Protein 6ICI (pdb70)

Radius of gyration: 27.4 Å; Cα contacts (8 Å, |Δi|>4): 1068; chains: 1; bounding box: 64×57×82 Å

Nearest PDB structures (foldseek):
  6ici-assembly1_A  TM=1.002E+00  e=0.000E+00  Homo sapiens
  9ewy-assembly1_A  TM=8.036E-01  e=4.218E-69  Homo sapiens
  2bra-assembly1_A  TM=9.752E-01  e=1.782E-60  Mus musculus
  4txk-assembly1_A  TM=8.095E-01  e=1.506E-66  Mus musculus
  2bra-assembly2_B  TM=9.780E-01  e=1.575E-59  Mus musculus

Solvent-accessible surface area: 26902 Å² total; per-residue (Å²): 114,83,6,39,84,31,4,28,138,0,20,117,16,101,69,0,113,28,0,36,134,10,8,89,71,1,0,87,84,12,136,8,131,32,120,76,42,147,40,2,26,113,113,1,54,77,103,2,97,15,179,62,0,99,41,2,13,65,74,2,53,166,48,18,87,48,163,5,4,101,179,26,152,7,2,29,126,10,78,0,0,0,10,7,0,12,15,14,0,0,4,0,0,0,1,0,19,18,0,13,6,19,3,2,0,1,24,70,133,41,51,14,34,125,20,25,9,38,51,0,7,74,5,0,17,83,11,0,110,22,0,0,0,122,78,16,28,46,124,3,6,56,76,104,56,47,3,0,3,18,77,27,0,9,7,0,0,0,3,0,0,11,1,16,4,7,52,16,36,29,79,2,64,28,92,18,51,58,96,4,52,124,184,264,20,8,9,42,2,65,1,107,54,94,22,26,17,6,8,21,26,29,4,56,0,0,0,0,12,42,19,139,162,10,92,14,141,42,10,174,81,76,88,117,168,47,188,66,30,5,0,0,1,0,0,0,63,19,123,112,63,109,50,6,67,172,4,148,67,32,59,9,106,43,74,133,60,102,153,45,14,91,80,0,96,122,75,26,30,0,21,4,94,14,5,2,0,18,36,16,55,15,0,6,0,4,1,12,5,86,55,109,5,0,34,104,68,24,0,1,116,105,65,90,110,87,26,113,88,2,32,22,134,150,7,9,55,62,124,19,0,10,64,2,0,92,59,0,0,40,61,12,6,130,136,96,7,90,41,14,59,20,10,120,36,119,168,56,105,44,14,9,31,25,71,52,24,19,22,37,64,4,0,85,10,0,0,9,0,42,55,54,69,71,57,66,0,0,1,0,1,1,6,61,4,0,28,27,14,50,85,15,138,7,14,20,8,0,43,4,0,0,1,0,7,2,0,0,31,4,0,39,12,34,36,84,62,50,51,29,53,90,2,0,5,38,3,12,1,2,11,101,32,3,68,111,6,57,54,127,78,5,18,118,88,59,87,110,34,9,2,30,2,102,34,0,8,72,152,27,79,35,119,105,44,146,53,36,78,3,160,143,15,48,63,101,88,170,49,40,53,1,22,17,2,1,71,37,1,4,97,79,35,86,55,25,112,8,90,41,3,7,95,21,6,46,40,0,7,1,9,0,0,1,0,51,80,28,77,80,106,41,12,89,16,136,82,35,69,111,146,55,45,66,140,2,2,61,66,0,6,67,15,0,84,166,76,22,64,3,80,56,59,31,67,0,138,97,3,44,96,59,43,110,2,92,77,142,38,8,32,95,2,3,43,70,1,18,101,81,15,43,84,54,92

B-factor: mean 44.45, std 14.16, range [19.54, 110.98]

GO terms:
  GO:0005634 nucleus (C, IDA)
  GO:0003779 actin binding (F, IDA)
  GO:0030042 actin filament depolymerization (P, IDA)
  GO:0007010 cytoskeleton organization (P, IDA)
  GO:0005737 cytoplasm (C, EXP)
  GO:0030496 midbody (C, EXP)
  GO:0090543 Flemming body (C, IDA)
  GO:0005654 nucleoplasm (C, IDA)
  GO:0005829 cytosol (C, IDA)
  GO:0060090 molecular adaptor activity (F, EXP)
  GO:0005515 protein binding (F, IPI)

InterPro domains:
  IPR001715 Calponin homology domain [PF00307] (522-624)
  IPR001715 Calponin homology domain [PS50021] (518-624)
  IPR001715 Calponin homology domain [SM00033] (520-619)
  IPR001781 Zinc finger, LIM-type [PF00412] (764-819)
  IPR001781 Zinc finger, LIM-type [PS00478] (764-798)
  IPR001781 Zinc finger, LIM-type [PS50023] (762-824)
  IPR001781 Zinc finger, LIM-type [SM00132] (763-817)
  IPR002938 FAD-binding domain [PF01494] (87-123)
  IPR022735 bMERB domain [PF12130] (1854-1988)
  IPR022735 bMERB domain [PS51848] (1841-1990)
  IPR022735 bMERB domain [SM01203] (1848-1990)
  IPR036188 FAD/NAD(P)-binding domain superfamily [G3DSA:3.50.50.60] (1-494)
  IPR036188 FAD/NAD(P)-binding domain superfamily [SSF51905] (87-469)
  IPR036872 CH domain superfamily [G3DSA:1.10.418.10] (515-628)
  IPR036872 CH domain superfamily [SSF47576] (389-625)
  IPR050540 F-actin Monooxygenase Mical [PTHR23167] (63-1054)
  IPR057494 [F-actin]-monooxygenase MICAL1-3-like, Rossman domain [PF25413] (241-370)

CATH classification: 3.50.50.60 (+1 more: 1.10.418.10)

Secondary structure (DSSP, 8-state):
-HHHHHHHHHHT--SHHHHHHHHHHHHHHTT--TTSTTTHHHHHHHH---HHHHHHHHHHHHHHTSGGGGGGTTTTT-EEEEE--SHHHHHHHHHHHHTT-EEEEE-S-S------EEE--HHHHHHHHHTTHHHH-TTTT-TT--EEEHHHHHHHHHHHHHHTT-EEESS-EEEEEE---------EEEEESTTSGGGG---SEEEE-SGGG---TT-PEEEEE-S--EEEEEEEE----HHHHHSPPB-SSTT--HHHHHHHHHHHS--EEEEEEEESSEEEEEEEE-HHHHHHTTSB-S--SSHHHHTSGGGB-HHHHHHHHHHHHHHHTTT-SS--PBPB-TTSSB-EEEEE-SEEEEES-SEEEEEETTEEEEEEE-GGGTB---GGG--HHHHHHHHHHHHHHHHHHHHTT--HHHHHHHHHHHHTTGGG--TTTS---GGG--SSGGGTSTT--TTSS-GGGGGGGEE----HHHHHHHHHHHTT-TT---SSSSGGGTTSHHHHHHHHHH-TTS--STT--TT-HHHHHHHHHHHHHHHH----SS-HHHHHT-SS--HHHHHHHHHHHHHHHTT--

Organism: Homo sapiens (NCBI:txid9606)

Structure (mmCIF, N/CA/C/O backbone):
data_6ICI
#
_entry.id   6ICI
#
_cell.length_a   65.211
_cell.length_b   93.466
_cell.length_c   71.568
_cell.angle_alpha   90.000
_cell.angle_beta   92.366
_cell.angle_gamma   90.000
#
_symmetry.space_group_name_H-M   'P 1 21 1'
#
loop_
_entity.id
_entity.type
_entity.pdbx_description
1 polymer '[F-actin]-monooxygenase MICAL3'
2 non-polymer 'FLAVIN-ADENINE DINUCLEOTIDE'
3 water water
#
loop_
_atom_site.group_PDB
_atom_site.id
_atom_site.type_symbol
_atom_site.label_atom_id
_atom_site.label_alt_id
_atom_site.label_comp_id
_atom_site.label_asym_id
_atom_site.label_entity_id
_atom_site.label_seq_id
_atom_site.pdbx_PDB_ins_code
_atom_site.Cartn_x
_atom_site.Cartn_y
_atom_site.Cartn_z
_atom_site.occupancy
_atom_site.B_iso_or_equiv
_atom_site.auth_seq_id
_atom_site.auth_comp_id
_atom_site.auth_asym_id
_atom_site.auth_atom_id
_atom_site.pdbx_PDB_model_num
ATOM 1 N N . ASN A 1 46 ? 2.97400 -24.61200 98.17500 1.000 53.59000 10 ASN A N 1
ATOM 2 C CA . ASN A 1 46 ? 4.30600 -24.15600 98.58300 1.000 54.55000 10 ASN A CA 1
ATOM 3 C C . ASN A 1 46 ? 4.41700 -22.64400 98.48400 1.000 54.94000 10 ASN A C 1
ATOM 4 O O . ASN A 1 46 ? 4.19600 -22.06400 97.42300 1.000 46.72000 10 ASN A O 1
ATOM 9 N N . PRO A 1 47 ? 4.76800 -22.01000 99.60000 1.000 51.44000 11 PRO A N 1
ATOM 10 C CA . PRO A 1 47 ? 4.86900 -20.54100 99.60400 1.000 50.06000 11 PRO A CA 1
ATOM 11 C C . PRO A 1 47 ? 5.90400 -19.99900 98.62300 1.000 53.29000 11 PRO A C 1
ATOM 12 O O . PRO A 1 47 ? 5.66300 -18.95800 97.99800 1.000 50.79000 11 PRO A O 1
ATOM 16 N N . ALA A 1 48 ? 7.05700 -20.66900 98.47400 1.000 50.91000 12 ALA A N 1
ATOM 17 C CA . ALA A 1 48 ? 8.04500 -20.21700 97.49700 1.000 51.18000 12 ALA A CA 1
ATOM 18 C C . ALA A 1 48 ? 7.46500 -20.20700 96.09200 1.000 56.54000 12 ALA A C 1
ATOM 19 O O . ALA A 1 48 ? 7.80800 -19.33600 95.28100 1.000 45.55000 12 ALA A O 1
ATOM 21 N N . HIS A 1 49 ? 6.58000 -21.15600 95.79400 1.000 48.27000 13 HIS A N 1
ATOM 22 C CA . HIS A 1 49 ? 5.91000 -21.16400 94.49800 1.000 55.15000 13 HIS A CA 1
ATOM 23 C C . HIS A 1 49 ? 4.98900 -19.96100 94.34400 1.000 50.41000 13 HIS A C 1
ATOM 24 O O . HIS A 1 49 ? 4.93000 -19.34300 93.27200 1.000 45.83000 13 HIS A O 1
ATOM 31 N N . VAL A 1 50 ? 4.28700 -19.59200 95.41200 1.000 49.53000 14 VAL A N 1
ATOM 32 C CA . VAL A 1 50 ? 3.42600 -18.41800 95.34300 1.000 52.13000 14 VAL A CA 1
ATOM 33 C C . VAL A 1 50 ? 4.26400 -17.16000 95.11700 1.000 42.69000 14 VAL A C 1
ATOM 34 O O . VAL A 1 50 ? 3.90400 -16.28900 94.31600 1.000 40.81000 14 VAL A O 1
ATOM 38 N N . LEU A 1 51 ? 5.41200 -17.06200 95.79400 1.000 39.38000 15 LEU A N 1
ATOM 39 C CA . LEU A 1 51 ? 6.27300 -15.89500 95.61800 1.000 41.82000 15 LEU A CA 1
ATOM 40 C C . LEU A 1 51 ? 6.85400 -15.84000 94.20800 1.000 37.14000 15 LEU A C 1
ATOM 41 O O . LEU A 1 51 ? 6.95300 -14.75800 93.60400 1.000 36.58000 15 LEU A O 1
ATOM 46 N N . PHE A 1 52 ? 7.21700 -16.99800 93.65300 1.000 35.19000 16 PHE A N 1
ATOM 47 C CA . PHE A 1 52 ? 7.69000 -17.01700 92.27800 1.000 35.48000 16 PHE A CA 1
ATOM 48 C C . PHE A 1 52 ? 6.59800 -16.54600 91.32500 1.000 41.05000 16 PHE A C 1
ATOM 49 O O . PHE A 1 52 ? 6.85200 -15.72800 90.43000 1.000 37.58000 16 PHE A O 1
ATOM 57 N N . ASP A 1 53 ? 5.36700 -17.04600 91.51300 1.000 46.97000 17 ASP A N 1
ATOM 58 C CA . ASP A 1 53 ? 4.25100 -16.65300 90.64900 1.000 37.31000 17 ASP A CA 1
ATOM 59 C C . ASP A 1 53 ? 4.01200 -15.15000 90.69700 1.000 39.48000 17 ASP A C 1
ATOM 60 O O . ASP A 1 53 ? 3.80600 -14.50200 89.65900 1.000 36.42000 17 ASP A O 1
ATOM 65 N N . ARG A 1 54 ? 4.02300 -14.58200 91.90400 1.000 28.91000 18 ARG A N 1
ATOM 66 C CA . ARG A 1 54 ? 3.81500 -13.14400 92.03300 1.000 33.94000 18 ARG A CA 1
ATOM 67 C C . ARG A 1 54 ? 4.91300 -12.35600 91.32400 1.000 42.85000 18 ARG A C 1
ATOM 68 O O . ARG A 1 54 ? 4.63600 -11.32200 90.69500 1.000 37.72000 18 ARG A O 1
ATOM 76 N N . PHE A 1 55 ? 6.16600 -12.83400 91.41100 1.000 35.31000 19 PHE A N 1
ATOM 77 C CA . PHE A 1 55 ? 7.26700 -12.18400 90.69700 1.000 30.82000 19 PHE A CA 1
ATOM 78 C C . PHE A 1 55 ? 7.04300 -12.23900 89.19200 1.000 33.48000 19 PHE A C 1
ATOM 79 O O . PHE A 1 55 ? 7.09900 -11.21800 88.49700 1.000 36.96000 19 PHE A O 1
ATOM 87 N N . VAL A 1 56 ? 6.78900 -13.43900 88.67900 1.000 36.78000 20 VAL A N 1
ATOM 88 C CA . VAL A 1 56 ? 6.61500 -13.66200 87.24900 1.000 35.82000 20 VAL A CA 1
ATOM 89 C C . VAL A 1 56 ? 5.49600 -12.79300 86.69500 1.000 46.07000 20 VAL A C 1
ATOM 90 O O . VAL A 1 56 ? 5.60200 -12.24400 85.58800 1.000 42.94000 20 VAL A O 1
ATOM 94 N N . GLN A 1 57 ? 4.40100 -12.67700 87.44400 1.000 29.94000 21 GLN A N 1
ATOM 95 C CA . GLN A 1 57 ? 3.18600 -12.00700 87.00700 1.000 38.19000 21 GLN A CA 1
ATOM 96 C C . GLN A 1 57 ? 3.16800 -10.51300 87.31900 1.000 43.22000 21 GLN A C 1
ATOM 97 O O . GLN A 1 57 ? 2.16500 -9.85500 87.03100 1.000 35.89000 21 GLN A O 1
ATOM 103 N N . ALA A 1 58 ? 4.22900 -9.95600 87.90700 1.000 34.51000 22 ALA A N 1
ATOM 104 C CA . ALA A 1 58 ? 4.17400 -8.55500 88.30200 1.000 32.43000 22 ALA A CA 1
ATOM 105 C C . ALA A 1 58 ? 4.03600 -7.66100 87.07500 1.000 31.97000 22 ALA A C 1
ATOM 106 O O . ALA A 1 58 ? 4.61700 -7.93200 86.01600 1.000 31.11000 22 ALA A O 1
ATOM 108 N N . THR A 1 59 ? 3.26000 -6.58500 87.22800 1.000 31.73000 23 THR A N 1
ATOM 109 C CA . THR A 1 59 ? 2.91700 -5.68300 86.13700 1.000 30.79000 23 THR A CA 1
ATOM 110 C C . THR A 1 59 ? 3.60600 -4.33100 86.22500 1.000 34.14000 23 THR A C 1
ATOM 111 O O . THR A 1 59 ? 3.38500 -3.49600 85.34700 1.000 32.90000 23 THR A O 1
ATOM 115 N N . THR A 1 60 ? 4.40900 -4.06800 87.25800 1.000 31.54000 24 THR A N 1
ATOM 116 C CA . THR A 1 60 ? 5.14900 -2.81700 87.31300 1.000 36.80000 24 THR A CA 1
ATOM 117 C C . THR A 1 60 ? 6.60300 -3.09300 87.66900 1.000 36.93000 24 THR A C 1
ATOM 118 O O . THR A 1 60 ? 6.95300 -4.17300 88.16400 1.000 37.47000 24 THR A O 1
ATOM 122 N N . CYS A 1 61 ? 7.45300 -2.09300 87.42600 1.000 37.27000 25 CYS A N 1
ATOM 123 C CA . CYS A 1 61 ? 8.84800 -2.20100 87.84200 1.000 34.82000 25 CYS A CA 1
ATOM 124 C C . CYS A 1 61 ? 8.95700 -2.34300 89.36300 1.000 35.25000 25 CYS A C 1
ATOM 125 O O . CYS A 1 61 ? 9.64300 -3.24000 89.87600 1.000 37.25000 25 CYS A O 1
ATOM 128 N N . LYS A 1 62 ? 8.28900 -1.45200 90.10600 1.000 35.27000 26 LYS A N 1
ATOM 129 C CA . LYS A 1 62 ? 8.36200 -1.54900 91.56300 1.000 36.94000 26 LYS A CA 1
ATOM 130 C C . LYS A 1 62 ? 7.79600 -2.87800 92.04900 1.000 35.59000 26 LYS A C 1
ATOM 131 O O . LYS A 1 62 ? 8.38800 -3.52300 92.92200 1.000 38.05000 26 LYS A O 1
ATOM 137 N N . GLY A 1 63 ? 6.68000 -3.33200 91.45900 1.000 36.03000 27 GLY A N 1
ATOM 138 C CA . GLY A 1 63 ? 6.09200 -4.59200 91.89000 1.000 35.34000 27 GLY A CA 1
ATOM 139 C C . GLY A 1 63 ? 6.98800 -5.78300 91.61900 1.000 33.37000 27 GLY A C 1
ATOM 140 O O . GLY A 1 63 ? 7.05900 -6.72300 92.42600 1.000 38.91000 27 GLY A O 1
ATOM 141 N N . THR A 1 64 ? 7.69600 -5.75100 90.48800 1.000 37.43000 28 THR A N 1
ATOM 142 C CA . THR A 1 64 ? 8.67000 -6.78800 90.17200 1.000 28.85000 28 THR A CA 1
ATOM 143 C C . THR A 1 64 ? 9.81800 -6.78800 91.17600 1.000 36.42000 28 THR A C 1
ATOM 144 O O . THR A 1 64 ? 10.23600 -7.84500 91.67800 1.000 31.63000 28 THR A O 1
ATOM 148 N N . LEU A 1 65 ? 10.36700 -5.61100 91.46300 1.000 37.74000 29 LEU A N 1
ATOM 149 C CA . LEU A 1 65 ? 11.50400 -5.58600 92.38400 1.000 37.56000 29 LEU A CA 1
ATOM 150 C C . LEU A 1 65 ? 11.08400 -6.07700 93.76000 1.000 36.97000 29 LEU A C 1
ATOM 151 O O . LEU A 1 65 ? 11.83200 -6.81700 94.41300 1.000 30.47000 29 LEU A O 1
ATOM 156 N N . LYS A 1 66 ? 9.85200 -5.74200 94.18700 1.000 40.49000 30 LYS A N 1
ATOM 157 C CA . LYS A 1 66 ? 9.41700 -6.13500 95.52600 1.000 35.00000 30 LYS A CA 1
ATOM 158 C C . LYS A 1 66 ? 9.13700 -7.63500 95.60200 1.000 35.39000 30 LYS A C 1
ATOM 159 O O . LYS A 1 66 ? 9.58300 -8.31200 96.53900 1.000 41.43000 30 LYS A O 1
ATOM 165 N N . ALA A 1 67 ? 8.41200 -8.18200 94.61900 1.000 41.87000 31 ALA A N 1
ATOM 166 C CA . ALA A 1 67 ? 8.19600 -9.62700 94.57800 1.000 35.34000 31 ALA A CA 1
ATOM 167 C C . ALA A 1 67 ? 9.51600 -10.39000 94.53400 1.000 37.67000 31 ALA A C 1
ATOM 168 O O . ALA A 1 67 ? 9.66100 -11.43200 95.19500 1.000 36.52000 31 ALA A O 1
ATOM 170 N N . PHE A 1 68 ? 10.49300 -9.90700 93.74600 1.000 37.76000 32 PHE A N 1
ATOM 171 C CA . PHE A 1 68 ? 11.77000 -10.61400 93.69800 1.000 32.29000 32 PHE A CA 1
ATOM 172 C C . PHE A 1 68 ? 12.48400 -10.56100 95.04700 1.000 31.71000 32 PHE A C 1
ATOM 173 O O . PHE A 1 68 ? 13.05700 -11.56700 95.49100 1.000 31.24000 32 PHE A O 1
ATOM 181 N N . GLN A 1 69 ? 12.48200 -9.40000 95.70900 1.000 38.32000 33 GLN A N 1
ATOM 182 C CA . GLN A 1 69 ? 13.11600 -9.34200 97.02300 1.000 37.79000 33 GLN A CA 1
ATOM 183 C C . GLN A 1 69 ? 12.42200 -10.28800 97.99900 1.000 36.05000 33 GLN A C 1
ATOM 184 O O . GLN A 1 69 ? 13.07900 -10.93900 98.81900 1.000 36.96000 33 GLN A O 1
ATOM 190 N N . GLU A 1 70 ? 11.09800 -10.40900 97.90300 1.000 37.23000 34 GLU A N 1
ATOM 191 C CA . GLU A 1 70 ? 10.39800 -11.27400 98.84700 1.000 38.06000 34 GLU A CA 1
ATOM 192 C C . GLU A 1 70 ? 10.70900 -12.74100 98.57900 1.000 35.74000 34 GLU A C 1
ATOM 193 O O . GLU A 1 70 ? 10.92500 -13.51600 99.51900 1.000 42.49000 34 GLU A O 1
ATOM 199 N N . LEU A 1 71 ? 10.77300 -13.13100 97.30200 1.000 33.12000 35 LEU A N 1
ATOM 200 C CA . LEU A 1 71 ? 11.22900 -14.47400 96.94800 1.000 32.22000 35 LEU A CA 1
ATOM 201 C C . LEU A 1 71 ? 12.62300 -14.76300 97.50500 1.000 47.51000 35 LEU A C 1
ATOM 202 O O . LEU A 1 71 ? 12.85500 -15.83500 98.08000 1.000 43.61000 35 LEU A O 1
ATOM 207 N N . CYS A 1 72 ? 13.57600 -13.82800 97.32300 1.000 35.24000 36 CYS A N 1
ATOM 208 C CA . CYS A 1 72 ? 14.94700 -14.07800 97.77400 1.000 42.85000 36 CYS A CA 1
ATOM 209 C C . CYS A 1 72 ? 15.02500 -14.18900 99.29700 1.000 47.92000 36 CYS A C 1
ATOM 210 O O . CYS A 1 72 ? 15.74100 -15.04900 99.82400 1.000 39.84000 36 CYS A O 1
ATOM 213 N N . ASP A 1 73 ? 14.34000 -13.29700 100.01900 1.000 43.98000 37 ASP A N 1
ATOM 214 C CA . ASP A 1 73 ? 14.31900 -13.39900 101.47800 1.000 46.37000 37 ASP A CA 1
ATOM 215 C C . ASP A 1 73 ? 13.73400 -14.73700 101.91200 1.000 48.37000 37 ASP A C 1
ATOM 216 O O . ASP A 1 73 ? 14.33200 -15.45500 102.71900 1.000 42.15000 37 ASP A O 1
ATOM 221 N N . HIS A 1 74 ? 12.56100 -15.09800 101.37900 1.000 41.05000 38 HIS A N 1
ATOM 222 C CA . HIS A 1 74 ? 11.97400 -16.38900 101.73200 1.000 49.17000 38 HIS A CA 1
ATOM 223 C C . HIS A 1 74 ? 12.98000 -17.52300 101.54500 1.000 42.22000 38 HIS A C 1
ATOM 224 O O . HIS A 1 74 ? 13.11000 -18.40000 102.40100 1.000 41.18000 38 HIS A O 1
ATOM 231 N N . LEU A 1 75 ? 13.70000 -17.52400 100.42800 1.000 43.55000 39 LEU A N 1
ATOM 232 C CA . LEU A 1 75 ? 14.64700 -18.59500 100.13700 1.000 34.72000 39 LEU A CA 1
ATOM 233 C C . LEU A 1 75 ? 15.99900 -18.38300 100.79700 1.000 45.78000 39 LEU A C 1
ATOM 234 O O . LEU A 1 75 ? 16.89900 -19.21600 100.62500 1.000 41.89000 39 LEU A O 1
ATOM 239 N N . GLU A 1 76 ? 16.16000 -17.29700 101.55000 1.000 41.83000 40 GLU A N 1
ATOM 240 C CA . GLU A 1 76 ? 17.43400 -16.96200 102.17900 1.000 49.85000 40 GLU A CA 1
ATOM 241 C C . GLU A 1 76 ? 18.56800 -16.92400 101.15700 1.000 41.88000 40 GLU A C 1
ATOM 242 O O . GLU A 1 76 ? 19.63700 -17.50100 101.36000 1.000 53.20000 40 GLU A O 1
ATOM 248 N N . LEU A 1 77 ? 18.33400 -16.21700 100.05300 1.000 51.62000 41 LEU A N 1
ATOM 249 C CA . LEU A 1 77 ? 19.33700 -16.01300 99.01300 1.000 44.02000 41 LEU A CA 1
ATOM 250 C C . LEU A 1 77 ? 19.80600 -14.56600 99.00100 1.000 45.83000 41 LEU A C 1
ATOM 251 O O . LEU A 1 77 ? 19.01000 -13.64400 99.20700 1.000 55.92000 41 LEU A O 1
ATOM 256 N N . LYS A 1 78 ? 21.10100 -14.37500 98.73700 1.000 48.66000 42 LYS A N 1
ATOM 257 C CA . LYS A 1 78 ? 21.71100 -13.05300 98.61900 1.000 54.11000 42 LYS A CA 1
ATOM 258 C C . LYS A 1 78 ? 22.08100 -12.77900 97.15900 1.000 51.25000 42 LYS A C 1
ATOM 259 O O . LYS A 1 78 ? 23.12200 -13.25900 96.68400 1.000 45.32000 42 LYS A O 1
ATOM 265 N N . PRO A 1 79 ? 21.27100 -12.03700 96.40000 1.000 48.91000 43 PRO A N 1
ATOM 266 C CA . PRO A 1 79 ? 21.64400 -11.74300 95.00600 1.000 51.09000 43 PRO A CA 1
ATOM 267 C C . PRO A 1 79 ? 22.98800 -11.05700 94.85500 1.000 60.60000 43 PRO A C 1
ATOM 268 O O . PRO A 1 79 ? 23.64200 -11.21800 93.81500 1.000 53.88000 43 PRO A O 1
ATOM 272 N N . LYS A 1 80 ? 23.42200 -10.27700 95.84400 1.000 56.57000 44 LYS A N 1
ATOM 273 C CA . LYS A 1 80 ? 24.65700 -9.53600 95.63000 1.000 51.36000 44 LYS A CA 1
ATOM 274 C C . LYS A 1 80 ? 25.88500 -10.44000 95.61200 1.000 55.93000 44 LYS A C 1
ATOM 275 O O . LYS A 1 80 ? 26.94400 -10.00400 95.14100 1.000 56.79000 44 LYS A O 1
ATOM 281 N N . ASP A 1 81 ? 25.78200 -11.68700 96.07200 1.000 50.71000 45 ASP A N 1
ATOM 282 C CA . ASP A 1 81 ? 26.86000 -12.64700 95.83500 1.000 57.60000 45 ASP A CA 1
ATOM 283 C C . ASP A 1 81 ? 26.62200 -13.26500 94.45500 1.000 43.67000 45 ASP A C 1
ATOM 284 O O . ASP A 1 81 ? 26.12700 -14.38400 94.29600 1.000 45.13000 45 ASP A O 1
ATOM 289 N N . TYR A 1 82 ? 26.96300 -12.47900 93.42700 1.000 42.42000 46 TYR A N 1
ATOM 290 C CA . TYR A 1 82 ? 26.53000 -12.73200 92.05400 1.000 39.07000 46 TYR A CA 1
ATOM 291 C C . TYR A 1 82 ? 27.15500 -13.97300 91.43400 1.000 39.29000 46 TYR A C 1
ATOM 292 O O . TYR A 1 82 ? 26.59200 -14.52300 90.48500 1.000 39.71000 46 TYR A O 1
ATOM 301 N N . ARG A 1 83 ? 28.31800 -14.41700 91.90500 1.000 42.41000 47 ARG A N 1
ATOM 302 C CA . ARG A 1 83 ? 28.91400 -15.56800 91.24900 1.000 37.96000 47 ARG A CA 1
ATOM 303 C C . ARG A 1 83 ? 28.13000 -16.84800 91.52000 1.000 44.61000 47 ARG A C 1
ATOM 304 O O . ARG A 1 83 ? 28.18100 -17.76900 90.70300 1.000 49.37000 47 ARG A O 1
ATOM 312 N N . SER A 1 84 ? 27.35600 -16.91300 92.60800 1.000 41.22000 48 SER A N 1
ATOM 313 C CA . SER A 1 84 ? 26.62200 -18.12700 92.93200 1.000 48.87000 48 SER A CA 1
ATOM 314 C C . SER A 1 84 ? 25.10700 -17.96700 92.92800 1.000 44.58000 48 SER A C 1
ATOM 315 O O . SER A 1 84 ? 24.40000 -18.97700 93.06900 1.000 40.27000 48 SER A O 1
ATOM 318 N N . PHE A 1 85 ? 24.58500 -16.74600 92.76500 1.000 34.83000 49 PHE A N 1
ATOM 319 C CA . PHE A 1 85 ? 23.17800 -16.53000 93.06600 1.000 35.50000 49 PHE A CA 1
ATOM 320 C C . PHE A 1 85 ? 22.28400 -17.38800 92.17500 1.000 39.12000 49 PHE A C 1
ATOM 321 O O . PHE A 1 85 ? 21.42800 -18.12700 92.66600 1.000 39.37000 49 PHE A O 1
ATOM 329 N N . TYR A 1 86 ? 22.47300 -17.30500 90.85900 1.000 35.01000 50 TYR A N 1
ATOM 330 C CA . TYR A 1 86 ? 21.57400 -17.99000 89.93700 1.000 42.08000 50 TYR A CA 1
ATOM 331 C C . TYR A 1 86 ? 21.56500 -19.50000 90.18000 1.000 37.21000 50 TYR A C 1
ATOM 332 O O . TYR A 1 86 ? 20.50100 -20.13000 90.17300 1.000 35.95000 50 TYR A O 1
ATOM 341 N N . HIS A 1 87 ? 22.73800 -20.09200 90.41500 1.000 39.85000 51 HIS A N 1
ATOM 342 C CA . HIS A 1 87 ? 22.82100 -21.53300 90.64400 1.000 48.86000 51 HIS A CA 1
ATOM 343 C C . HIS A 1 87 ? 22.14500 -21.92500 91.95300 1.000 38.84000 51 HIS A C 1
ATOM 344 O O . HIS A 1 87 ? 21.43800 -22.93400 92.01100 1.000 43.95000 51 HIS A O 1
ATOM 351 N N . LYS A 1 88 ? 22.31400 -21.12000 93.00400 1.000 40.80000 52 LYS A N 1
ATOM 352 C CA . LYS A 1 88 ? 21.63600 -21.40500 94.26500 1.000 41.84000 52 LYS A CA 1
ATOM 353 C C . LYS A 1 88 ? 20.12600 -21.27000 94.11300 1.000 48.43000 52 LYS A C 1
ATOM 354 O O . LYS A 1 88 ? 19.37200 -22.08400 94.65100 1.000 40.68000 52 LYS A O 1
ATOM 360 N N . LEU A 1 89 ? 19.67200 -20.25400 93.37600 1.000 44.91000 53 LEU A N 1
ATOM 361 C CA . LEU A 1 89 ? 18.24200 -20.03000 93.19500 1.000 41.80000 53 LEU A CA 1
ATOM 362 C C . LEU A 1 89 ? 17.59700 -21.20300 92.47200 1.000 44.38000 53 LEU A C 1
ATOM 363 O O . LEU A 1 89 ? 16.55500 -21.72300 92.89900 1.000 38.00000 53 LEU A O 1
ATOM 368 N N . LYS A 1 90 ? 18.20500 -21.64300 91.37100 1.000 46.64000 54 LYS A N 1
ATOM 369 C CA . LYS A 1 90 ? 17.57100 -22.74000 90.65400 1.000 56.88000 54 LYS A CA 1
ATOM 370 C C . LYS A 1 90 ? 17.74200 -24.06100 91.39300 1.000 54.07000 54 LYS A C 1
ATOM 371 O O . LYS A 1 90 ? 16.90900 -24.95600 91.22600 1.000 55.24000 54 LYS A O 1
ATOM 377 N N . SER A 1 91 ? 18.75700 -24.19400 92.25100 1.000 52.41000 55 SER A N 1
ATOM 378 C CA . SER A 1 91 ? 18.80800 -25.38000 93.09700 1.000 50.47000 55 SER A CA 1
ATOM 379 C C . SER A 1 91 ? 17.66300 -25.37500 94.11200 1.000 58.77000 55 SER A C 1
ATOM 380 O O . SER A 1 91 ? 16.92000 -26.35700 94.23000 1.000 59.48000 55 SER A O 1
ATOM 383 N N . LYS A 1 92 ? 17.45900 -24.24000 94.79100 1.000 46.55000 56 LYS A N 1
ATOM 384 C CA . LYS A 1 92 ? 16.51200 -24.15700 95.90300 1.000 44.80000 56 LYS A CA 1
ATOM 385 C C . LYS A 1 92 ? 15.05600 -24.20800 95.43300 1.000 50.72000 56 LYS A C 1
ATOM 386 O O . LYS A 1 92 ? 14.19700 -24.77700 96.11700 1.000 48.67000 56 LYS A O 1
ATOM 392 N N . LEU A 1 93 ? 14.74700 -23.60000 94.28900 1.000 46.96000 57 LEU A N 1
ATOM 393 C CA . LEU A 1 93 ? 13.35800 -23.48100 93.82800 1.000 51.93000 57 LEU A CA 1
ATOM 394 C C . LEU A 1 93 ? 13.05100 -24.65500 92.90100 1.000 55.24000 57 LEU A C 1
ATOM 395 O O . LEU A 1 93 ? 13.46600 -24.67200 91.73400 1.000 53.34000 57 LEU A O 1
ATOM 400 N N . ASN A 1 94 ? 12.35300 -25.65700 93.44300 1.000 59.00000 58 ASN A N 1
ATOM 401 C CA . ASN A 1 94 ? 11.89700 -26.83600 92.70100 1.000 63.44000 58 ASN A CA 1
ATOM 402 C C . ASN A 1 94 ? 10.42400 -26.61900 92.38400 1.000 70.21000 58 ASN A C 1
ATOM 403 O O . ASN A 1 94 ? 9.52900 -27.03200 93.12200 1.000 67.36000 58 ASN A O 1
ATOM 408 N N . TYR A 1 95 ? 10.18300 -25.95300 91.27100 1.000 44.55000 59 TYR A N 1
ATOM 409 C CA . TYR A 1 95 ? 8.86000 -25.56400 90.84100 1.000 45.47000 59 TYR A CA 1
ATOM 410 C C . TYR A 1 95 ? 8.85500 -25.83000 89.35800 1.000 46.12000 59 TYR A C 1
ATOM 411 O O . TYR A 1 95 ? 9.77300 -25.39100 88.66500 1.000 42.54000 59 TYR A O 1
ATOM 420 N N . TRP A 1 96 ? 7.86300 -26.57100 88.87000 1.000 46.13000 60 TRP A N 1
ATOM 421 C CA . TRP A 1 96 ? 7.88500 -26.91800 87.45500 1.000 49.08000 60 TRP A CA 1
ATOM 422 C C . TRP A 1 96 ? 7.97800 -25.65600 86.59200 1.000 37.87000 60 TRP A C 1
ATOM 423 O O . TRP A 1 96 ? 8.77300 -25.59300 85.63900 1.000 51.87000 60 TRP A O 1
ATOM 434 N N . LYS A 1 97 ? 7.21600 -24.61900 86.95800 1.000 44.82000 61 LYS A N 1
ATOM 435 C CA . LYS A 1 97 ? 7.26200 -23.34500 86.24300 1.000 50.96000 61 LYS A CA 1
ATOM 436 C C . LYS A 1 97 ? 8.67900 -22.79600 86.17500 1.000 47.85000 61 LYS A C 1
ATOM 437 O O . LYS A 1 97 ? 9.10600 -22.30200 85.12800 1.000 56.49000 61 LYS A O 1
ATOM 443 N N . ALA A 1 98 ? 9.40600 -22.82600 87.29700 1.000 44.78000 62 ALA A N 1
ATOM 444 C CA . ALA A 1 98 ? 10.74900 -22.25500 87.32300 1.000 40.37000 62 ALA A CA 1
ATOM 445 C C . ALA A 1 98 ? 11.72000 -23.08800 86.49000 1.000 52.33000 62 ALA A C 1
ATOM 446 O O . ALA A 1 98 ? 12.53000 -22.54100 85.73400 1.000 56.47000 62 ALA A O 1
ATOM 448 N N . LYS A 1 99 ? 11.62700 -24.41600 86.60000 1.000 54.99000 63 LYS A N 1
ATOM 449 C CA . LYS A 1 99 ? 12.51800 -25.31600 85.87100 1.000 54.57000 63 LYS A CA 1
ATOM 450 C C . LYS A 1 99 ? 12.38400 -25.14400 84.35700 1.000 49.30000 63 LYS A C 1
ATOM 451 O O . LYS A 1 99 ? 13.38800 -25.25800 83.61800 1.000 51.36000 63 LYS A O 1
ATOM 457 N N . ALA A 1 100 ? 11.18400 -24.81100 83.87600 1.000 49.57000 64 ALA A N 1
ATOM 458 C CA . ALA A 1 100 ? 11.04300 -24.52600 82.44600 1.000 54.69000 64 ALA A CA 1
ATOM 459 C C . ALA A 1 100 ? 11.93100 -23.35500 82.01800 1.000 51.69000 64 ALA A C 1
ATOM 460 O O . ALA A 1 100 ? 12.50000 -23.34500 80.91700 1.000 45.26000 64 ALA A O 1
ATOM 462 N N . LEU A 1 101 ? 12.05000 -22.35400 82.88500 1.000 51.63000 65 LEU A N 1
ATOM 463 C CA . LEU A 1 101 ? 12.86000 -21.18200 82.59600 1.000 44.14000 65 LEU A CA 1
ATOM 464 C C . LEU A 1 101 ? 14.35300 -21.49100 82.72900 1.000 48.68000 65 LEU A C 1
ATOM 465 O O . LEU A 1 101 ? 15.16000 -21.08200 81.87400 1.000 38.99000 65 LEU A O 1
ATOM 470 N N . TRP A 1 102 ? 14.72900 -22.21800 83.79500 1.000 39.64000 66 TRP A N 1
ATOM 471 C CA . TRP A 1 102 ? 16.11500 -22.64700 83.95200 1.000 34.47000 66 TRP A CA 1
ATOM 472 C C . TRP A 1 102 ? 16.63200 -23.33600 82.69100 1.000 50.36000 66 TRP A C 1
ATOM 473 O O . TRP A 1 102 ? 17.78100 -23.12300 82.29200 1.000 38.98000 66 TRP A O 1
ATOM 484 N N . ALA A 1 103 ? 15.82500 -24.20300 82.06700 1.000 41.26000 67 ALA A N 1
ATOM 485 C CA . ALA A 1 103 ? 16.34700 -24.90500 80.88800 1.000 41.48000 67 ALA A CA 1
ATOM 486 C C . ALA A 1 103 ? 16.72300 -23.93100 79.77100 1.000 40.02000 67 ALA A C 1
ATOM 487 O O . ALA A 1 103 ? 17.75300 -24.10300 79.10700 1.000 48.00000 67 ALA A O 1
ATOM 489 N N . LYS A 1 104 ? 15.92200 -22.88200 79.57100 1.000 39.11000 68 LYS A N 1
ATOM 490 C CA . LYS A 1 104 ? 16.20600 -21.92000 78.50800 1.000 36.12000 68 LYS A CA 1
ATOM 491 C C . LYS A 1 104 ? 17.44600 -21.09800 78.82800 1.000 39.77000 68 LYS A C 1
ATOM 492 O O . LYS A 1 104 ? 18.31800 -20.89900 77.96600 1.000 38.51000 68 LYS A O 1
ATOM 498 N N . LEU A 1 105 ? 17.54000 -20.60700 80.06500 1.000 33.44000 69 LEU A N 1
ATOM 499 C CA . LEU A 1 105 ? 18.68800 -19.77800 80.41300 1.000 41.34000 69 LEU A CA 1
ATOM 500 C C . LEU A 1 105 ? 19.96900 -20.61100 80.44500 1.000 39.28000 69 LEU A C 1
ATOM 501 O O . LEU A 1 105 ? 21.02900 -20.14500 80.00600 1.000 38.55000 69 LEU A O 1
ATOM 506 N N . ASP A 1 106 ? 19.88700 -21.85400 80.93500 1.000 39.86000 70 ASP A N 1
ATOM 507 C CA . ASP A 1 106 ? 21.03900 -22.74700 80.93100 1.000 38.55000 70 ASP A CA 1
ATOM 508 C C . ASP A 1 106 ? 21.49200 -23.01500 79.51100 1.000 41.29000 70 ASP A C 1
ATOM 509 O O . ASP A 1 106 ? 22.69500 -22.94500 79.20400 1.000 36.41000 70 ASP A O 1
ATOM 514 N N . LYS A 1 107 ? 20.54000 -23.31800 78.61900 1.000 35.37000 71 LYS A N 1
ATOM 515 C CA . LYS A 1 107 ? 20.91000 -23.54000 77.23100 1.000 38.54000 71 LYS A CA 1
ATOM 516 C C . LYS A 1 107 ? 21.62100 -22.31600 76.67100 1.000 42.50000 71 LYS A C 1
ATOM 517 O O . LYS A 1 107 ? 22.70400 -22.43800 76.09300 1.000 46.70000 71 LYS A O 1
ATOM 523 N N . ARG A 1 108 ? 21.06200 -21.11400 76.88700 1.000 38.81000 72 ARG A N 1
ATOM 524 C CA . ARG A 1 108 ? 21.72000 -19.90900 76.37100 1.000 39.96000 72 ARG A CA 1
ATOM 525 C C . ARG A 1 108 ? 23.13100 -19.77000 76.93300 1.000 38.32000 72 ARG A C 1
ATOM 526 O O . ARG A 1 108 ? 24.08300 -19.49700 76.19100 1.000 34.83000 72 ARG A O 1
ATOM 534 N N . GLY A 1 109 ? 23.28200 -19.94300 78.24900 1.000 33.79000 73 GLY A N 1
ATOM 535 C CA . GLY A 1 109 ? 24.57200 -19.71400 78.86900 1.000 37.37000 73 GLY A CA 1
ATOM 536 C C . GLY A 1 109 ? 25.61000 -20.76900 78.56100 1.000 31.82000 73 GLY A C 1
ATOM 537 O O . GLY A 1 109 ? 26.79200 -20.54100 78.82400 1.000 33.64000 73 GLY A O 1
ATOM 538 N N . SER A 1 110 ? 25.20300 -21.91200 78.01700 1.000 39.83000 74 SER A N 1
ATOM 539 C CA . SER A 1 110 ? 26.16300 -22.95800 77.71200 1.000 37.69000 74 SER A CA 1
ATOM 540 C C . SER A 1 110 ? 26.92000 -22.71500 76.41500 1.000 39.05000 74 SER A C 1
ATOM 541 O O . SER A 1 110 ? 27.79600 -23.51100 76.06800 1.000 46.50000 74 SER A O 1
ATOM 544 N N . HIS A 1 111 ? 26.61800 -21.64700 75.68700 1.000 43.68000 75 HIS A N 1
ATOM 545 C CA . HIS A 1 111 ? 27.32300 -21.40700 74.44300 1.000 34.30000 75 HIS A CA 1
ATOM 546 C C . HIS A 1 111 ? 28.81100 -21.21300 74.72500 1.000 39.50000 75 HIS A C 1
ATOM 547 O O . HIS A 1 111 ? 29.19800 -20.64700 75.75400 1.000 36.57000 75 HIS A O 1
ATOM 554 N N . LYS A 1 112 ? 29.65500 -21.72200 73.82100 1.000 36.53000 76 LYS A N 1
ATOM 555 C CA . LYS A 1 112 ? 31.09300 -21.68700 74.08100 1.000 38.81000 76 LYS A CA 1
ATOM 556 C C . LYS A 1 112 ? 31.61800 -20.26500 74.17500 1.000 35.01000 76 LYS A C 1
ATOM 557 O O . LYS A 1 112 ? 32.61700 -20.03800 74.85600 1.000 41.05000 76 LYS A O 1
ATOM 563 N N . ASP A 1 113 ? 30.92200 -19.29900 73.57100 1.000 40.18000 77 ASP A N 1
ATOM 564 C CA . ASP A 1 113 ? 31.33100 -17.90300 73.67500 1.000 41.59000 77 ASP A CA 1
ATOM 565 C C . ASP A 1 113 ? 31.42900 -17.44900 75.12200 1.000 38.85000 77 ASP A C 1
ATOM 566 O O . ASP A 1 113 ? 32.28700 -16.62100 75.44600 1.000 38.49000 77 ASP A O 1
ATOM 571 N N . TYR A 1 114 ? 30.57000 -17.97500 76.00600 1.000 33.06000 78 TYR A N 1
ATOM 572 C CA . TYR A 1 114 ? 30.58000 -17.54600 77.40100 1.000 37.58000 78 TYR A CA 1
ATOM 573 C C . TYR A 1 114 ? 31.66100 -18.22800 78.23100 1.000 39.11000 78 TYR A C 1
ATOM 574 O O . TYR A 1 114 ? 31.87300 -17.83000 79.38400 1.000 40.58000 78 TYR A O 1
ATOM 583 N N . LYS A 1 115 ? 32.35700 -19.23000 77.68800 1.000 37.56000 79 LYS A N 1
ATOM 584 C CA . LYS A 1 115 ? 33.42600 -19.89400 78.44400 1.000 49.16000 79 LYS A CA 1
ATOM 585 C C . LYS A 1 115 ? 32.91800 -20.34600 79.81000 1.000 42.90000 79 LYS A C 1
ATOM 586 O O . LYS A 1 115 ? 33.55900 -20.13100 80.84200 1.000 44.26000 79 LYS A O 1
ATOM 592 N N . LYS A 1 116 ? 31.72900 -20.95100 79.80900 1.000 45.35000 80 LYS A N 1
ATOM 593 C CA . LYS A 1 116 ? 31.10900 -21.51500 81.00500 1.000 51.14000 80 LYS A CA 1
ATOM 594 C C . LYS A 1 116 ? 30.92400 -20.47200 82.10300 1.000 48.18000 80 LYS A C 1
ATOM 595 O O . LYS A 1 116 ? 30.97200 -20.79500 83.29100 1.000 43.68000 80 LYS A O 1
ATOM 601 N N . GLY A 1 117 ? 30.69200 -19.21600 81.72400 1.000 43.25000 81 GLY A N 1
ATOM 602 C CA . GLY A 1 117 ? 30.48800 -18.17900 82.71500 1.000 31.83000 81 GLY A CA 1
ATOM 603 C C . GLY A 1 117 ? 31.74700 -17.64200 83.35700 1.000 44.14000 81 GLY A C 1
ATOM 604 O O . GLY A 1 117 ? 31.65800 -16.97200 84.39400 1.000 42.37000 81 GLY A O 1
ATOM 605 N N . LYS A 1 118 ? 32.92400 -17.88900 82.78100 1.000 43.86000 82 LYS A N 1
ATOM 606 C CA . LYS A 1 118 ? 34.15200 -17.45500 83.43100 1.000 44.81000 82 LYS A CA 1
ATOM 607 C C . LYS A 1 118 ? 34.98000 -16.49400 82.58800 1.000 54.81000 82 LYS A C 1
ATOM 608 O O . LYS A 1 118 ? 36.05300 -16.06800 83.03900 1.000 48.51000 82 LYS A O 1
ATOM 614 N N . ALA A 1 119 ? 34.48700 -16.08100 81.41300 1.000 45.24000 83 ALA A N 1
ATOM 615 C CA . ALA A 1 119 ? 35.22900 -15.12700 80.59200 1.000 43.55000 83 ALA A CA 1
ATOM 616 C C . ALA A 1 119 ? 35.42900 -13.79000 81.30700 1.000 42.66000 83 ALA A C 1
ATOM 617 O O . ALA A 1 119 ? 36.49300 -13.17000 81.18100 1.000 42.78000 83 ALA A O 1
ATOM 619 N N . CYS A 1 120 ? 34.42100 -13.31200 82.04500 1.000 38.60000 84 CYS A N 1
ATOM 620 C CA . CYS A 1 120 ? 34.51800 -12.01700 82.71700 1.000 39.71000 84 CYS A CA 1
ATOM 621 C C . CYS A 1 120 ? 34.33400 -12.08900 84.23400 1.000 38.03000 84 CYS A C 1
ATOM 622 O O . CYS A 1 120 ? 33.96900 -11.07900 84.84800 1.000 38.16000 84 CYS A O 1
ATOM 625 N N . THR A 1 121 ? 34.61900 -13.23800 84.86500 1.000 46.20000 85 THR A N 1
ATOM 626 C CA . THR A 1 121 ? 34.34800 -13.40700 86.29900 1.000 46.48000 85 THR A CA 1
ATOM 627 C C . THR A 1 121 ? 34.82300 -12.23300 87.15000 1.000 45.76000 85 THR A C 1
ATOM 628 O O . THR A 1 121 ? 34.22400 -11.94800 88.19100 1.000 54.68000 85 THR A O 1
ATOM 632 N N . ASN A 1 122 ? 35.90800 -11.56100 86.76700 1.000 40.42000 86 ASN A N 1
ATOM 633 C CA . ASN A 1 122 ? 36.45700 -10.53200 87.64000 1.000 45.58000 86 ASN A CA 1
ATOM 634 C C . ASN A 1 122 ? 36.14900 -9.10800 87.19000 1.000 43.24000 86 ASN A C 1
ATOM 635 O O . ASN A 1 122 ? 36.66500 -8.16500 87.78800 1.000 45.44000 86 ASN A O 1
ATOM 640 N N . THR A 1 123 ? 35.27800 -8.92000 86.20700 1.000 43.42000 87 THR A N 1
ATOM 641 C CA . THR A 1 123 ? 35.03300 -7.60500 85.62800 1.000 31.75000 87 THR A CA 1
ATOM 642 C C . THR A 1 123 ? 33.77400 -6.99000 86.22300 1.000 46.87000 87 THR A C 1
ATOM 643 O O . THR A 1 123 ? 32.72200 -7.64200 86.27000 1.000 36.37000 87 THR A O 1
ATOM 647 N N . LYS A 1 124 ? 33.87300 -5.72800 86.64100 1.000 36.50000 88 LYS A N 1
ATOM 648 C CA . LYS A 1 124 ? 32.74100 -4.99400 87.18100 1.000 31.27000 88 LYS A CA 1
ATOM 649 C C . LYS A 1 124 ? 32.25700 -3.96500 86.16300 1.000 32.56000 88 LYS A C 1
ATOM 650 O O . LYS A 1 124 ? 33.03100 -3.12600 85.67000 1.000 33.16000 88 LYS A O 1
ATOM 656 N N . CYS A 1 125 ? 30.97700 -4.06600 85.83200 1.000 29.07000 89 CYS A N 1
ATOM 657 C CA . CYS A 1 125 ? 30.31300 -3.25000 84.83400 1.000 28.91000 89 CYS A CA 1
ATOM 658 C C . CYS A 1 125 ? 29.17500 -2.46900 85.47400 1.000 29.89000 89 CYS A C 1
ATOM 659 O O . CYS A 1 125 ? 28.49700 -2.95800 86.37900 1.000 29.57000 89 CYS A O 1
ATOM 662 N N . LEU A 1 126 ? 29.00600 -1.24600 84.99700 1.000 29.94000 90 LEU A N 1
ATOM 663 C CA . LEU A 1 126 ? 27.90400 -0.37600 85.34300 1.000 29.48000 90 LEU A CA 1
ATOM 664 C C . LEU A 1 126 ? 27.18200 -0.05900 84.04900 1.000 31.62000 90 LEU A C 1
ATOM 665 O O . LEU A 1 126 ? 27.83300 0.27900 83.05600 1.000 31.76000 90 LEU A O 1
ATOM 670 N N . ILE A 1 127 ? 25.85400 -0.22400 84.05800 1.000 31.20000 91 ILE A N 1
ATOM 671 C CA . ILE A 1 127 ? 24.98300 0.13500 82.94200 1.000 31.75000 91 ILE A CA 1
ATOM 672 C C . ILE A 1 127 ? 24.14900 1.34100 83.36000 1.000 32.00000 91 ILE A C 1
ATOM 673 O O . ILE A 1 127 ? 23.49300 1.31600 84.40500 1.000 30.10000 91 ILE A O 1
ATOM 678 N N . ILE A 1 128 ? 24.14300 2.37900 82.53300 1.000 27.39000 92 ILE A N 1
ATOM 679 C CA . ILE A 1 128 ? 23.26400 3.52000 82.74100 1.000 28.85000 92 ILE A CA 1
ATOM 680 C C . ILE A 1 128 ? 21.99400 3.28800 81.92600 1.000 37.37000 92 ILE A C 1
ATOM 6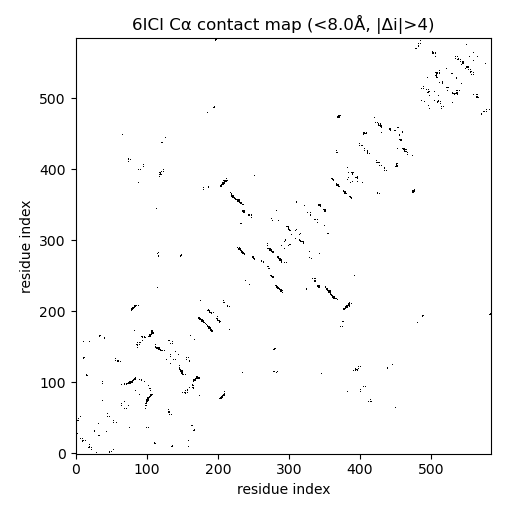81 O O . ILE A 1 128 ? 22.02000 3.33400 80.69200 1.000 26.46000 92 ILE A O 1
ATOM 686 N N . GLY A 1 129 ? 20.87400 3.05700 82.61800 1.000 30.49000 93 GLY A N 1
ATOM 687 C CA . GLY A 1 129 ? 19.58800 2.98200 81.94800 1.000 29.50000 93 GLY A CA 1
ATOM 688 C C . GLY A 1 129 ? 19.04700 1.57100 81.88200 1.000 33.29000 93 GLY A C 1
ATOM 689 O O . GLY A 1 129 ? 19.74400 0.64100 81.45500 1.000 32.06000 93 GLY A O 1
ATOM 690 N N . ALA A 1 130 ? 17.80600 1.39100 82.33300 1.000 35.15000 94 ALA A N 1
ATOM 691 C CA . ALA A 1 130 ? 17.12400 0.10400 82.22900 1.000 28.22000 94 ALA A CA 1
ATOM 692 C C . ALA A 1 130 ? 16.07800 0.13600 81.12700 1.000 31.46000 94 ALA A C 1
ATOM 693 O O . ALA A 1 130 ? 14.92700 -0.27600 81.31800 1.000 28.94000 94 ALA A O 1
ATOM 695 N N . GLY A 1 131 ? 16.44600 0.71700 79.99200 1.000 32.54000 95 GLY A N 1
ATOM 696 C CA . GLY A 1 131 ? 15.70500 0.52100 78.77800 1.000 29.61000 95 GLY A CA 1
ATOM 697 C C . GLY A 1 131 ? 15.99300 -0.84600 78.21400 1.000 26.23000 95 GLY A C 1
ATOM 698 O O . GLY A 1 131 ? 16.79900 -1.62400 78.74300 1.000 30.40000 95 GLY A O 1
ATOM 699 N N . PRO A 1 132 ? 15.31800 -1.17500 77.11800 1.000 32.51000 96 PRO A N 1
ATOM 700 C CA . PRO A 1 132 ? 15.55500 -2.50000 76.52300 1.000 29.16000 96 PRO A CA 1
ATOM 701 C C . PRO A 1 132 ? 17.03100 -2.76400 76.21800 1.000 27.11000 96 PRO A C 1
ATOM 702 O O . PRO A 1 132 ? 17.53100 -3.86500 76.47500 1.000 29.32000 96 PRO A O 1
ATOM 706 N N . CYS A 1 133 ? 17.75900 -1.78500 75.69700 1.000 27.40000 97 CYS A N 1
ATOM 707 C CA . CYS A 1 133 ? 19.11900 -2.07900 75.22800 1.000 29.60000 97 CYS A CA 1
ATOM 708 C C . CYS A 1 133 ? 20.11500 -2.18100 76.37400 1.000 29.26000 97 CYS A C 1
ATOM 709 O O . CYS A 1 133 ? 20.98100 -3.06800 76.36000 1.000 27.43000 97 CYS A O 1
ATOM 712 N N . GLY A 1 134 ? 19.97500 -1.31500 77.38700 1.000 25.55000 98 GLY A N 1
ATOM 713 C CA . GLY A 1 134 ? 20.77200 -1.45600 78.59700 1.000 25.16000 98 GLY A CA 1
ATOM 714 C C . GLY A 1 134 ? 20.58200 -2.80500 79.26600 1.000 29.41000 98 GLY A C 1
ATOM 715 O O . GLY A 1 134 ? 21.55500 -3.48000 79.60600 1.000 29.18000 98 GLY A O 1
ATOM 716 N N . LEU A 1 135 ? 19.31900 -3.22800 79.43600 1.000 26.80000 99 LEU A N 1
ATOM 717 C CA . LEU A 1 135 ? 19.01400 -4.49300 80.10600 1.000 26.56000 99 LEU A CA 1
ATOM 718 C C . LEU A 1 135 ? 19.45900 -5.69300 79.27300 1.000 24.88000 99 LEU A C 1
ATOM 719 O O . LEU A 1 135 ? 19.95900 -6.67900 79.82100 1.000 26.77000 99 LEU A O 1
ATOM 724 N N . ARG A 1 136 ? 19.29400 -5.62600 77.94100 1.000 25.59000 100 ARG A N 1
ATOM 725 C CA . ARG A 1 136 ? 19.74200 -6.71700 77.07400 1.000 25.41000 100 ARG A CA 1
ATOM 726 C C . ARG A 1 136 ? 21.26700 -6.87200 77.13000 1.000 29.72000 100 ARG A C 1
ATOM 727 O O . ARG A 1 136 ? 21.79500 -7.99900 77.22300 1.000 32.53000 100 ARG A O 1
ATOM 735 N N . THR A 1 137 ? 21.98800 -5.74000 77.08800 1.000 27.57000 101 THR A N 1
ATOM 736 C CA . THR A 1 137 ? 23.43500 -5.73400 77.31000 1.000 27.43000 101 THR A CA 1
ATOM 737 C C . THR A 1 137 ? 23.78000 -6.32200 78.67000 1.000 28.27000 101 THR A C 1
ATOM 738 O O . THR A 1 137 ? 24.66400 -7.18200 78.79000 1.000 27.65000 101 THR A O 1
ATOM 742 N N . ALA A 1 138 ? 23.13000 -5.81000 79.72000 1.000 32.10000 102 ALA A N 1
ATOM 743 C CA . ALA A 1 138 ? 23.35600 -6.33400 81.06000 1.000 32.17000 102 ALA A CA 1
ATOM 744 C C . ALA A 1 138 ? 23.26500 -7.85300 81.05700 1.000 32.41000 102 ALA A C 1
ATOM 745 O O . ALA A 1 138 ? 24.10800 -8.53700 81.64400 1.000 31.48000 102 ALA A O 1
ATOM 747 N N . ILE A 1 139 ? 22.26200 -8.40000 80.36700 1.000 32.43000 103 ILE A N 1
ATOM 748 C CA . ILE A 1 139 ? 22.01800 -9.84300 80.41600 1.000 36.14000 103 ILE A CA 1
ATOM 749 C C . ILE A 1 139 ? 23.17400 -10.61900 79.78200 1.000 31.68000 103 ILE A C 1
ATOM 750 O O . ILE A 1 139 ? 23.66200 -11.61700 80.34300 1.000 29.48000 103 ILE A O 1
ATOM 755 N N . ASP A 1 140 ? 23.62500 -10.18700 78.59500 1.000 32.24000 104 ASP A N 1
ATOM 756 C CA . ASP A 1 140 ? 24.77500 -10.89900 78.02300 1.000 33.59000 104 ASP A CA 1
ATOM 757 C C . ASP A 1 140 ? 26.04400 -10.71100 78.87000 1.000 32.39000 104 ASP A C 1
ATOM 758 O O . ASP A 1 140 ? 26.83400 -11.64700 79.03500 1.000 31.25000 104 ASP A O 1
ATOM 763 N N . LEU A 1 141 ? 26.24900 -9.53600 79.46100 1.000 32.35000 105 LEU A N 1
ATOM 764 C CA . LEU A 1 141 ? 27.42700 -9.38800 80.31900 1.000 33.60000 105 LEU A CA 1
ATOM 765 C C . LEU A 1 141 ? 27.33800 -10.31700 81.52400 1.000 38.70000 105 LEU A C 1
ATOM 766 O O . LEU A 1 141 ? 28.35800 -10.81100 82.01800 1.000 32.07000 105 LEU A O 1
ATOM 771 N N . SER A 1 142 ? 26.11900 -10.57900 81.99300 1.000 32.52000 106 SER A N 1
ATOM 772 C CA . SER A 1 142 ? 25.92100 -11.50800 83.09600 1.000 31.46000 106 SER A CA 1
ATOM 773 C C . SER A 1 142 ? 26.29500 -12.93000 82.69600 1.000 31.66000 106 SER A C 1
ATOM 774 O O . SER A 1 142 ? 26.88600 -13.67500 83.49100 1.000 29.26000 106 SER A O 1
ATOM 777 N N . LEU A 1 143 ? 25.91500 -13.34100 81.47700 1.000 28.71000 107 LEU A N 1
ATOM 778 C CA . LEU A 1 143 ? 26.22500 -14.69800 81.03800 1.000 28.47000 107 LEU A CA 1
ATOM 779 C C . LEU A 1 143 ? 27.72400 -14.90600 80.82700 1.000 36.67000 107 LEU A C 1
ATOM 780 O O . LEU A 1 143 ? 28.19000 -16.05100 80.80700 1.000 36.21000 107 LEU A O 1
ATOM 785 N N . LEU A 1 144 ? 28.49500 -13.83500 80.69200 1.000 31.10000 108 LEU A N 1
ATOM 786 C CA . LEU A 1 144 ? 29.94100 -13.98300 80.60400 1.000 35.31000 108 LEU A CA 1
ATOM 787 C C . LEU A 1 144 ? 30.59900 -14.09800 81.97100 1.000 41.03000 108 LEU A C 1
ATOM 788 O O . LEU A 1 144 ? 31.80500 -14.36000 82.04000 1.000 36.67000 108 LEU A O 1
ATOM 793 N N . GLY A 1 145 ? 29.84800 -13.89600 83.05700 1.000 33.38000 109 GLY A N 1
ATOM 794 C CA . GLY A 1 145 ? 30.39400 -14.01600 84.38700 1.000 30.63000 109 GLY A CA 1
ATOM 795 C C . GLY A 1 145 ? 30.65900 -12.69700 85.07200 1.000 34.15000 109 GLY A C 1
ATOM 796 O O . GLY A 1 145 ? 31.03300 -12.69500 86.25700 1.000 37.00000 109 GLY A O 1
ATOM 797 N N . ALA A 1 146 ? 30.46300 -11.57900 84.37200 1.000 28.88000 110 ALA A N 1
ATOM 798 C CA . ALA A 1 146 ? 30.74100 -10.27800 84.95800 1.000 31.75000 110 ALA A CA 1
ATOM 799 C C . ALA A 1 146 ? 29.76600 -9.96800 86.09600 1.000 36.60000 110 ALA A C 1
ATOM 800 O O . ALA A 1 146 ? 28.63700 -10.47700 86.15400 1.000 34.53000 110 ALA A O 1
ATOM 802 N N . LYS A 1 147 ? 30.21600 -9.11500 87.01200 1.000 31.33000 111 LYS A N 1
ATOM 803 C CA . LYS A 1 147 ? 29.31900 -8.46400 87.95400 1.000 35.11000 111 LYS A CA 1
ATOM 804 C C . LYS A 1 147 ? 28.69000 -7.27200 87.24300 1.000 35.91000 111 LYS A C 1
ATOM 805 O O . LYS A 1 147 ? 29.40000 -6.48400 86.60600 1.000 32.81000 111 LYS A O 1
ATOM 811 N N . VAL A 1 148 ? 27.35900 -7.15500 87.29700 1.000 30.15000 112 VAL A N 1
ATOM 812 C CA . VAL A 1 148 ? 26.67600 -6.10100 86.55300 1.000 31.33000 112 VAL A CA 1
ATOM 813 C C . VAL A 1 148 ? 25.72800 -5.34500 87.46500 1.000 29.84000 112 VAL A C 1
ATOM 814 O O . VAL A 1 148 ? 24.91300 -5.95400 88.16900 1.000 33.29000 112 VAL A O 1
ATOM 818 N N . VAL A 1 149 ? 25.79800 -4.01700 87.40200 1.000 29.37000 113 VAL A N 1
ATOM 819 C CA . VAL A 1 149 ? 24.88400 -3.13100 88.10500 1.000 28.11000 113 VAL A CA 1
ATOM 820 C C . VAL A 1 149 ? 24.25500 -2.20500 87.07800 1.000 27.82000 113 VAL A C 1
ATOM 821 O O . VAL A 1 149 ? 24.97100 -1.61900 86.24900 1.000 29.62000 113 VAL A O 1
ATOM 825 N N . VAL A 1 150 ? 22.92400 -2.07600 87.13700 1.000 27.14000 114 VAL A N 1
ATOM 826 C CA . VAL A 1 150 ? 22.15500 -1.14700 86.30900 1.000 29.78000 114 VAL A CA 1
ATOM 827 C C . VAL A 1 150 ? 21.57000 -0.08100 87.22100 1.000 33.90000 114 VAL A C 1
ATOM 828 O O . VAL A 1 150 ? 20.97600 -0.39800 88.25700 1.000 33.00000 114 VAL A O 1
ATOM 832 N N . ILE A 1 151 ? 21.74100 1.17800 86.84500 1.000 28.83000 115 ILE A N 1
ATOM 833 C CA . ILE A 1 151 ? 21.10700 2.28500 87.54500 1.000 28.13000 115 ILE A CA 1
ATOM 834 C C . ILE A 1 151 ? 20.15000 2.95800 86.57500 1.000 30.95000 115 ILE A C 1
ATOM 835 O O . ILE A 1 151 ? 20.46500 3.12200 85.38900 1.000 30.61000 115 ILE A O 1
ATOM 840 N N . GLU A 1 152 ? 18.96000 3.29800 87.07100 1.000 36.37000 116 GLU A N 1
ATOM 841 C CA . GLU A 1 152 ? 17.89300 3.86100 86.25100 1.000 33.31000 116 GLU A CA 1
ATOM 842 C C . GLU A 1 152 ? 17.28600 5.02600 87.01700 1.000 38.62000 116 GLU A C 1
ATOM 843 O O . GLU A 1 152 ? 17.03300 4.91200 88.22300 1.000 30.74000 116 GLU A O 1
ATOM 849 N N . LYS A 1 153 ? 17.07800 6.15400 86.33400 1.000 26.60000 117 LYS A N 1
ATOM 850 C CA . LYS A 1 153 ? 16.60000 7.31700 87.07300 1.000 39.07000 117 LYS A CA 1
ATOM 851 C C . LYS A 1 153 ? 15.09700 7.25000 87.37200 1.000 35.21000 117 LYS A C 1
ATOM 852 O O . LYS A 1 153 ? 14.64700 7.87000 88.34600 1.000 37.50000 117 LYS A O 1
ATOM 858 N N . ARG A 1 154 ? 14.30900 6.51700 86.57000 1.000 32.50000 118 ARG A N 1
ATOM 859 C CA . ARG A 1 154 ? 12.88500 6.34800 86.85700 1.000 33.69000 118 ARG A CA 1
ATOM 860 C C . ARG A 1 154 ? 12.68300 5.17700 87.82900 1.000 36.36000 118 ARG A C 1
ATOM 861 O O . ARG A 1 154 ? 13.62400 4.45600 88.17900 1.000 30.09000 118 ARG A O 1
ATOM 869 N N . ASP A 1 155 ? 11.42300 4.98400 88.26300 1.000 36.82000 119 ASP A N 1
ATOM 870 C CA . ASP A 1 155 ? 11.02400 3.76400 88.96100 1.000 40.69000 119 ASP A CA 1
ATOM 871 C C . ASP A 1 155 ? 9.76300 3.13500 88.36800 1.000 39.48000 119 ASP A C 1
ATOM 872 O O . ASP A 1 155 ? 9.10900 2.34200 89.04900 1.000 40.11000 119 ASP A O 1
ATOM 877 N N . ALA A 1 156 ? 9.42500 3.44200 87.11300 1.000 33.35000 120 ALA A N 1
ATOM 878 C CA . ALA A 1 156 ? 8.28700 2.82800 86.44100 1.000 38.77000 120 ALA A CA 1
ATOM 879 C C . ALA A 1 156 ? 8.56500 2.69700 84.95000 1.000 38.94000 120 ALA A C 1
ATOM 880 O O . ALA A 1 156 ? 9.20900 3.56100 84.34500 1.000 33.57000 120 ALA A O 1
ATOM 882 N N . PHE A 1 157 ? 8.05100 1.61300 84.36400 1.000 30.88000 121 PHE A N 1
ATOM 883 C CA . PHE A 1 157 ? 8.06500 1.40200 82.91500 1.000 26.55000 121 PHE A CA 1
ATOM 884 C C . PHE A 1 157 ? 6.71700 1.87000 82.36500 1.000 36.82000 121 PHE A C 1
ATOM 885 O O . PHE A 1 157 ? 5.71200 1.15800 82.44600 1.000 31.54000 121 PHE A O 1
ATOM 893 N N . SER A 1 158 ? 6.70000 3.05900 81.77200 1.000 35.57000 122 SER A N 1
ATOM 894 C CA . SER A 1 158 ? 5.44500 3.72700 81.46200 1.000 35.41000 122 SER A CA 1
ATOM 895 C C . SER A 1 158 ? 5.13900 3.86200 79.97600 1.000 42.37000 122 SER A C 1
ATOM 896 O O . SER A 1 158 ? 4.02300 4.26300 79.64000 1.000 35.18000 122 SER A O 1
ATOM 899 N N . ARG A 1 159 ? 6.08100 3.57600 79.07200 1.000 34.72000 123 ARG A N 1
ATOM 900 C CA . ARG A 1 159 ? 5.84600 3.89500 77.66500 1.000 34.64000 123 ARG A CA 1
ATOM 901 C C . ARG A 1 159 ? 5.01900 2.80200 77.00300 1.000 31.94000 123 ARG A C 1
ATOM 902 O O . ARG A 1 159 ? 5.43300 1.63700 76.98100 1.000 32.93000 123 ARG A O 1
ATOM 910 N N . ASN A 1 160 ? 3.85100 3.18300 76.46100 1.000 30.53000 124 ASN A N 1
ATOM 911 C CA . ASN A 1 160 ? 2.94700 2.26000 75.77900 1.000 26.64000 124 ASN A CA 1
ATOM 912 C C . ASN A 1 160 ? 3.30200 2.04700 74.31500 1.000 35.81000 124 ASN A C 1
ATOM 913 O O . ASN A 1 160 ? 2.83600 1.06000 73.72300 1.000 28.51000 124 ASN A O 1
ATOM 918 N N . ASN A 1 161 ? 4.08000 2.95500 73.70500 1.000 29.83000 125 ASN A N 1
ATOM 919 C CA . ASN A 1 161 ? 4.36200 2.84800 72.27200 1.000 31.69000 125 ASN A CA 1
ATOM 920 C C . ASN A 1 161 ? 4.95100 1.47900 71.93700 1.000 30.94000 125 ASN A C 1
ATOM 921 O O . ASN A 1 161 ? 5.58200 0.83000 72.77600 1.000 31.53000 125 ASN A O 1
ATOM 926 N N . VAL A 1 162 ? 4.73900 1.04300 70.69300 1.000 30.45000 126 VAL A N 1
ATOM 927 C CA . VAL A 1 162 ? 4.93700 -0.34600 70.29100 1.000 24.43000 126 VAL A CA 1
ATOM 928 C C . VAL A 1 162 ? 6.09300 -0.45300 69.29600 1.000 34.61000 126 VAL A C 1
ATOM 929 O O . VAL A 1 162 ? 6.20700 0.34000 68.34800 1.000 28.09000 126 VAL A O 1
ATOM 933 N N . LEU A 1 163 ? 6.93800 -1.46300 69.51300 1.000 29.46000 127 LEU A N 1
ATOM 934 C CA . LEU A 1 163 ? 8.20500 -1.63300 68.81600 1.000 36.36000 127 LEU A CA 1
ATOM 935 C C . LEU A 1 163 ? 8.10600 -2.81300 67.85700 1.000 37.21000 127 LEU A C 1
ATOM 936 O O . LEU A 1 163 ? 7.67900 -3.90600 68.25800 1.000 36.97000 127 LEU A O 1
ATOM 941 N N . HIS A 1 164 ? 8.50200 -2.58500 66.60400 1.000 32.75000 128 HIS A N 1
ATOM 942 C CA . HIS A 1 164 ? 8.64100 -3.66900 65.64300 1.000 32.42000 128 HIS A CA 1
ATOM 943 C C . HIS A 1 164 ? 9.86900 -4.51100 65.97100 1.000 42.67000 128 HIS A C 1
ATOM 944 O O . HIS A 1 164 ? 10.92700 -3.98400 66.33900 1.000 34.55000 128 HIS A O 1
ATOM 951 N N . LEU A 1 165 ? 9.72200 -5.82900 65.82600 1.000 35.23000 129 LEU A N 1
ATOM 952 C CA . LEU A 1 165 ? 10.76600 -6.79200 66.14100 1.000 29.37000 129 LEU A CA 1
ATOM 953 C C . LEU A 1 165 ? 11.11700 -7.57300 64.88100 1.000 37.30000 129 LEU A C 1
ATOM 954 O O . LEU A 1 165 ? 10.22500 -8.15900 64.24900 1.000 35.31000 129 LEU A O 1
ATOM 959 N N . TRP A 1 166 ? 12.41400 -7.57500 64.52000 1.000 32.01000 130 TRP A N 1
ATOM 960 C CA . TRP A 1 166 ? 12.89500 -8.45600 63.47700 1.000 24.78000 130 TRP A CA 1
ATOM 961 C C . TRP A 1 166 ? 12.80300 -9.91100 63.93400 1.000 32.96000 130 TRP A C 1
ATOM 962 O O . TRP A 1 166 ? 12.87400 -10.20900 65.13500 1.000 28.52000 130 TRP A O 1
ATOM 973 N N . PRO A 1 167 ? 12.71700 -10.84300 62.98900 1.000 34.78000 131 PRO A N 1
ATOM 974 C CA . PRO A 1 167 ? 12.69900 -12.26500 63.36800 1.000 28.45000 131 PRO A CA 1
ATOM 975 C C . PRO A 1 167 ? 13.79000 -12.65900 64.35700 1.000 33.35000 131 PRO A C 1
ATOM 976 O O . PRO A 1 167 ? 13.49000 -13.32100 65.36400 1.000 30.92000 131 PRO A O 1
ATOM 980 N N . PHE A 1 168 ? 15.05300 -12.26200 64.11100 1.000 34.46000 132 PHE A N 1
ATOM 981 C CA . PHE A 1 168 ? 16.10900 -12.68300 65.02900 1.000 31.92000 132 PHE A CA 1
ATOM 982 C C . PHE A 1 168 ? 15.83800 -12.20400 66.45100 1.000 31.23000 132 PHE A C 1
ATOM 983 O O . PHE A 1 168 ? 16.17400 -12.90800 67.41000 1.000 32.09000 132 PHE A O 1
ATOM 991 N N . THR A 1 169 ? 15.21700 -11.03000 66.62000 1.000 32.18000 133 THR A N 1
ATOM 992 C CA . THR A 1 169 ? 14.98300 -10.55600 67.98300 1.000 35.15000 133 THR A CA 1
ATOM 993 C C . THR A 1 169 ? 13.87200 -11.34300 68.65200 1.000 30.82000 133 THR A C 1
ATOM 994 O O . THR A 1 169 ? 13.93800 -11.58700 69.85900 1.000 35.53000 133 THR A O 1
ATOM 998 N N . ILE A 1 170 ? 12.85700 -11.75400 67.88600 1.000 35.38000 134 ILE A N 1
ATOM 999 C CA . ILE A 1 170 ? 11.80400 -12.61200 68.42600 1.000 31.87000 134 ILE A CA 1
ATOM 1000 C C . ILE A 1 170 ? 12.38900 -13.93200 68.90700 1.000 34.14000 134 ILE A C 1
ATOM 1001 O O . ILE A 1 170 ? 12.08900 -14.40500 70.01100 1.000 27.83000 134 ILE A O 1
ATOM 1006 N N . HIS A 1 171 ? 13.23700 -14.54700 68.07700 1.000 31.51000 135 HIS A N 1
ATOM 1007 C CA . HIS A 1 171 ? 13.92200 -15.77000 68.49100 1.000 38.48000 135 HIS A CA 1
ATOM 1008 C C . HIS A 1 171 ? 14.81400 -15.53400 69.72100 1.000 34.16000 135 HIS A C 1
ATOM 1009 O O . HIS A 1 171 ? 14.81700 -16.34100 70.66200 1.000 38.61000 135 HIS A O 1
ATOM 1016 N N . ASP A 1 172 ? 15.56800 -14.42700 69.74600 1.000 34.13000 136 ASP A N 1
ATOM 1017 C CA . ASP A 1 172 ? 16.37000 -14.09000 70.92600 1.000 34.67000 136 ASP A CA 1
ATOM 1018 C C . ASP A 1 172 ? 15.49900 -14.02800 72.17700 1.000 36.66000 136 ASP A C 1
ATOM 1019 O O . ASP A 1 172 ? 15.79800 -14.64200 73.21900 1.000 34.65000 136 ASP A O 1
ATOM 1024 N N . LEU A 1 173 ? 14.39200 -13.29400 72.08000 1.000 34.14000 137 LEU A N 1
ATOM 1025 C CA . LEU A 1 173 ? 13.56200 -13.06700 73.25200 1.000 35.90000 137 LEU A CA 1
ATOM 1026 C C . LEU A 1 173 ? 12.87800 -14.35400 73.69000 1.000 38.38000 137 LEU A C 1
ATOM 1027 O O . LEU A 1 173 ? 12.80400 -14.64200 74.89200 1.000 37.02000 137 LEU A O 1
ATOM 1032 N N . ARG A 1 174 ? 12.41700 -15.17300 72.73900 1.000 36.14000 138 ARG A N 1
ATOM 1033 C CA . ARG A 1 174 ? 11.85200 -16.46400 73.12900 1.000 42.56000 138 ARG A CA 1
ATOM 1034 C C . ARG A 1 174 ? 12.89000 -17.30300 73.85500 1.000 36.46000 138 ARG A C 1
ATOM 1035 O O . ARG A 1 174 ? 12.58500 -17.93800 74.86800 1.000 39.30000 138 ARG A O 1
ATOM 1043 N N . GLY A 1 175 ? 14.12400 -17.33300 73.33800 1.000 35.12000 139 GLY A N 1
ATOM 1044 C CA . GLY A 1 175 ? 15.17500 -18.08500 73.98300 1.000 31.41000 139 GLY A CA 1
ATOM 1045 C C . GLY A 1 175 ? 15.51200 -17.59600 75.38300 1.000 46.00000 139 GLY A C 1
ATOM 1046 O O . GLY A 1 175 ? 16.08500 -18.35700 76.17500 1.000 35.82000 139 GLY A O 1
ATOM 1047 N N . LEU A 1 176 ? 15.20100 -16.34100 75.70200 1.000 34.03000 140 LEU A N 1
ATOM 1048 C CA . LEU A 1 176 ? 15.41500 -15.87400 77.07000 1.000 38.62000 140 LEU A CA 1
ATOM 1049 C C . LEU A 1 176 ? 14.21300 -16.13000 77.99300 1.000 45.30000 140 LEU A C 1
ATOM 1050 O O . LEU A 1 176 ? 14.24800 -15.71300 79.15600 1.000 41.05000 140 LEU A O 1
ATOM 1055 N N . GLY A 1 177 ? 13.17200 -16.82300 77.51500 1.000 38.72000 141 GLY A N 1
ATOM 1056 C CA . GLY A 1 177 ? 12.00600 -17.11900 78.33100 1.000 37.90000 141 GLY A CA 1
ATOM 1057 C C . GLY A 1 177 ? 10.91400 -16.07500 78.28200 1.000 48.44000 141 GLY A C 1
ATOM 1058 O O . GLY A 1 177 ? 10.12600 -15.97900 79.23000 1.000 43.13000 141 GLY A O 1
ATOM 1059 N N . ALA A 1 178 ? 10.83500 -15.29800 77.19500 1.000 44.75000 142 ALA A N 1
ATOM 1060 C CA . ALA A 1 178 ? 9.91500 -14.16500 77.13900 1.000 44.06000 142 ALA A CA 1
ATOM 1061 C C . ALA A 1 178 ? 8.47500 -14.59700 77.38100 1.000 48.64000 142 ALA A C 1
ATOM 1062 O O . ALA A 1 178 ? 7.69000 -13.85400 77.99000 1.000 40.78000 142 ALA A O 1
ATOM 1064 N N . LYS A 1 179 ? 8.09800 -15.78100 76.88500 1.000 47.97000 143 LYS A N 1
ATOM 1065 C CA . LYS A 1 179 ? 6.70300 -16.19300 76.99300 1.000 51.31000 143 LYS A CA 1
ATOM 1066 C C . LYS A 1 179 ? 6.33000 -16.52900 78.43000 1.000 49.26000 143 LYS A C 1
ATOM 1067 O O . LYS A 1 179 ? 5.16000 -16.40300 78.80900 1.000 47.18000 143 LYS A O 1
ATOM 1073 N N . LYS A 1 180 ? 7.30400 -16.93700 79.24800 1.000 46.54000 144 LYS A N 1
ATOM 1074 C CA . LYS A 1 180 ? 6.99800 -17.22300 80.64000 1.000 51.49000 144 LYS A CA 1
ATOM 1075 C C . LYS A 1 180 ? 6.72700 -15.95500 81.43200 1.000 46.13000 144 LYS A C 1
ATOM 1076 O O . LYS A 1 180 ? 6.21500 -16.04200 82.55000 1.000 48.05000 144 LYS A O 1
ATOM 1082 N N . PHE A 1 181 ? 7.11000 -14.78600 80.91000 1.000 44.47000 145 PHE A N 1
ATOM 1083 C CA . PHE A 1 181 ? 6.81300 -13.52300 81.57900 1.000 39.52000 145 PHE A CA 1
ATOM 1084 C C . PHE A 1 181 ? 5.69700 -12.74900 80.90100 1.000 44.28000 145 PHE A C 1
ATOM 1085 O O . PHE A 1 181 ? 5.19400 -11.77400 81.46400 1.000 36.80000 145 PHE A O 1
ATOM 1093 N N . TYR A 1 182 ? 5.30000 -13.15200 79.70600 1.000 42.26000 146 TYR A N 1
ATOM 1094 C CA . TYR A 1 182 ? 4.35600 -12.36000 78.93500 1.000 44.13000 146 TYR A CA 1
ATOM 1095 C C . TYR A 1 182 ? 3.73000 -13.37100 77.97500 1.000 47.34000 146 TYR A C 1
ATOM 1096 O O . TYR A 1 182 ? 4.25100 -13.61100 76.88500 1.000 40.31000 146 TYR A O 1
ATOM 1105 N N . GLY A 1 183 ? 2.64400 -13.99400 78.44100 1.000 52.60000 147 GLY A N 1
ATOM 1106 C CA . GLY A 1 183 ? 2.08400 -15.11800 77.72500 1.000 41.99000 147 GLY A CA 1
ATOM 1107 C C . GLY A 1 183 ? 1.74600 -14.79000 76.29100 1.000 40.21000 147 GLY A C 1
ATOM 1108 O O . GLY A 1 183 ? 1.83800 -15.65600 75.41900 1.000 51.09000 147 GLY A O 1
ATOM 1109 N N . LYS A 1 184 ? 1.35200 -13.54400 76.02200 1.000 46.30000 148 LYS A N 1
ATOM 1110 C CA . LYS A 1 184 ? 0.92700 -13.15600 74.68000 1.000 43.62000 148 LYS A CA 1
ATOM 1111 C C . LYS A 1 184 ? 2.09200 -12.83200 73.75400 1.000 41.46000 148 LYS A C 1
ATOM 1112 O O . LYS A 1 184 ? 1.85200 -12.44600 72.60700 1.000 45.45000 148 LYS A O 1
ATOM 1118 N N . PHE A 1 185 ? 3.33300 -12.98200 74.21900 1.000 47.26000 149 PHE A N 1
ATOM 1119 C CA . PHE A 1 185 ? 4.49200 -12.55100 73.45200 1.000 45.59000 149 PHE A CA 1
ATOM 1120 C C . PHE A 1 185 ? 4.46800 -13.13500 72.04800 1.000 44.38000 149 PHE A C 1
ATOM 1121 O O . PHE A 1 185 ? 4.54200 -14.35400 71.87000 1.000 36.49000 149 PHE A O 1
ATOM 1129 N N . CYS A 1 186 ? 4.36300 -12.24700 71.05600 1.000 39.53000 150 CYS A N 1
ATOM 1130 C CA . CYS A 1 186 ? 4.44400 -12.60100 69.63700 1.000 41.36000 150 CYS A CA 1
ATOM 1131 C C . CYS A 1 186 ? 3.57900 -13.81500 69.29200 1.000 51.57000 150 CYS A C 1
ATOM 1132 O O . CYS A 1 186 ? 3.99400 -14.72200 68.56500 1.000 52.35000 150 CYS A O 1
ATOM 1135 N N . ALA A 1 187 ? 2.33900 -13.80100 69.79000 1.000 48.53000 151 ALA A N 1
ATOM 1136 C CA . ALA A 1 187 ? 1.39200 -14.87200 69.49800 1.000 53.16000 151 ALA A CA 1
ATOM 1137 C C . ALA A 1 187 ? 0.99700 -14.83200 68.02300 1.000 56.72000 151 ALA A C 1
ATOM 1138 O O . ALA A 1 187 ? 0.65900 -13.77000 67.48800 1.000 47.50000 151 ALA A O 1
ATOM 1140 N N . GLY A 1 188 ? 1.03000 -15.98900 67.36700 1.000 61.77000 152 GLY A N 1
ATOM 1141 C CA . GLY A 1 188 ? 0.71000 -16.02000 65.94800 1.000 51.65000 152 GLY A CA 1
ATOM 1142 C C . GLY A 1 188 ? 1.76800 -15.27400 65.15700 1.000 54.14000 152 GLY A C 1
ATOM 1143 O O . GLY A 1 188 ? 2.97600 -15.47100 65.35100 1.000 66.17000 152 GLY A O 1
ATOM 1144 N N . ALA A 1 189 ? 1.32300 -14.38800 64.26700 1.000 49.39000 153 ALA A N 1
ATOM 1145 C CA . ALA A 1 189 ? 2.22000 -13.60900 63.42300 1.000 65.17000 153 ALA A CA 1
ATOM 1146 C C . ALA A 1 189 ? 2.49800 -12.21200 63.98800 1.000 55.47000 153 ALA A C 1
ATOM 1147 O O . ALA A 1 189 ? 2.96800 -11.34000 63.25100 1.000 61.00000 153 ALA A O 1
ATOM 1149 N N . ILE A 1 190 ? 2.21200 -11.98300 65.27500 1.000 48.38000 154 ILE A N 1
ATOM 1150 C CA . ILE A 1 190 ? 2.57800 -10.72300 65.92000 1.000 52.55000 154 ILE A CA 1
ATOM 1151 C C . ILE A 1 190 ? 4.10100 -10.62100 65.98600 1.000 48.75000 154 ILE A C 1
ATOM 1152 O O . ILE A 1 190 ? 4.78300 -11.57800 66.37500 1.000 39.33000 154 ILE A O 1
ATOM 1157 N N . ASP A 1 191 ? 4.64600 -9.47000 65.57700 1.000 38.62000 155 ASP A N 1
ATOM 1158 C CA . ASP A 1 191 ? 6.08700 -9.19600 65.62900 1.000 43.28000 155 ASP A CA 1
ATOM 1159 C C . ASP A 1 191 ? 6.34200 -7.80300 66.20000 1.000 32.61000 155 ASP A C 1
ATOM 1160 O O . ASP A 1 191 ? 7.09500 -6.99600 65.65000 1.000 34.23000 155 ASP A O 1
ATOM 1165 N N . HIS A 1 192 ? 5.71300 -7.51700 67.33600 1.000 35.23000 156 HIS A N 1
ATOM 1166 C CA . HIS A 1 192 ? 5.88600 -6.24700 68.01900 1.000 28.12000 156 HIS A CA 1
ATOM 1167 C C . HIS A 1 192 ? 5.55600 -6.43600 69.49200 1.000 33.15000 156 HIS A C 1
ATOM 1168 O O . HIS A 1 192 ? 4.98400 -7.45300 69.90900 1.000 29.89000 156 HIS A O 1
ATOM 1175 N N . ILE A 1 193 ? 5.92600 -5.43100 70.27600 1.000 25.44000 157 ILE A N 1
ATOM 1176 C CA . ILE A 1 193 ? 5.72700 -5.46900 71.73300 1.000 25.02000 157 ILE A CA 1
ATOM 1177 C C . ILE A 1 193 ? 5.85200 -4.03900 72.24000 1.000 32.14000 157 ILE A C 1
ATOM 1178 O O . ILE A 1 193 ? 6.61300 -3.24100 71.68500 1.000 25.84000 157 ILE A O 1
ATOM 1183 N N . SER A 1 194 ? 5.06200 -3.68500 73.24800 1.000 27.99000 158 SER A N 1
ATOM 1184 C CA . SER A 1 194 ? 5.23400 -2.32900 73.76700 1.000 39.03000 158 SER A CA 1
ATOM 1185 C C . SER A 1 194 ? 6.60300 -2.18000 74.45200 1.000 27.84000 158 SER A C 1
ATOM 1186 O O . SER A 1 194 ? 7.21600 -3.15200 74.88000 1.000 31.09000 158 SER A O 1
ATOM 1189 N N . ILE A 1 195 ? 7.05600 -0.93000 74.58800 1.000 29.53000 159 ILE A N 1
ATOM 1190 C CA . ILE A 1 195 ? 8.34500 -0.65800 75.23200 1.000 28.29000 159 ILE A CA 1
ATOM 1191 C C . ILE A 1 195 ? 8.34100 -1.15400 76.68000 1.000 32.04000 159 ILE A C 1
ATOM 1192 O O . ILE A 1 195 ? 9.28800 -1.81200 77.13900 1.000 30.45000 159 ILE A O 1
ATOM 1197 N N . ARG A 1 196 ? 7.27200 -0.84300 77.42300 1.000 23.47000 160 ARG A N 1
ATOM 1198 C CA . ARG A 1 196 ? 7.26800 -1.15700 78.84400 1.000 31.30000 160 ARG A CA 1
ATOM 1199 C C . ARG A 1 196 ? 7.16100 -2.66200 79.09600 1.000 32.86000 160 ARG A C 1
ATOM 1200 O O . ARG A 1 196 ? 7.74600 -3.17200 80.06500 1.000 38.56000 160 ARG A O 1
ATOM 1208 N N . GLN A 1 197 ? 6.46400 -3.39700 78.22900 1.000 29.70000 161 GLN A N 1
ATOM 1209 C CA . GLN A 1 197 ? 6.37600 -4.84700 78.40400 1.000 28.99000 161 GLN A CA 1
ATOM 1210 C C . GLN A 1 197 ? 7.71500 -5.52800 78.09300 1.000 32.07000 161 GLN A C 1
ATOM 1211 O O . GLN A 1 197 ? 8.12800 -6.47300 78.79200 1.000 35.62000 161 GLN A O 1
ATOM 1217 N N . LEU A 1 198 ? 8.42400 -5.04700 77.06300 1.000 32.23000 162 LEU A N 1
ATOM 1218 C CA . LEU A 1 198 ? 9.79100 -5.51000 76.82000 1.000 31.81000 162 LEU A CA 1
ATOM 1219 C C . LEU A 1 198 ? 10.69400 -5.21700 78.02000 1.000 32.58000 162 LEU A C 1
ATOM 1220 O O . LEU A 1 198 ? 11.48800 -6.07400 78.43800 1.000 25.19000 162 LEU A O 1
ATOM 1225 N N . GLN A 1 199 ? 10.55800 -4.01400 78.60600 1.000 29.26000 163 GLN A N 1
ATOM 1226 C CA . GLN A 1 199 ? 11.32900 -3.67600 79.80200 1.000 32.94000 163 GLN A CA 1
ATOM 1227 C C . GLN A 1 199 ? 11.04300 -4.64200 80.94900 1.000 32.88000 163 GLN A C 1
ATOM 1228 O O . GLN A 1 199 ? 11.96500 -5.05600 81.65700 1.000 28.83000 163 GLN A O 1
ATOM 1234 N N . LEU A 1 200 ? 9.77200 -5.01600 81.14400 1.000 27.44000 164 LEU A N 1
ATOM 1235 C CA . LEU A 1 200 ? 9.39700 -5.91200 82.24200 1.000 33.44000 164 LEU A CA 1
ATOM 1236 C C . LEU A 1 200 ? 9.99400 -7.30900 82.06500 1.000 27.54000 164 LEU A C 1
ATOM 1237 O O . LEU A 1 200 ? 10.52900 -7.90300 83.02000 1.000 30.81000 164 LEU A O 1
ATOM 1242 N N . ILE A 1 201 ? 9.88100 -7.86000 80.85200 1.000 27.81000 165 ILE A N 1
ATOM 1243 C CA . ILE A 1 201 ? 10.50500 -9.14900 80.54500 1.000 28.95000 165 ILE A CA 1
ATOM 1244 C C . ILE A 1 201 ? 12.00100 -9.11500 80.84100 1.000 33.89000 165 ILE A C 1
ATOM 1245 O O . ILE A 1 201 ? 12.56000 -10.02300 81.48000 1.000 33.37000 165 ILE A O 1
ATOM 1250 N N . LEU A 1 202 ? 12.68800 -8.09700 80.31500 1.000 30.88000 166 LEU A N 1
ATOM 1251 C CA . LEU A 1 202 ? 14.14100 -8.07000 80.45900 1.000 30.19000 166 LEU A CA 1
ATOM 1252 C C . LEU A 1 202 ? 14.55200 -7.79100 81.90500 1.000 33.16000 166 LEU A C 1
ATOM 1253 O O . LEU A 1 202 ? 15.55400 -8.33800 82.38000 1.000 25.81000 166 LEU A O 1
ATOM 1258 N N . LEU A 1 203 ? 13.78000 -6.98200 82.63100 1.000 30.15000 167 LEU A N 1
ATOM 1259 C CA . LEU A 1 203 ? 14.03500 -6.79000 84.05600 1.000 31.98000 167 LEU A CA 1
ATOM 1260 C C . LEU A 1 203 ? 14.00900 -8.12300 84.79200 1.000 32.62000 167 LEU A C 1
ATOM 1261 O O . LEU A 1 203 ? 14.90900 -8.43300 85.59400 1.000 29.14000 167 LEU A O 1
ATOM 1266 N N . LYS A 1 204 ? 12.98100 -8.93300 84.51200 1.000 28.72000 168 LYS A N 1
ATOM 1267 C CA . LYS A 1 204 ? 12.81800 -10.19700 85.21900 1.000 29.85000 168 LYS A CA 1
ATOM 1268 C C . LYS A 1 204 ? 13.96500 -11.16100 84.90900 1.000 34.81000 168 LYS A C 1
ATOM 1269 O O . LYS A 1 204 ? 14.56700 -11.74900 85.82800 1.000 29.21000 168 LYS A O 1
ATOM 1275 N N . VAL A 1 205 ? 14.28800 -11.32700 83.61900 1.000 31.54000 169 VAL A N 1
ATOM 1276 C CA . VAL A 1 205 ? 15.43800 -12.15300 83.25300 1.000 28.21000 169 VAL A CA 1
ATOM 1277 C C . VAL A 1 205 ? 16.69400 -11.66600 83.97700 1.000 31.88000 169 VAL A C 1
ATOM 1278 O O . VAL A 1 205 ? 17.42600 -12.45700 84.58400 1.000 29.94000 169 VAL A O 1
ATOM 1282 N N . ALA A 1 206 ? 16.95000 -10.35400 83.93200 1.000 22.60000 170 ALA A N 1
ATOM 1283 C CA . ALA A 1 206 ? 18.12900 -9.77500 84.57000 1.000 34.29000 170 ALA A CA 1
ATOM 1284 C C . ALA A 1 206 ? 18.19500 -10.12000 86.05900 1.000 39.21000 170 ALA A C 1
ATOM 1285 O O . ALA A 1 206 ? 19.25600 -10.49400 86.57800 1.000 34.07000 170 ALA A O 1
ATOM 1287 N N . LEU A 1 207 ? 17.08000 -9.95600 86.77400 1.000 32.71000 171 LEU A N 1
ATOM 1288 C CA . LEU A 1 207 ? 17.09400 -10.21300 88.21600 1.000 34.03000 171 LEU A CA 1
ATOM 1289 C C . LEU A 1 207 ? 17.42300 -11.67000 88.49200 1.000 30.48000 171 LEU A C 1
ATOM 1290 O O . LEU A 1 207 ? 18.17200 -11.98400 89.42900 1.000 29.57000 171 LEU A O 1
ATOM 1295 N N . ILE A 1 208 ? 16.87500 -12.57500 87.67500 1.000 33.15000 172 ILE A N 1
ATOM 1296 C CA . ILE A 1 208 ? 17.11700 -13.99800 87.88700 1.000 32.62000 172 ILE A CA 1
ATOM 1297 C C . ILE A 1 208 ? 18.60300 -14.32200 87.78600 1.000 35.39000 172 ILE A C 1
ATOM 1298 O O . ILE A 1 208 ? 19.11300 -15.17800 88.52000 1.000 38.22000 172 ILE A O 1
ATOM 1303 N N . LEU A 1 209 ? 19.32200 -13.65600 86.86700 1.000 31.50000 173 LEU A N 1
ATOM 1304 C CA . LEU A 1 209 ? 20.73800 -13.94400 86.63300 1.000 35.65000 173 LEU A CA 1
ATOM 1305 C C . LEU A 1 209 ? 21.66400 -13.30800 87.67200 1.000 29.89000 173 LEU A C 1
ATOM 1306 O O . LEU A 1 209 ? 22.88100 -13.52100 87.61100 1.000 38.38000 173 LEU A O 1
ATOM 1311 N N . GLY A 1 210 ? 21.13100 -12.55100 88.62500 1.000 27.01000 174 GLY A N 1
ATOM 1312 C CA . GLY A 1 210 ? 21.94800 -11.91200 89.63000 1.000 30.34000 174 GLY A CA 1
ATOM 1313 C C . GLY A 1 210 ? 22.43200 -10.52900 89.26000 1.000 30.99000 174 GLY A C 1
ATOM 1314 O O . GLY A 1 210 ? 23.33700 -10.01200 89.90200 1.000 35.41000 174 GLY A O 1
ATOM 1315 N N . ILE A 1 211 ? 21.85200 -9.91200 88.23700 1.000 32.22000 175 ILE A N 1
ATOM 1316 C CA . ILE A 1 211 ? 22.12300 -8.51700 87.93000 1.000 29.65000 175 ILE A CA 1
ATOM 1317 C C . ILE A 1 211 ? 21.44300 -7.61500 88.95700 1.000 32.20000 175 ILE A C 1
ATOM 1318 O O . ILE A 1 211 ? 20.26500 -7.79900 89.29500 1.000 33.48000 175 ILE A O 1
ATOM 1323 N N . GLU A 1 212 ? 22.18000 -6.62100 89.44000 1.000 30.24000 176 GLU A N 1
ATOM 1324 C CA . GLU A 1 212 ? 21.68800 -5.66000 90.41900 1.000 34.69000 176 GLU A CA 1
ATOM 1325 C C . GLU A 1 212 ? 21.01300 -4.49200 89.69600 1.000 33.42000 176 GLU A C 1
ATOM 1326 O O . GLU A 1 212 ? 21.59400 -3.91400 88.76900 1.000 35.65000 176 GLU A O 1
ATOM 1332 N N . ILE A 1 213 ? 19.78500 -4.15400 90.10000 1.000 33.08000 177 ILE A N 1
ATOM 1333 C CA . ILE A 1 213 ? 19.01200 -3.08900 89.46200 1.000 38.52000 177 ILE A CA 1
ATOM 1334 C C . ILE A 1 213 ? 18.60700 -2.07500 90.51200 1.000 36.98000 177 ILE A C 1
ATOM 1335 O O . ILE A 1 213 ? 17.89000 -2.42400 91.45500 1.000 48.43000 177 ILE A O 1
ATOM 1340 N N . HIS A 1 214 ? 19.01100 -0.81600 90.33200 1.000 31.43000 178 HIS A N 1
ATOM 1341 C CA . HIS A 1 214 ? 18.67500 0.25000 91.27700 1.000 30.12000 178 HIS A CA 1
ATOM 1342 C C . HIS A 1 214 ? 17.90200 1.33600 90.55800 1.000 29.71000 178 HIS A C 1
ATOM 1343 O O . HIS A 1 214 ? 18.45200 1.99600 89.67000 1.000 35.79000 178 HIS A O 1
ATOM 1350 N N . VAL A 1 215 ? 16.66400 1.56600 90.99000 1.000 27.23000 179 VAL A N 1
ATOM 1351 C CA . VAL A 1 215 ? 15.78300 2.58400 90.41500 1.000 24.37000 179 VAL A CA 1
ATOM 1352 C C . VAL A 1 215 ? 15.93900 3.87300 91.22300 1.000 34.16000 179 VAL A C 1
ATOM 1353 O O . VAL A 1 215 ? 16.51600 3.85700 92.31700 1.000 32.06000 179 VAL A O 1
ATOM 1357 N N . ASN A 1 216 ? 15.43400 4.99200 90.68900 1.000 30.93000 180 ASN A N 1
ATOM 1358 C CA . ASN A 1 216 ? 15.57300 6.31700 91.30600 1.000 30.94000 180 ASN A CA 1
ATOM 1359 C C . ASN A 1 216 ? 17.03400 6.68400 91.56600 1.000 37.74000 180 ASN A C 1
ATOM 1360 O O . ASN A 1 216 ? 17.37000 7.26500 92.60400 1.000 39.67000 180 ASN A O 1
ATOM 1365 N N . VAL A 1 217 ? 17.90400 6.36000 90.60800 1.000 33.06000 181 VAL A N 1
ATOM 1366 C CA . VAL A 1 217 ? 19.32800 6.72100 90.63500 1.000 31.35000 181 VAL A CA 1
ATOM 1367 C C . VAL A 1 217 ? 19.65200 7.38800 89.30100 1.000 35.49000 181 VAL A C 1
ATOM 1368 O O . VAL A 1 217 ? 19.65700 6.72300 88.25500 1.000 29.76000 181 VAL A O 1
ATOM 1372 N N . GLU A 1 218 ? 19.93600 8.68500 89.32600 1.000 34.10000 182 GLU A N 1
ATOM 1373 C CA . GLU A 1 218 ? 20.33400 9.40300 88.12100 1.000 37.71000 182 GLU A CA 1
ATOM 1374 C C . GLU A 1 218 ? 21.86700 9.46800 88.03200 1.000 39.57000 182 GLU A C 1
ATOM 1375 O O . GLU A 1 218 ? 22.52400 9.99000 88.94200 1.000 36.72000 182 GLU A O 1
ATOM 1381 N N . PHE A 1 219 ? 22.43100 8.91400 86.95200 1.000 29.86000 183 PHE A N 1
ATOM 1382 C CA . PHE A 1 219 ? 23.86300 9.04400 86.69000 1.000 38.16000 183 PHE A CA 1
ATOM 1383 C C . PHE A 1 219 ? 24.16200 10.47400 86.27100 1.000 41.21000 183 PHE A C 1
ATOM 1384 O O . PHE A 1 219 ? 23.45700 11.04800 85.43700 1.000 42.40000 183 PHE A O 1
ATOM 1392 N N . GLN A 1 220 ? 25.19200 11.05300 86.85000 1.000 35.43000 184 GLN A N 1
ATOM 1393 C CA . GLN A 1 220 ? 25.58400 12.41500 86.54400 1.000 41.35000 184 GLN A CA 1
ATOM 1394 C C . GLN A 1 220 ? 26.98900 12.51700 85.97800 1.000 36.90000 184 GLN A C 1
ATOM 1395 O O . GLN A 1 220 ? 27.22000 13.33100 85.08100 1.000 44.95000 184 GLN A O 1
ATOM 1401 N N . GLY A 1 221 ? 27.93000 11.69300 86.43700 1.000 37.35000 185 GLY A N 1
ATOM 1402 C CA . GLY A 1 221 ? 29.26000 11.74700 85.84900 1.000 32.73000 185 GLY A CA 1
ATOM 1403 C C . GLY A 1 221 ? 30.18300 10.67000 86.38500 1.000 41.14000 185 GLY A C 1
ATOM 1404 O O . GLY A 1 221 ? 29.83000 9.90300 87.28800 1.000 33.38000 185 GLY A O 1
ATOM 1405 N N . LEU A 1 222 ? 31.37800 10.62300 85.78600 1.000 34.74000 186 LEU A N 1
ATOM 1406 C CA . LEU A 1 222 ? 32.46600 9.77900 86.25300 1.000 41.68000 186 LEU A CA 1
ATOM 1407 C C . LEU A 1 222 ? 33.25600 10.48200 87.34700 1.000 35.85000 186 LEU A C 1
ATOM 1408 O O . LEU A 1 222 ? 33.40900 11.70400 87.32600 1.000 37.17000 186 LEU A O 1
ATOM 1413 N N . ILE A 1 223 ? 33.75700 9.70700 88.30600 1.000 40.16000 187 ILE A N 1
ATOM 1414 C CA . ILE A 1 223 ? 34.72000 10.18500 89.29800 1.000 38.45000 187 ILE A CA 1
ATOM 1415 C C . ILE A 1 223 ? 36.04000 9.46200 89.04300 1.000 39.78000 187 ILE A C 1
ATOM 1416 O O . ILE A 1 223 ? 36.14600 8.24300 89.25600 1.000 40.04000 187 ILE A O 1
ATOM 1421 N N . GLN A 1 224 ? 37.04700 10.20500 88.58200 1.000 41.92000 188 GLN A N 1
ATOM 1422 C CA . GLN A 1 224 ? 38.34300 9.60300 88.30000 1.000 40.66000 188 GLN A CA 1
ATOM 1423 C C . GLN A 1 224 ? 38.90200 8.93300 89.55500 1.000 35.19000 188 GLN A C 1
ATOM 1424 O O . GLN A 1 224 ? 38.62300 9.36300 90.67500 1.000 42.20000 188 GLN A O 1
ATOM 1430 N N . PRO A 1 225 ? 39.73900 7.91000 89.39000 1.000 43.76000 189 PRO A N 1
ATOM 1431 C CA . PRO A 1 225 ? 40.39100 7.32500 90.55500 1.000 48.04000 189 PRO A CA 1
ATOM 1432 C C . PRO A 1 225 ? 41.27300 8.37500 91.24800 1.000 50.04000 189 PRO A C 1
ATOM 1433 O O . PRO A 1 225 ? 41.72900 9.32500 90.60400 1.000 43.98000 189 PRO A O 1
ATOM 1437 N N . PRO A 1 226 ? 41.46400 8.22700 92.56900 1.000 43.82000 190 PRO A N 1
ATOM 1438 C CA . PRO A 1 226 ? 42.40000 9.12400 93.28400 1.000 49.22000 190 PRO A CA 1
ATOM 1439 C C . PRO A 1 226 ? 43.85300 8.70000 93.12100 1.000 47.01000 190 PRO A C 1
ATOM 1440 O O . PRO A 1 226 ? 44.16400 7.89400 92.24200 1.000 50.75000 190 PRO A O 1
ATOM 1444 N N . GLU A 1 227 ? 44.75500 9.19100 93.97300 1.000 85.63000 191 GLU A N 1
ATOM 1445 C CA . GLU A 1 227 ? 46.18900 8.93600 93.81800 1.000 68.91000 191 GLU A CA 1
ATOM 1446 C C . GLU A 1 227 ? 46.75600 8.17300 95.01500 1.000 73.02000 191 GLU A C 1
ATOM 1447 O O . GLU A 1 227 ? 46.80100 8.70200 96.13200 1.000 62.10000 191 GLU A O 1
ATOM 1453 N N . ASP A 1 228 ? 47.11700 6.90000 94.78100 1.000 74.89000 192 ASP A N 1
ATOM 1454 C CA . ASP A 1 228 ? 48.22400 6.21800 95.45700 1.000 87.66000 192 ASP A CA 1
ATOM 1455 C C . ASP A 1 228 ? 47.87100 5.42000 96.71500 1.000 94.15000 192 ASP A C 1
ATOM 1456 O O . ASP A 1 228 ? 48.60500 4.48700 97.07200 1.000 81.10000 192 ASP A O 1
ATOM 1461 N N . ARG A 1 233 ? 44.07800 1.62200 97.00200 1.000 36.64000 197 ARG A N 1
ATOM 1462 C CA . ARG A 1 233 ? 43.77400 1.49800 95.57300 1.000 61.86000 197 ARG A CA 1
ATOM 1463 C C . ARG A 1 233 ? 42.26500 1.56900 95.27900 1.000 56.95000 197 ARG A C 1
ATOM 1464 O O . ARG A 1 233 ? 41.50900 0.63600 95.55800 1.000 57.87000 197 ARG A O 1
ATOM 1472 N N . ILE A 1 234 ? 41.84500 2.69500 94.71100 1.000 41.74000 198 ILE A N 1
ATOM 1473 C CA . ILE A 1 234 ? 40.45500 2.94700 94.35900 1.000 53.77000 198 ILE A CA 1
ATOM 1474 C C . ILE A 1 234 ? 40.38200 3.23200 92.86600 1.000 47.53000 198 ILE A C 1
ATOM 1475 O O . ILE A 1 234 ? 41.14600 4.05600 92.35100 1.000 38.01000 198 ILE A O 1
ATOM 1480 N N . GLY A 1 235 ? 39.46600 2.55000 92.17800 1.000 42.77000 199 GLY A N 1
ATOM 1481 C CA . GLY A 1 235 ? 39.31200 2.67200 90.74400 1.000 36.44000 199 GLY A CA 1
ATOM 1482 C C . GLY A 1 235 ? 38.26800 3.70200 90.37600 1.000 43.09000 199 GLY A C 1
ATOM 1483 O O . GLY A 1 235 ? 37.96600 4.62300 91.14400 1.000 36.50000 199 GLY A O 1
ATOM 1484 N N . TRP A 1 236 ? 37.70100 3.53100 89.17800 1.000 34.52000 200 TRP A N 1
ATOM 1485 C CA . TRP A 1 236 ? 36.71200 4.48100 88.68100 1.000 38.03000 200 TRP A CA 1
ATOM 1486 C C . TRP A 1 236 ? 35.39100 4.33600 89.44500 1.000 35.91000 200 TRP A C 1
ATOM 1487 O O . TRP A 1 236 ? 34.99000 3.24100 89.84200 1.000 28.37000 200 TRP A O 1
ATOM 1498 N N . ARG A 1 237 ? 34.70600 5.45900 89.63600 1.000 35.51000 201 ARG A N 1
ATOM 1499 C CA . ARG A 1 237 ? 33.43100 5.48100 90.33800 1.000 35.38000 201 ARG A CA 1
ATOM 1500 C C . ARG A 1 237 ? 32.49100 6.43200 89.61300 1.000 33.82000 201 ARG A C 1
ATOM 1501 O O . ARG A 1 237 ? 32.90700 7.18900 88.72900 1.000 30.95000 201 ARG A O 1
ATOM 1509 N N . ALA A 1 238 ? 31.21000 6.38400 89.98300 1.000 34.40000 202 ALA A N 1
ATOM 1510 C CA . ALA A 1 238 ? 30.19900 7.23500 89.37900 1.000 33.96000 202 ALA A CA 1
ATOM 1511 C C . ALA A 1 238 ? 29.69300 8.27400 90.36600 1.000 35.46000 202 ALA A C 1
ATOM 1512 O O . ALA A 1 238 ? 29.48500 7.97600 91.54400 1.000 33.98000 202 ALA A O 1
ATOM 1514 N N . LEU A 1 239 ? 29.48100 9.48600 89.86700 1.000 33.08000 203 LEU A N 1
ATOM 1515 C CA . LEU A 1 239 ? 28.67400 10.47200 90.56500 1.000 35.72000 203 LEU A CA 1
ATOM 1516 C C . LEU A 1 239 ? 27.20600 10.20200 90.23500 1.000 37.89000 203 LEU A C 1
ATOM 1517 O O . LEU A 1 239 ? 26.81200 10.20900 89.06200 1.000 36.94000 203 LEU A O 1
ATOM 1522 N N . VAL A 1 240 ? 26.40400 9.91900 91.26100 1.000 33.50000 204 VAL A N 1
ATOM 1523 C CA . VAL A 1 240 ? 24.98100 9.67200 91.08200 1.000 33.93000 204 VAL A CA 1
ATOM 1524 C C . VAL A 1 240 ? 24.20600 10.55000 92.05100 1.000 43.21000 204 VAL A C 1
ATOM 1525 O O . VAL A 1 240 ? 24.73400 11.02600 93.06300 1.000 36.45000 204 VAL A O 1
ATOM 1529 N N . HIS A 1 241 ? 22.94000 10.76600 91.71500 1.000 38.51000 205 HIS A N 1
ATOM 1530 C CA . HIS A 1 241 ? 22.01000 11.43000 92.60400 1.000 40.78000 205 HIS A CA 1
ATOM 1531 C C . HIS A 1 241 ? 20.87900 10.47100 92.94900 1.000 44.43000 205 HIS A C 1
ATOM 1532 O O . HIS A 1 241 ? 20.23500 9.92100 92.03000 1.000 35.95000 205 HIS A O 1
ATOM 1539 N N . PRO A 1 242 ? 20.60300 10.22800 94.24700 1.000 41.60000 206 PRO A N 1
ATOM 1540 C CA . PRO A 1 242 ? 21.34200 10.85400 95.36300 1.000 36.20000 206 PRO A CA 1
ATOM 1541 C C . PRO A 1 242 ? 22.73700 10.27200 95.64800 1.000 35.59000 206 PRO A C 1
ATOM 1542 O O . PRO A 1 242 ? 22.95000 9.05700 95.57500 1.000 38.26000 206 PRO A O 1
ATOM 1546 N N . LYS A 1 243 ? 23.69900 11.13000 95.99800 1.000 39.00000 207 LYS A N 1
ATOM 1547 C CA . LYS A 1 243 ? 25.05800 10.62000 96.18300 1.000 44.55000 207 LYS A CA 1
ATOM 1548 C C . LYS A 1 243 ? 25.19400 9.74400 97.42300 1.000 44.74000 207 LYS A C 1
ATOM 1549 O O . LYS A 1 243 ? 26.21400 9.06500 97.57000 1.000 39.00000 207 LYS A O 1
ATOM 1555 N N . THR A 1 244 ? 24.18500 9.72000 98.29500 1.000 39.36000 208 THR A N 1
ATOM 1556 C CA . THR A 1 244 ? 24.17200 8.79900 99.42200 1.000 43.17000 208 THR A CA 1
ATOM 1557 C C . THR A 1 244 ? 23.75700 7.39100 99.03100 1.000 40.01000 208 THR A C 1
ATOM 1558 O O . THR A 1 244 ? 23.77000 6.49600 99.88800 1.000 37.25000 208 THR A O 1
ATOM 1562 N N . HIS A 1 245 ? 23.37000 7.18600 97.78300 1.000 37.63000 209 HIS A N 1
ATOM 1563 C CA . HIS A 1 245 ? 22.95800 5.86700 97.34500 1.000 38.48000 209 HIS A CA 1
ATOM 1564 C C . HIS A 1 245 ? 24.09300 4.86100 97.52900 1.000 37.38000 209 HIS A C 1
ATOM 1565 O O . HIS A 1 245 ? 25.26100 5.18900 97.28100 1.000 34.48000 209 HIS A O 1
ATOM 1572 N N . PRO A 1 246 ? 23.78600 3.62800 97.94500 1.000 41.82000 210 PRO A N 1
ATOM 1573 C CA . PRO A 1 246 ? 24.81000 2.56900 98.00300 1.000 37.17000 210 PRO A CA 1
ATOM 1574 C C . PRO A 1 246 ? 25.69000 2.44700 96.75900 1.000 36.65000 210 PRO A C 1
ATOM 1575 O O . PRO A 1 246 ? 26.84300 1.99100 96.87300 1.000 36.74000 210 PRO A O 1
ATOM 1579 N N . VAL A 1 247 ? 25.18800 2.83600 95.57700 1.000 35.97000 211 VAL A N 1
ATOM 1580 C CA . VAL A 1 247 ? 25.94200 2.62200 94.34200 1.000 31.01000 211 VAL A CA 1
ATOM 1581 C C . VAL A 1 247 ? 27.13900 3.55900 94.23900 1.000 36.80000 211 VAL A C 1
ATOM 1582 O O . VAL A 1 247 ? 28.09200 3.25400 93.51300 1.000 33.56000 211 VAL A O 1
ATOM 1586 N N . SER A 1 248 ? 27.13700 4.67400 94.97700 1.000 37.88000 212 SER A N 1
ATOM 1587 C CA . SER A 1 248 ? 28.34600 5.47600 95.11800 1.000 37.69000 212 SER A CA 1
ATOM 1588 C C . SER A 1 248 ? 29.53000 4.67000 95.63700 1.000 37.41000 212 SER A C 1
ATOM 1589 O O . SER A 1 248 ? 30.65600 5.15800 95.57000 1.000 36.45000 212 SER A O 1
ATOM 1592 N N . GLU A 1 249 ? 29.31700 3.47300 96.19600 1.000 36.40000 213 GLU A N 1
ATOM 1593 C CA . GLU A 1 249 ? 30.47200 2.65900 96.57900 1.000 30.67000 213 GLU A CA 1
ATOM 1594 C C . GLU A 1 249 ? 31.01500 1.81600 95.43600 1.000 36.43000 213 GLU A C 1
ATOM 1595 O O . GLU A 1 249 ? 32.07900 1.21100 95.59100 1.000 36.68000 213 GLU A O 1
ATOM 1601 N N . TYR A 1 250 ? 30.32000 1.74500 94.30200 1.000 30.90000 214 TYR A N 1
ATOM 1602 C CA . TYR A 1 250 ? 30.66000 0.75800 93.28000 1.000 35.61000 214 TYR A CA 1
ATOM 1603 C C . TYR A 1 250 ? 31.82900 1.24700 92.42900 1.000 27.40000 214 TYR A C 1
ATOM 1604 O O . TYR A 1 250 ? 31.78800 2.34400 91.86300 1.000 34.88000 214 TYR A O 1
ATOM 1613 N N . GLU A 1 251 ? 32.86300 0.42500 92.34000 1.000 33.05000 215 GLU A N 1
ATOM 1614 C CA . GLU A 1 251 ? 34.00900 0.65500 91.46500 1.000 39.67000 215 GLU A CA 1
ATOM 1615 C C . GLU A 1 251 ? 33.92600 -0.31900 90.29900 1.000 34.83000 215 GLU A C 1
ATOM 1616 O O . GLU A 1 251 ? 33.75200 -1.52600 90.50900 1.000 38.74000 215 GLU A O 1
ATOM 1622 N N . PHE A 1 252 ? 34.08100 0.19900 89.08000 1.000 34.15000 216 PHE A N 1
ATOM 1623 C CA . PHE A 1 252 ? 33.86100 -0.59300 87.87900 1.000 39.09000 216 PHE A CA 1
ATOM 1624 C C . PHE A 1 252 ? 34.96300 -0.31100 86.86500 1.000 34.71000 216 PHE A C 1
ATOM 1625 O O . PHE A 1 252 ? 35.60700 0.73300 86.90200 1.000 30.19000 216 PHE A O 1
ATOM 1633 N N . GLU A 1 253 ? 35.14900 -1.26400 85.94500 1.000 36.54000 217 GLU A N 1
ATOM 1634 C CA . GLU A 1 253 ? 36.08600 -1.17200 84.83300 1.000 44.29000 217 GLU A CA 1
ATOM 1635 C C . GLU A 1 253 ? 35.40000 -1.07400 83.47400 1.000 39.91000 217 GLU A C 1
ATOM 1636 O O . GLU A 1 253 ? 36.08500 -0.82700 82.46600 1.000 33.14000 217 GLU A O 1
ATOM 1642 N N . VAL A 1 254 ? 34.07900 -1.28500 83.41500 1.000 33.25000 218 VAL A N 1
ATOM 1643 C CA . VAL A 1 254 ? 33.28800 -1.10500 82.20100 1.000 31.69000 218 VAL A CA 1
ATOM 1644 C C . VAL A 1 254 ? 32.05500 -0.28500 82.55700 1.000 33.91000 218 VAL A C 1
ATOM 1645 O O . VAL A 1 254 ? 31.38600 -0.58700 83.55200 1.000 32.50000 218 VAL A O 1
ATOM 1649 N N . ILE A 1 255 ? 31.75500 0.75000 81.75600 1.000 28.28000 219 ILE A N 1
ATOM 1650 C CA . ILE A 1 255 ? 30.51300 1.50800 81.89800 1.000 29.65000 219 ILE A CA 1
ATOM 1651 C C . ILE A 1 255 ? 29.84500 1.64800 80.52700 1.000 34.96000 219 ILE A C 1
ATOM 1652 O O . ILE A 1 255 ? 30.49200 2.01500 79.53400 1.000 28.48000 219 ILE A O 1
ATOM 1657 N N . ILE A 1 256 ? 28.55200 1.33300 80.47800 1.000 33.32000 220 ILE A N 1
ATOM 1658 C CA . ILE A 1 256 ? 27.79200 1.28700 79.23600 1.000 33.55000 220 ILE A CA 1
ATOM 1659 C C . ILE A 1 256 ? 26.70800 2.34600 79.32000 1.000 28.32000 220 ILE A C 1
ATOM 1660 O O . ILE A 1 256 ? 25.90000 2.33000 80.25100 1.000 33.48000 220 ILE A O 1
ATOM 1665 N N . GLY A 1 257 ? 26.66700 3.23400 78.33600 1.000 36.15000 221 GLY A N 1
ATOM 1666 C CA . GLY A 1 257 ? 25.63900 4.24200 78.22300 1.000 25.53000 221 GLY A CA 1
ATOM 1667 C C . GLY A 1 257 ? 24.43700 3.71500 77.45600 1.000 35.43000 221 GLY A C 1
ATOM 1668 O O . GLY A 1 257 ? 24.44500 3.63200 76.22000 1.000 26.45000 221 GLY A O 1
ATOM 1669 N N . GLY A 1 258 ? 23.39900 3.33300 78.19900 1.000 25.79000 222 GLY A N 1
ATOM 1670 C CA . GLY A 1 258 ? 22.15500 2.86600 77.61500 1.000 27.98000 222 GLY A CA 1
ATOM 1671 C C . GLY A 1 258 ? 21.00500 3.80800 77.89300 1.000 28.86000 222 GLY A C 1
ATOM 1672 O O . GLY A 1 258 ? 19.85200 3.38600 78.01700 1.000 32.43000 222 GLY A O 1
ATOM 1673 N N . ASP A 1 259 ? 21.30200 5.10100 77.97700 1.000 28.21000 223 ASP A N 1
ATOM 1674 C CA . ASP A 1 259 ? 20.34600 6.07600 78.48900 1.000 36.07000 223 ASP A CA 1
ATOM 1675 C C . ASP A 1 259 ? 19.75600 6.95500 77.38900 1.000 35.39000 223 ASP A C 1
ATOM 1676 O O . ASP A 1 259 ? 19.36500 8.09300 77.64600 1.000 34.45000 223 ASP A O 1
ATOM 1681 N N . GLY A 1 260 ? 19.69200 6.43900 76.16400 1.000 38.84000 224 GLY A N 1
ATOM 1682 C CA . GLY A 1 260 ? 19.08800 7.14400 75.04600 1.000 37.03000 224 GLY A CA 1
ATOM 1683 C C . GLY A 1 260 ? 19.72800 8.49200 74.76400 1.000 41.28000 224 GLY A C 1
ATOM 1684 O O . GLY A 1 260 ? 20.90900 8.73000 75.02300 1.000 43.16000 224 GLY A O 1
ATOM 1685 N N . ARG A 1 261 ? 18.91900 9.40100 74.22400 1.000 43.63000 225 ARG A N 1
ATOM 1686 C CA . ARG A 1 261 ? 19.45100 10.68000 73.76000 1.000 48.38000 225 ARG A CA 1
ATOM 1687 C C . ARG A 1 261 ? 20.11100 11.47200 74.89000 1.000 56.22000 225 ARG A C 1
ATOM 1688 O O . ARG A 1 261 ? 21.13000 12.14100 74.67100 1.000 53.89000 225 ARG A O 1
ATOM 1696 N N . ARG A 1 262 ? 19.54200 11.41800 76.10600 1.000 48.74000 226 ARG A N 1
ATOM 1697 C CA . ARG A 1 262 ? 20.00300 12.29800 77.17600 1.000 54.21000 226 ARG A CA 1
ATOM 1698 C C . ARG A 1 262 ? 21.39500 11.94700 77.65200 1.000 63.52000 226 ARG A C 1
ATOM 1699 O O . ARG A 1 262 ? 21.92300 12.63400 78.53800 1.000 71.01000 226 ARG A O 1
ATOM 1707 N N . ASN A 1 263 ? 21.99100 10.91000 77.06900 1.000 65.38000 227 ASN A N 1
ATOM 1708 C CA . ASN A 1 263 ? 23.26600 10.39200 77.53100 1.000 53.63000 227 ASN A CA 1
ATOM 1709 C C . ASN A 1 263 ? 24.36500 11.43400 77.36800 1.000 63.42000 227 ASN A C 1
ATOM 1710 O O . ASN A 1 263 ? 24.51500 12.07400 76.31800 1.000 53.45000 227 ASN A O 1
ATOM 1712 N N . THR A 1 264 ? 25.14900 11.57700 78.41900 1.000 46.43000 228 THR A N 1
ATOM 1713 C CA . THR A 1 264 ? 26.15700 12.61100 78.44400 1.000 67.10000 228 THR A CA 1
ATOM 1714 C C . THR A 1 264 ? 27.49200 12.05400 78.96100 1.000 61.19000 228 THR A C 1
ATOM 1715 O O . THR A 1 264 ? 28.30600 12.78200 79.53700 1.000 62.90000 228 THR A O 1
ATOM 1719 N N . LEU A 1 265 ? 27.82300 10.84300 78.52000 1.000 46.60000 229 LEU A N 1
ATOM 1720 C CA . LEU A 1 265 ? 29.21500 10.39800 78.61400 1.000 42.71000 229 LEU A CA 1
ATOM 1721 C C . LEU A 1 265 ? 30.05600 11.21600 77.64300 1.000 44.68000 229 LEU A C 1
ATOM 1722 O O . LEU A 1 265 ? 29.69800 11.37800 76.47400 1.000 47.99000 229 LEU A O 1
ATOM 1727 N N . GLU A 1 266 ? 31.16200 11.76600 78.12900 1.000 51.04000 230 GLU A N 1
ATOM 1728 C CA . GLU A 1 266 ? 32.01800 12.55200 77.25100 1.000 38.64000 230 GLU A CA 1
ATOM 1729 C C . GLU A 1 266 ? 32.88700 11.64300 76.38400 1.000 43.00000 230 GLU A C 1
ATOM 1730 O O . GLU A 1 266 ? 33.22000 10.51800 76.76500 1.000 41.93000 230 GLU A O 1
ATOM 1736 N N . GLY A 1 267 ? 33.26100 12.14300 75.20900 1.000 36.50000 231 GLY A N 1
ATOM 1737 C CA . GLY A 1 267 ? 34.14600 11.42600 74.30900 1.000 34.05000 231 GLY A CA 1
ATOM 1738 C C . GLY A 1 267 ? 33.46500 10.79500 73.11300 1.000 41.11000 231 GLY A C 1
ATOM 1739 O O . GLY A 1 267 ? 34.11800 10.04500 72.37600 1.000 30.85000 231 GLY A O 1
ATOM 1740 N N . PHE A 1 268 ? 32.17900 11.06500 72.90200 1.000 33.84000 232 PHE A N 1
ATOM 1741 C CA . PHE A 1 268 ? 31.40000 10.50800 71.79600 1.000 41.15000 232 PHE A CA 1
ATOM 1742 C C . PHE A 1 268 ? 30.82000 11.67000 70.99400 1.000 46.34000 232 PHE A C 1
ATOM 1743 O O . PHE A 1 268 ? 29.70100 12.12000 71.27300 1.000 47.84000 232 PHE A O 1
ATOM 1751 N N . ARG A 1 269 ? 31.57700 12.15500 70.00400 1.000 37.05000 233 ARG A N 1
ATOM 1752 C CA . ARG A 1 269 ? 31.07400 13.22700 69.15700 1.000 39.46000 233 ARG A CA 1
ATOM 1753 C C . ARG A 1 269 ? 29.91500 12.71000 68.32400 1.000 33.24000 233 ARG A C 1
ATOM 1754 O O . ARG A 1 269 ? 29.96400 11.60100 67.78700 1.000 39.71000 233 ARG A O 1
ATOM 1762 N N . ARG A 1 270 ? 28.87600 13.51400 68.20400 1.000 35.43000 234 ARG A N 1
ATOM 1763 C CA . ARG A 1 270 ? 27.69600 13.10800 67.45200 1.000 43.76000 234 ARG A CA 1
ATOM 1764 C C . ARG A 1 270 ? 27.79600 13.55800 65.99900 1.000 48.60000 234 ARG A C 1
ATOM 1765 O O . ARG A 1 270 ? 28.14800 14.71000 65.71700 1.000 47.61000 234 ARG A O 1
ATOM 1773 N N . LYS A 1 271 ? 27.51500 12.63200 65.08500 1.000 39.91000 235 LYS A N 1
ATOM 1774 C CA . LYS A 1 271 ? 27.18400 12.96700 63.71000 1.000 43.88000 235 LYS A CA 1
ATOM 1775 C C . LYS A 1 271 ? 25.71000 13.33600 63.63700 1.000 48.11000 235 LYS A C 1
ATOM 1776 O O . LYS A 1 271 ? 24.84300 12.63600 64.19400 1.000 35.24000 235 LYS A O 1
ATOM 1782 N N . GLU A 1 272 ? 25.44500 14.44400 62.95500 1.000 35.10000 236 GLU A N 1
ATOM 1783 C CA . GLU A 1 272 ? 24.12300 14.98900 62.74000 1.000 46.10000 236 GLU A CA 1
ATOM 1784 C C . GLU A 1 272 ? 23.69100 14.67600 61.31700 1.000 42.13000 236 GLU A C 1
ATOM 1785 O O . GLU A 1 272 ? 24.49800 14.74700 60.38500 1.000 46.72000 236 GLU A O 1
ATOM 1791 N N . PHE A 1 273 ? 22.43500 14.26400 61.16600 1.000 36.30000 237 PHE A N 1
ATOM 1792 C CA . PHE A 1 273 ? 21.82400 14.00600 59.86500 1.000 38.69000 237 PHE A CA 1
ATOM 1793 C C . PHE A 1 273 ? 20.56700 14.87300 59.84500 1.000 45.83000 237 PHE A C 1
ATOM 1794 O O . PHE A 1 273 ? 19.56800 14.56000 60.50000 1.000 46.11000 237 PHE A O 1
ATOM 1802 N N . ARG A 1 274 ? 20.67800 16.01100 59.17100 1.000 53.49000 238 ARG A N 1
ATOM 1803 C CA . ARG A 1 274 ? 19.60300 16.97900 59.04600 1.000 59.88000 238 ARG A CA 1
ATOM 1804 C C . ARG A 1 274 ? 18.89700 16.69400 57.73100 1.000 60.92000 238 ARG A C 1
ATOM 1805 O O . ARG A 1 274 ? 19.53300 16.63300 56.67500 1.000 55.39000 238 ARG A O 1
ATOM 1813 N N . GLY A 1 275 ? 17.58900 16.51000 57.80800 1.000 51.16000 239 GLY A N 1
ATOM 1814 C CA . GLY A 1 275 ? 16.80900 16.35500 56.60200 1.000 55.32000 239 GLY A CA 1
ATOM 1815 C C . GLY A 1 275 ? 15.69900 17.37700 56.53300 1.000 47.75000 239 GLY A C 1
ATOM 1816 O O . GLY A 1 275 ? 15.73000 18.39200 57.24400 1.000 44.41000 239 GLY A O 1
ATOM 1817 N N . LYS A 1 276 ? 14.70500 17.12100 55.69300 1.000 52.23000 240 LYS A N 1
ATOM 1818 C CA . LYS A 1 276 ? 13.53800 17.98600 55.67300 1.000 57.58000 240 LYS A CA 1
ATOM 1819 C C . LYS A 1 276 ? 12.80100 17.89500 57.00300 1.000 63.78000 240 LYS A C 1
ATOM 1820 O O . LYS A 1 276 ? 12.91500 16.90600 57.73300 1.000 51.88000 240 LYS A O 1
ATOM 1826 N N . LEU A 1 277 ? 12.07000 18.96000 57.33100 1.000 55.83000 241 LEU A N 1
ATOM 1827 C CA . LEU A 1 277 ? 11.17200 18.92400 58.47500 1.000 57.76000 241 LEU A CA 1
ATOM 1828 C C . LEU A 1 277 ? 10.39100 17.61800 58.47000 1.000 48.56000 241 LEU A C 1
ATOM 1829 O O . LEU A 1 277 ? 9.81200 17.22400 57.45400 1.000 52.77000 241 LEU A O 1
ATOM 1834 N N . ALA A 1 278 ? 10.42100 16.93100 59.60700 1.000 54.37000 242 ALA A N 1
ATOM 1835 C CA . ALA A 1 278 ? 9.81500 15.61700 59.76600 1.000 47.60000 242 ALA A CA 1
ATOM 1836 C C . ALA A 1 278 ? 9.16800 15.59000 61.13900 1.000 51.06000 242 ALA A C 1
ATOM 1837 O O . ALA A 1 278 ? 9.86200 15.78100 62.14200 1.000 48.51000 242 ALA A O 1
ATOM 1839 N N . ILE A 1 279 ? 7.84800 15.38900 61.18400 1.000 50.12000 243 ILE A N 1
ATOM 1840 C CA . ILE A 1 279 ? 7.07800 15.40300 62.42600 1.000 45.95000 243 ILE A CA 1
ATOM 1841 C C . ILE A 1 279 ? 6.31200 14.09200 62.54200 1.000 47.75000 243 ILE A C 1
ATOM 1842 O O . ILE A 1 279 ? 5.57600 13.71400 61.61900 1.000 42.67000 243 ILE A O 1
ATOM 1847 N N . ALA A 1 280 ? 6.49700 13.39900 63.67000 1.000 35.88000 244 ALA A N 1
ATOM 1848 C CA . ALA A 1 280 ? 5.82300 12.14100 63.95200 1.000 44.34000 244 ALA A CA 1
ATOM 1849 C C . ALA A 1 280 ? 4.86100 12.33200 65.11400 1.000 38.34000 244 ALA A C 1
ATOM 1850 O O . ALA A 1 280 ? 5.13600 13.09900 66.03500 1.000 37.59000 244 ALA A O 1
ATOM 1852 N N . ILE A 1 281 ? 3.72600 11.64900 65.05700 1.000 36.59000 245 ILE A N 1
ATOM 1853 C CA . ILE A 1 281 ? 2.72100 11.67500 66.11400 1.000 33.84000 245 ILE A CA 1
ATOM 1854 C C . ILE A 1 281 ? 2.42800 10.22300 66.48100 1.000 32.75000 245 ILE A C 1
ATOM 1855 O O . ILE A 1 281 ? 2.16300 9.39900 65.59800 1.000 32.53000 245 ILE A O 1
ATOM 1860 N N . THR A 1 282 ? 2.52900 9.89800 67.76700 1.000 30.12000 246 THR A N 1
ATOM 1861 C CA . THR A 1 282 ? 2.14500 8.58300 68.26400 1.000 33.68000 246 THR A CA 1
ATOM 1862 C C . THR A 1 282 ? 0.86800 8.67600 69.09600 1.000 31.36000 246 THR A C 1
ATOM 1863 O O . THR A 1 282 ? 0.58400 9.70300 69.72000 1.000 31.71000 246 THR A O 1
ATOM 1867 N N . ALA A 1 283 ? 0.09900 7.58400 69.09600 1.000 36.20000 247 ALA A N 1
ATOM 1868 C CA . ALA A 1 283 ? -1.16400 7.52800 69.83000 1.000 31.44000 247 ALA A CA 1
ATOM 1869 C C . ALA A 1 283 ? -1.47800 6.09300 70.24100 1.000 32.65000 247 ALA A C 1
ATOM 1870 O O . ALA A 1 283 ? -1.25600 5.15500 69.46600 1.000 28.02000 247 ALA A O 1
ATOM 1872 N N . ASN A 1 284 ? -2.03800 5.93500 71.44400 1.000 28.66000 248 ASN A N 1
ATOM 1873 C CA . ASN A 1 284 ? -2.46300 4.63100 71.94400 1.000 33.49000 248 ASN A CA 1
ATOM 1874 C C . ASN A 1 284 ? -3.93100 4.67600 72.36400 1.000 33.34000 248 ASN A C 1
ATOM 1875 O O . ASN A 1 284 ? -4.35000 5.57200 73.10400 1.000 30.34000 248 ASN A O 1
ATOM 1880 N N . PHE A 1 285 ? -4.72000 3.72700 71.87800 1.000 31.10000 249 PHE A N 1
ATOM 1881 C CA . PHE A 1 285 ? -6.12000 3.62000 72.26800 1.000 35.56000 249 PHE A CA 1
ATOM 1882 C C . PHE A 1 285 ? -6.37000 2.30400 72.99400 1.000 36.09000 249 PHE A C 1
ATOM 1883 O O . PHE A 1 285 ? -5.74300 1.27900 72.70400 1.000 35.23000 249 PHE A O 1
ATOM 1891 N N . ILE A 1 286 ? -7.29400 2.34100 73.95200 1.000 37.06000 250 ILE A N 1
ATOM 1892 C CA . ILE A 1 286 ? -7.61500 1.13100 74.69300 1.000 38.66000 250 ILE A CA 1
ATOM 1893 C C . ILE A 1 286 ? -8.07800 0.04200 73.73000 1.000 29.29000 250 ILE A C 1
ATOM 1894 O O . ILE A 1 286 ? -8.82400 0.29500 72.77800 1.000 36.72000 250 ILE A O 1
ATOM 1899 N N . ASN A 1 287 ? -7.61600 -1.17700 73.98100 1.000 39.03000 251 ASN A N 1
ATOM 1900 C CA . ASN A 1 287 ? -7.88700 -2.36800 73.18000 1.000 39.23000 251 ASN A CA 1
ATOM 1901 C C . ASN A 1 287 ? -8.61800 -3.35000 74.09000 1.000 43.24000 251 ASN A C 1
ATOM 1902 O O . ASN A 1 287 ? -8.02900 -3.87800 75.04100 1.000 38.30000 251 ASN A O 1
ATOM 1907 N N . ARG A 1 288 ? -9.90100 -3.58800 73.82400 1.000 44.45000 252 ARG A N 1
ATOM 1908 C CA . ARG A 1 288 ? -10.69900 -4.44800 74.68900 1.000 45.42000 252 ARG A CA 1
ATOM 1909 C C . ARG A 1 288 ? -10.81300 -5.87200 74.15800 1.000 46.15000 252 ARG A C 1
ATOM 1910 O O . ARG A 1 288 ? -11.55800 -6.67400 74.71800 1.000 47.75000 252 ARG A O 1
ATOM 1918 N N . ASN A 1 289 ? -10.07300 -6.20400 73.10200 1.000 51.35000 253 ASN A N 1
ATOM 1919 C CA . ASN A 1 289 ? -9.94500 -7.58100 72.62800 1.000 48.26000 253 ASN A CA 1
ATOM 1920 C C . ASN A 1 289 ? -11.29900 -8.21600 72.31200 1.000 51.77000 253 ASN A C 1
ATOM 1921 O O . ASN A 1 289 ? -11.49200 -9.42100 72.48900 1.000 53.09000 253 ASN A O 1
ATOM 1926 N N . THR A 1 290 ? -12.24900 -7.42100 71.83000 1.000 51.19000 254 THR A N 1
ATOM 1927 C CA . THR A 1 290 ? -13.49400 -7.98200 71.32000 1.000 52.21000 254 THR A CA 1
ATOM 1928 C C . THR A 1 290 ? -13.25000 -8.61500 69.95000 1.000 61.57000 254 THR A C 1
ATOM 1929 O O . THR A 1 290 ? -12.15300 -8.53900 69.38300 1.000 63.05000 254 THR A O 1
ATOM 1933 N N . THR A 1 291 ? -14.29000 -9.24200 69.39300 1.000 52.83000 255 THR A N 1
ATOM 1934 C CA . THR A 1 291 ? -14.13900 -9.85300 68.07600 1.000 54.71000 255 THR A CA 1
ATOM 1935 C C . THR A 1 291 ? -14.10400 -8.78900 66.98500 1.000 47.41000 255 THR A C 1
ATOM 1936 O O . THR A 1 291 ? -13.29100 -8.86800 66.04100 1.000 58.48000 255 THR A O 1
ATOM 1940 N N . ALA A 1 292 ? -14.93400 -7.75500 67.13000 1.000 45.74000 256 ALA A N 1
ATOM 1941 C CA . ALA A 1 292 ? -14.85000 -6.62500 66.21100 1.000 44.84000 256 ALA A CA 1
ATOM 1942 C C . ALA A 1 292 ? -13.42200 -6.09000 66.15400 1.000 51.23000 256 ALA A C 1
ATOM 1943 O O . ALA A 1 292 ? -12.85800 -5.89100 65.07000 1.000 39.95000 256 ALA A O 1
ATOM 1945 N N . GLU A 1 293 ? -12.80600 -5.89500 67.32500 1.000 43.59000 257 GLU A N 1
ATOM 1946 C CA . GLU A 1 293 ? -11.45700 -5.34500 67.35800 1.000 44.68000 257 GLU A CA 1
ATOM 1947 C C . GLU A 1 293 ? -10.44700 -6.30500 66.74300 1.000 41.31000 257 GLU A C 1
ATOM 1948 O O . GLU A 1 293 ? -9.55200 -5.87800 66.01000 1.000 41.10000 257 GLU A O 1
ATOM 1954 N N . ALA A 1 294 ? -10.56800 -7.60500 67.01700 1.000 44.59000 258 ALA A N 1
ATOM 1955 C CA . ALA A 1 294 ? -9.56400 -8.52100 66.49600 1.000 42.34000 258 ALA A CA 1
ATOM 1956 C C . ALA A 1 294 ? -9.56300 -8.55500 64.97600 1.000 50.76000 258 ALA A C 1
ATOM 1957 O O . ALA A 1 294 ? -8.50800 -8.79800 64.37300 1.000 50.60000 258 ALA A O 1
ATOM 1959 N N . LYS A 1 295 ? -10.71500 -8.30700 64.33800 1.000 51.86000 259 LYS A N 1
ATOM 1960 C CA . LYS A 1 295 ? -10.76200 -8.42100 62.87700 1.000 47.95000 259 LYS A CA 1
ATOM 1961 C C . LYS A 1 295 ? -10.02900 -7.30700 62.12900 1.000 43.60000 259 LYS A C 1
ATOM 1962 O O . LYS A 1 295 ? -9.69800 -7.50300 60.95500 1.000 41.97000 259 LYS A O 1
ATOM 1968 N N . VAL A 1 296 ? -9.82200 -6.13300 62.73200 1.000 37.87000 260 VAL A N 1
ATOM 1969 C CA . VAL A 1 296 ? -9.20900 -5.01900 62.00300 1.000 42.06000 260 VAL A CA 1
ATOM 1970 C C . VAL A 1 296 ? -7.75400 -5.34700 61.68100 1.000 42.47000 260 VAL A C 1
ATOM 1971 O O . VAL A 1 296 ? -6.97700 -5.73300 62.56300 1.000 35.73000 260 VAL A O 1
ATOM 1975 N N . GLU A 1 297 ? -7.36800 -5.16200 60.42400 1.000 37.05000 261 GLU A N 1
ATOM 1976 C CA . GLU A 1 297 ? -6.04100 -5.54600 59.97900 1.000 42.31000 261 GLU A CA 1
ATOM 1977 C C . GLU A 1 297 ? -4.99900 -4.49800 60.36100 1.000 41.36000 261 GLU A C 1
ATOM 1978 O O . GLU A 1 297 ? -5.26500 -3.29200 60.33700 1.000 41.39000 261 GLU A O 1
ATOM 1984 N N . GLU A 1 298 ? -3.80900 -4.97000 60.72600 1.000 36.27000 262 GLU A N 1
ATOM 1985 C CA . GLU A 1 298 ? -2.69600 -4.06700 60.98300 1.000 39.21000 262 GLU A CA 1
ATOM 1986 C C . GLU A 1 298 ? -2.31800 -3.33400 59.69700 1.000 43.76000 262 GLU A C 1
ATOM 1987 O O . GLU A 1 298 ? -2.63100 -3.76800 58.57700 1.000 39.44000 262 GLU A O 1
ATOM 1993 N N . ILE A 1 299 ? -1.67000 -2.18700 59.86700 1.000 36.01000 263 ILE A N 1
ATOM 1994 C CA . ILE A 1 299 ? -1.04000 -1.45500 58.76900 1.000 44.25000 263 ILE A CA 1
ATOM 1995 C C . ILE A 1 299 ? 0.46600 -1.48400 59.01300 1.000 40.43000 263 ILE A C 1
ATOM 1996 O O . ILE A 1 299 ? 0.94400 -0.91600 60.00300 1.000 39.56000 263 ILE A O 1
ATOM 2001 N N . SER A 1 300 ? 1.21800 -2.10500 58.08700 1.000 50.07000 264 SER A N 1
ATOM 2002 C CA . SER A 1 300 ? 2.57400 -2.57900 58.37700 1.000 50.66000 264 SER A CA 1
ATOM 2003 C C . SER A 1 300 ? 3.65400 -1.50100 58.38600 1.000 57.27000 264 SER A C 1
ATOM 2004 O O . SER A 1 300 ? 4.69600 -1.69600 59.02900 1.000 72.06000 264 SER A O 1
ATOM 2007 N N . GLY A 1 301 ? 3.50300 -0.39800 57.66200 1.000 43.14000 265 GLY A N 1
ATOM 2008 C CA . GLY A 1 301 ? 4.62900 0.52800 57.57500 1.000 73.05000 265 GLY A CA 1
ATOM 2009 C C . GLY A 1 301 ? 5.59200 0.28500 56.41700 1.000 63.32000 265 GLY A C 1
ATOM 2010 O O . GLY A 1 301 ? 6.39400 1.16800 56.09300 1.000 53.00000 265 GLY A O 1
ATOM 2011 N N . VAL A 1 302 ? 5.56100 -0.90500 55.80900 1.000 61.00000 266 VAL A N 1
ATOM 2012 C CA . VAL A 1 302 ? 5.89800 -1.03900 54.39500 1.000 65.94000 266 VAL A CA 1
ATOM 2013 C C . VAL A 1 302 ? 4.68900 -0.74700 53.51100 1.000 73.23000 266 VAL A C 1
ATOM 2014 O O . VAL A 1 302 ? 4.83300 -0.65300 52.28400 1.000 60.89000 266 VAL A O 1
ATOM 2018 N N . ALA A 1 303 ? 3.51100 -0.53100 54.11000 1.000 66.80000 267 ALA A N 1
ATOM 2019 C CA . ALA A 1 303 ? 2.26800 -0.37800 53.36000 1.000 68.62000 267 ALA A CA 1
ATOM 2020 C C . ALA A 1 303 ? 2.15700 0.97100 52.65600 1.000 68.79000 267 ALA A C 1
ATOM 2021 O O . ALA A 1 303 ? 1.40700 1.08200 51.67900 1.000 58.92000 267 ALA A O 1
ATOM 2023 N N . PHE A 1 304 ? 2.88300 1.99400 53.12400 1.000 57.55000 268 PHE A N 1
ATOM 2024 C CA . PHE A 1 304 ? 2.69400 3.34300 52.60100 1.000 62.18000 268 PHE A CA 1
ATOM 2025 C C . PHE A 1 304 ? 3.02500 3.45000 51.11800 1.000 71.22000 268 PHE A C 1
ATOM 2026 O O . PHE A 1 304 ? 2.51700 4.36000 50.45000 1.000 74.05000 268 PHE A O 1
ATOM 2034 N N . ILE A 1 305 ? 3.87400 2.56300 50.59900 1.000 70.90000 269 ILE A N 1
ATOM 2035 C CA . ILE A 1 305 ? 4.18200 2.51400 49.17200 1.000 80.53000 269 ILE A CA 1
ATOM 2036 C C . ILE A 1 305 ? 3.00400 1.89400 48.42400 1.000 60.52000 269 ILE A C 1
ATOM 2037 O O . ILE A 1 305 ? 2.38000 2.54100 47.59000 1.000 70.52000 269 ILE A O 1
ATOM 2042 N N . ASN A 1 307 ? 0.06900 2.73500 48.61700 1.000 67.68000 271 ASN A N 1
ATOM 2043 C CA . ASN A 1 307 ? -1.18300 3.31600 49.09000 1.000 74.50000 271 ASN A CA 1
ATOM 2044 C C . ASN A 1 307 ? -1.16400 4.85300 49.07400 1.000 69.17000 271 ASN A C 1
ATOM 2045 O O . ASN A 1 307 ? -1.78300 5.48100 49.92900 1.000 67.27000 271 ASN A O 1
ATOM 2047 N N . GLN A 1 308 ? -0.46900 5.46000 48.10000 1.000 67.78000 272 GLN A N 1
ATOM 2048 C CA . GLN A 1 308 ? -0.42100 6.92200 48.03000 1.000 61.41000 272 GLN A CA 1
ATOM 2049 C C . GLN A 1 308 ? -1.78800 7.52000 47.71300 1.000 58.64000 272 GLN A C 1
ATOM 2050 O O . GLN A 1 308 ? -2.09600 8.65100 48.13600 1.000 60.57000 272 GLN A O 1
ATOM 2056 N N . LYS A 1 309 ? -2.61100 6.78100 46.96500 1.000 49.85000 273 LYS A N 1
ATOM 2057 C CA . LYS A 1 309 ? -3.97500 7.22000 46.70100 1.000 53.92000 273 LYS A CA 1
ATOM 2058 C C . LYS A 1 309 ? -4.73700 7.42300 48.00100 1.000 54.19000 273 LYS A C 1
ATOM 2059 O O . LYS A 1 309 ? -5.47000 8.40900 48.15400 1.000 52.00000 273 LYS A O 1
ATOM 2065 N N . PHE A 1 310 ? -4.59200 6.48600 48.94100 1.000 60.00000 274 PHE A N 1
ATOM 2066 C CA . PHE A 1 310 ? -5.22500 6.64100 50.24400 1.000 53.63000 274 PHE A CA 1
ATOM 2067 C C . PHE A 1 310 ? -4.85100 7.97600 50.87600 1.000 57.66000 274 PHE A C 1
ATOM 2068 O O . PHE A 1 310 ? -5.70500 8.68100 51.41900 1.000 51.16000 274 PHE A O 1
ATOM 2076 N N . PHE A 1 311 ? -3.57000 8.33200 50.83200 1.000 47.64000 275 PHE A N 1
ATOM 2077 C CA . PHE A 1 311 ? -3.15900 9.57100 51.47000 1.000 49.22000 275 PHE A CA 1
ATOM 2078 C C . PHE A 1 311 ? -3.78100 10.77500 50.77900 1.000 52.82000 275 PHE A C 1
ATOM 2079 O O . PHE A 1 311 ? -4.18300 11.74200 51.44100 1.000 48.57000 275 PHE A O 1
ATOM 2087 N N . GLN A 1 312 ? -3.88900 10.73700 49.45000 1.000 50.36000 276 GLN A N 1
ATOM 2088 C CA . GLN A 1 312 ? -4.57600 11.83700 48.76800 1.000 61.67000 276 GLN A CA 1
ATOM 2089 C C . GLN A 1 312 ? -6.05700 11.92200 49.17900 1.000 47.28000 276 GLN A C 1
ATOM 2090 O O . GLN A 1 312 ? -6.58200 13.01400 49.45000 1.000 52.76000 276 GLN A O 1
ATOM 2096 N N . GLU A 1 313 ? -6.74100 10.77900 49.24100 1.000 43.07000 277 GLU A N 1
ATOM 2097 C CA . GLU A 1 313 ? -8.13700 10.76200 49.67900 1.000 44.29000 277 GLU A CA 1
ATOM 2098 C C . GLU A 1 313 ? -8.27700 11.30900 51.09500 1.000 60.69000 277 GLU A C 1
ATOM 2099 O O . GLU A 1 313 ? -9.19100 12.09700 51.38300 1.000 50.52000 277 GLU A O 1
ATOM 2105 N N . LEU A 1 314 ? -7.37200 10.89300 51.99600 1.000 53.88000 278 LEU A N 1
ATOM 2106 C CA . LEU A 1 314 ? -7.44200 11.32800 53.38400 1.000 49.53000 278 LEU A CA 1
ATOM 2107 C C . LEU A 1 314 ? -7.23000 12.83000 53.48600 1.000 50.51000 278 LEU A C 1
ATOM 2108 O O . LEU A 1 314 ? -7.95800 13.52400 54.21600 1.000 41.21000 278 LEU A O 1
ATOM 2113 N N . ARG A 1 315 ? -6.25500 13.35600 52.73700 1.000 46.42000 279 ARG A N 1
ATOM 2114 C CA . ARG A 1 315 ? -6.00400 14.79200 52.78000 1.000 55.91000 279 ARG A CA 1
ATOM 2115 C C . ARG A 1 315 ? -7.21800 15.57200 52.30800 1.000 52.10000 279 ARG A C 1
ATOM 2116 O O . ARG A 1 315 ? -7.59000 16.58000 52.92600 1.000 55.06000 279 ARG A O 1
ATOM 2124 N N . GLU A 1 316 ? -7.85900 15.12700 51.21900 1.000 57.77000 280 GLU A N 1
ATOM 2125 C CA . GLU A 1 316 ? -8.95600 15.92200 50.66800 1.000 62.17000 280 GLU A CA 1
ATOM 2126 C C . GLU A 1 316 ? -10.21000 15.82500 51.53100 1.000 50.60000 280 GLU A C 1
ATOM 2127 O O . GLU A 1 316 ? -10.97000 16.79200 51.64600 1.000 58.88000 280 GLU A O 1
ATOM 2133 N N . ALA A 1 317 ? -10.44800 14.66200 52.13700 1.000 60.69000 281 ALA A N 1
ATOM 2134 C CA . ALA A 1 317 ? -11.63700 14.50600 52.96700 1.000 40.66000 281 ALA A CA 1
ATOM 2135 C C . ALA A 1 317 ? -11.48800 15.16500 54.33900 1.000 57.56000 281 ALA A C 1
ATOM 2136 O O . ALA A 1 317 ? -12.48600 15.63000 54.89500 1.000 64.38000 281 ALA A O 1
ATOM 2138 N N . THR A 1 318 ? -10.27000 15.22500 54.91300 1.000 56.01000 282 THR A N 1
ATOM 2139 C CA . THR A 1 318 ? -10.11700 15.68500 56.29500 1.000 42.89000 282 THR A CA 1
ATOM 2140 C C . THR A 1 318 ? -9.08700 16.78600 56.51700 1.000 43.46000 282 THR A C 1
ATOM 2141 O O . THR A 1 318 ? -9.02200 17.31700 57.63500 1.000 42.19000 282 THR A O 1
ATOM 2145 N N . GLY A 1 319 ? -8.27500 17.13500 55.52000 1.000 41.68000 283 GLY A N 1
ATOM 2146 C CA . GLY A 1 319 ? -7.19200 18.06000 55.75400 1.000 52.19000 283 GLY A CA 1
ATOM 2147 C C . GLY A 1 319 ? -6.01000 17.48800 56.51200 1.000 54.82000 283 GLY A C 1
ATOM 2148 O O . GLY A 1 319 ? -5.07600 18.23900 56.82100 1.000 44.42000 283 GLY A O 1
ATOM 2149 N N . ILE A 1 320 ? -6.02100 16.19300 56.83000 1.000 43.18000 284 ILE A N 1
ATOM 2150 C CA . ILE A 1 320 ? -4.88600 15.52700 57.46600 1.000 48.20000 284 ILE A CA 1
ATOM 2151 C C . ILE A 1 320 ? -3.95800 15.00700 56.37300 1.000 43.06000 284 ILE A C 1
ATOM 2152 O O . ILE A 1 320 ? -4.34400 14.14100 55.58000 1.000 45.16000 284 ILE A O 1
ATOM 2157 N N . ASP A 1 321 ? -2.73900 15.52800 56.32700 1.000 46.29000 285 ASP A N 1
ATOM 2158 C CA . ASP A 1 321 ? -1.79800 15.25000 55.23900 1.000 58.09000 285 ASP A CA 1
ATOM 2159 C C . ASP A 1 321 ? -0.62600 14.44600 55.79700 1.000 41.35000 285 ASP A C 1
ATOM 2160 O O . ASP A 1 321 ? 0.24000 14.99700 56.48400 1.000 40.26000 285 ASP A O 1
ATOM 2165 N N . LEU A 1 322 ? -0.60000 13.15100 55.48500 1.000 43.05000 286 LEU A N 1
ATOM 2166 C CA . LEU A 1 322 ? 0.36900 12.21000 56.02100 1.000 47.19000 286 LEU A CA 1
ATOM 2167 C C . LEU A 1 322 ? 1.28000 11.69800 54.91600 1.000 48.84000 286 LEU A C 1
ATOM 2168 O O . LEU A 1 322 ? 0.87900 11.59800 53.75300 1.000 46.49000 286 LEU A O 1
ATOM 2173 N N . GLU A 1 323 ? 2.50900 11.35100 55.30600 1.000 46.51000 287 GLU A N 1
ATOM 2174 C CA . GLU A 1 323 ? 3.40200 10.58700 54.45400 1.000 44.93000 287 GLU A CA 1
ATOM 2175 C C . GLU A 1 323 ? 3.41300 9.10700 54.80400 1.000 47.76000 287 GLU A C 1
ATOM 2176 O O . GLU A 1 323 ? 3.74400 8.28200 53.93900 1.000 42.44000 287 GLU A O 1
ATOM 2182 N N . ASN A 1 324 ? 3.03000 8.75600 56.03500 1.000 39.92000 288 ASN A N 1
ATOM 2183 C CA . ASN A 1 324 ? 3.06100 7.37500 56.50100 1.000 42.11000 288 ASN A CA 1
ATOM 2184 C C . ASN A 1 324 ? 2.17900 7.25300 57.73200 1.000 31.93000 288 ASN A C 1
ATOM 2185 O O . ASN A 1 324 ? 2.10900 8.18300 58.54300 1.000 32.55000 288 ASN A O 1
ATOM 2190 N N . ILE A 1 325 ? 1.52500 6.09200 57.87600 1.000 29.60000 289 ILE A N 1
ATOM 2191 C CA . ILE A 1 325 ? 0.80900 5.74700 59.10100 1.000 37.16000 289 ILE A CA 1
ATOM 2192 C C . ILE A 1 325 ? 0.94900 4.25000 59.34700 1.000 37.24000 289 ILE A C 1
ATOM 2193 O O . ILE A 1 325 ? 0.89100 3.44100 58.41700 1.000 36.06000 289 ILE A O 1
ATOM 2198 N N . VAL A 1 326 ? 1.13800 3.89300 60.61400 1.000 32.87000 290 VAL A N 1
ATOM 2199 C CA . VAL A 1 326 ? 1.38100 2.52900 61.05100 1.000 28.69000 290 VAL A CA 1
ATOM 2200 C C . VAL A 1 326 ? 0.39600 2.22200 62.16800 1.000 28.91000 290 VAL A C 1
ATOM 2201 O O . VAL A 1 326 ? 0.20000 3.04900 63.06500 1.000 35.30000 290 VAL A O 1
ATOM 2205 N N . TYR A 1 327 ? -0.18500 1.01800 62.13800 1.000 31.85000 291 TYR A N 1
ATOM 2206 C CA . TYR A 1 327 ? -1.10100 0.54600 63.17800 1.000 31.95000 291 TYR A CA 1
ATOM 2207 C C . TYR A 1 327 ? -0.63900 -0.82400 63.64800 1.000 30.36000 291 TYR A C 1
ATOM 2208 O O . TYR A 1 327 ? -0.56100 -1.76300 62.85200 1.000 29.57000 291 TYR A O 1
ATOM 2217 N N . TYR A 1 328 ? -0.32200 -0.93600 64.93900 1.000 29.44000 292 TYR A N 1
ATOM 2218 C CA . TYR A 1 328 ? -0.02200 -2.21900 65.56100 1.000 25.90000 292 TYR A CA 1
ATOM 2219 C C . TYR A 1 328 ? -1.09300 -2.53300 66.59400 1.000 29.93000 292 TYR A C 1
ATOM 2220 O O . TYR A 1 328 ? -1.43300 -1.68000 67.42400 1.000 30.67000 292 TYR A O 1
ATOM 2229 N N . LYS A 1 329 ? -1.60000 -3.76000 66.55900 1.000 33.94000 293 LYS A N 1
ATOM 2230 C CA . LYS A 1 329 ? -2.63900 -4.20900 67.48000 1.000 35.64000 293 LYS A CA 1
ATOM 2231 C C . LYS A 1 329 ? -1.95400 -4.95900 68.60900 1.000 28.51000 293 LYS A C 1
ATOM 2232 O O . LYS A 1 329 ? -1.57400 -6.12000 68.45800 1.000 39.52000 293 LYS A O 1
ATOM 2238 N N . ASP A 1 330 ? -1.78800 -4.29000 69.73800 1.000 33.19000 294 ASP A N 1
ATOM 2239 C CA . ASP A 1 330 ? -0.93400 -4.81000 70.80300 1.000 35.21000 294 ASP A CA 1
ATOM 2240 C C . ASP A 1 330 ? -1.69800 -4.63100 72.11900 1.000 37.51000 294 ASP A C 1
ATOM 2241 O O . ASP A 1 330 ? -2.93100 -4.70700 72.10900 1.000 36.88000 294 ASP A O 1
ATOM 2246 N N . ASP A 1 331 ? -1.02200 -4.40100 73.25700 1.000 37.66000 295 ASP A N 1
ATOM 2247 C CA . ASP A 1 331 ? -1.77500 -4.15100 74.49000 1.000 32.99000 295 ASP A CA 1
ATOM 2248 C C . ASP A 1 331 ? -2.68000 -2.93500 74.34400 1.000 39.02000 295 ASP A C 1
ATOM 2249 O O . ASP A 1 331 ? -3.69300 -2.81600 75.04700 1.000 43.27000 295 ASP A O 1
ATOM 2254 N N . THR A 1 332 ? -2.30600 -2.01500 73.46500 1.000 31.98000 296 THR A N 1
ATOM 2255 C CA . THR A 1 332 ? -3.12900 -0.91600 73.00900 1.000 34.61000 296 THR A CA 1
ATOM 2256 C C . THR A 1 332 ? -3.23200 -0.99400 71.48800 1.000 35.31000 296 THR A C 1
ATOM 2257 O O . THR A 1 332 ? -2.46700 -1.70500 70.83300 1.000 30.12000 296 THR A O 1
ATOM 2261 N N . HIS A 1 333 ? -4.21400 -0.28700 70.92800 1.000 40.82000 297 HIS A N 1
ATOM 2262 C CA . HIS A 1 333 ? -4.23500 -0.00300 69.49600 1.000 33.44000 297 HIS A CA 1
ATOM 2263 C C . HIS A 1 333 ? -3.26500 1.15300 69.27600 1.000 32.58000 297 HIS A C 1
ATOM 2264 O O . HIS A 1 333 ? -3.55500 2.28800 69.67200 1.000 26.91000 297 HIS A O 1
ATOM 2271 N N . TYR A 1 334 ? -2.09200 0.87000 68.70200 1.000 31.82000 298 TYR A N 1
ATOM 2272 C CA . TYR A 1 334 ? -1.01600 1.85000 68.61800 1.000 27.17000 298 TYR A CA 1
ATOM 2273 C C . TYR A 1 334 ? -0.91700 2.35900 67.18800 1.000 25.73000 298 TYR A C 1
ATOM 2274 O O . TYR A 1 334 ? -0.94600 1.57300 66.23800 1.000 31.05000 298 TYR A O 1
ATOM 2283 N N . PHE A 1 335 ? -0.83400 3.66800 67.03700 1.000 30.33000 299 PHE A N 1
ATOM 2284 C CA . PHE A 1 335 ? -0.64700 4.29900 65.73500 1.000 27.02000 299 PHE A CA 1
ATOM 2285 C C . PHE A 1 335 ? 0.57000 5.20000 65.81300 1.000 27.82000 299 PHE A C 1
ATOM 2286 O O . PHE A 1 335 ? 0.80700 5.85600 66.84000 1.000 29.72000 299 PHE A O 1
ATOM 2294 N N . VAL A 1 336 ? 1.36500 5.19700 64.75200 1.000 28.09000 300 VAL A N 1
ATOM 2295 C CA . VAL A 1 336 ? 2.36800 6.23900 64.56500 1.000 28.72000 300 VAL A CA 1
ATOM 2296 C C . VAL A 1 336 ? 2.18700 6.76800 63.15200 1.000 31.95000 300 VAL A C 1
ATOM 2297 O O . VAL A 1 336 ? 1.87900 6.00700 62.22800 1.000 26.96000 300 VAL A O 1
ATOM 2301 N N . MET A 1 337 ? 2.31500 8.07900 62.99000 1.000 31.16000 301 MET A N 1
ATOM 2302 C CA . MET A 1 337 ? 2.12000 8.68900 61.68300 1.000 34.11000 301 MET A CA 1
ATOM 2303 C C . MET A 1 337 ? 3.11000 9.82500 61.51600 1.000 33.61000 301 MET A C 1
ATOM 2304 O O . MET A 1 337 ? 3.56600 10.42500 62.49200 1.000 34.71000 301 MET A O 1
ATOM 2309 N N . THR A 1 338 ? 3.41600 10.14500 60.26600 1.000 31.13000 302 THR A N 1
ATOM 2310 C CA . THR A 1 338 ? 4.23600 11.31800 59.97600 1.000 39.85000 302 THR A CA 1
ATOM 2311 C C . THR A 1 338 ? 3.38900 12.34000 59.21800 1.000 37.89000 302 THR A C 1
ATOM 2312 O O . THR A 1 338 ? 2.88900 12.06000 58.12200 1.000 43.81000 302 THR A O 1
ATOM 2316 N N . ALA A 1 339 ? 3.22600 13.51700 59.82100 1.000 44.68000 303 ALA A N 1
ATOM 2317 C CA . ALA A 1 339 ? 2.23700 14.50600 59.41200 1.000 45.41000 303 ALA A CA 1
ATOM 2318 C C . ALA A 1 339 ? 2.92000 15.77300 58.91400 1.000 49.49000 303 ALA A C 1
ATOM 2319 O O . ALA A 1 339 ? 3.85700 16.26500 59.55000 1.000 49.31000 303 ALA A O 1
ATOM 2321 N N . LYS A 1 340 ? 2.43300 16.32200 57.79600 1.000 50.13000 304 LYS A N 1
ATOM 2322 C CA . LYS A 1 340 ? 3.04700 17.51500 57.21900 1.000 39.30000 304 LYS A CA 1
ATOM 2323 C C . LYS A 1 340 ? 2.67600 18.76900 58.00500 1.000 52.22000 304 LYS A C 1
ATOM 2324 O O . LYS A 1 340 ? 1.53800 18.92800 58.47200 1.000 50.83000 304 LYS A O 1
ATOM 2330 N N . LYS A 1 341 ? 3.65500 19.67100 58.12900 1.000 48.87000 305 LYS A N 1
ATOM 2331 C CA . LYS A 1 341 ? 3.51400 20.83900 58.99800 1.000 53.04000 305 LYS A CA 1
ATOM 2332 C C . LYS A 1 341 ? 2.29100 21.68300 58.63000 1.000 51.37000 305 LYS A C 1
ATOM 2333 O O . LYS A 1 341 ? 1.57300 22.18100 59.51100 1.000 47.75000 305 LYS A O 1
ATOM 2339 N N . GLN A 1 342 ? 2.04100 21.86200 57.33100 1.000 43.32000 306 GLN A N 1
ATOM 2340 C CA . GLN A 1 342 ? 0.96300 22.74900 56.92000 1.000 50.82000 306 GLN A CA 1
ATOM 2341 C C . GLN A 1 342 ? -0.38600 22.19500 57.36600 1.000 57.98000 306 GLN A C 1
ATOM 2342 O O . GLN A 1 342 ? -1.22900 22.94000 57.88300 1.000 49.10000 306 GLN A O 1
ATOM 2348 N N . SER A 1 343 ? -0.59400 20.88500 57.20200 1.000 57.26000 307 SER A N 1
ATOM 2349 C CA . SER A 1 343 ? -1.82300 20.26300 57.67400 1.000 48.90000 307 SER A CA 1
ATOM 2350 C C . SER A 1 343 ? -2.01100 20.47500 59.17300 1.000 49.96000 307 SER A C 1
ATOM 2351 O O . SER A 1 343 ? -3.12600 20.74700 59.62900 1.000 46.28000 307 SER A O 1
ATOM 2354 N N . LEU A 1 344 ? -0.93200 20.36600 59.95600 1.000 55.68000 308 LEU A N 1
ATOM 2355 C CA . LEU A 1 344 ? -1.06300 20.53600 61.40200 1.000 47.36000 308 LEU A CA 1
ATOM 2356 C C . LEU A 1 344 ? -1.39700 21.97300 61.77200 1.000 50.78000 308 LEU A C 1
ATOM 2357 O O . LEU A 1 344 ? -2.03400 22.21100 62.80600 1.000 46.25000 308 LEU A O 1
ATOM 2362 N N . LEU A 1 345 ? -0.94900 22.94500 60.97200 1.000 56.97000 309 LEU A N 1
ATOM 2363 C CA . LEU A 1 345 ? -1.40200 24.31900 61.19100 1.000 57.35000 309 LEU A CA 1
ATOM 2364 C C . LEU A 1 345 ? -2.87100 24.48100 60.79500 1.000 54.64000 309 LEU A C 1
ATOM 2365 O O . LEU A 1 345 ? -3.67000 25.05400 61.54800 1.000 56.20000 309 LEU A O 1
ATOM 2370 N N . ASP A 1 346 ? -3.25200 23.95700 59.62100 1.000 50.35000 310 ASP A N 1
ATOM 2371 C CA . ASP A 1 346 ? -4.63200 24.09200 59.15300 1.000 50.78000 310 ASP A CA 1
ATOM 2372 C C . ASP A 1 346 ? -5.63500 23.53200 60.15000 1.000 55.25000 310 ASP A C 1
ATOM 2373 O O . ASP A 1 346 ? -6.76000 24.03600 60.24100 1.000 55.59000 310 ASP A O 1
ATOM 2378 N N . LYS A 1 347 ? -5.27000 22.48500 60.89000 1.000 47.38000 311 LYS A N 1
ATOM 2379 C CA . LYS A 1 347 ? -6.22500 21.86500 61.79200 1.000 44.44000 311 LYS A CA 1
ATOM 2380 C C . LYS A 1 347 ? -6.13200 22.41500 63.20700 1.000 51.56000 311 LYS A C 1
ATOM 2381 O O . LYS A 1 347 ? -6.89800 21.98300 64.07700 1.000 53.06000 311 LYS A O 1
ATOM 2387 N N . GLY A 1 348 ? -5.24300 23.38000 63.45100 1.000 50.53000 312 GLY A N 1
ATOM 2388 C CA . GLY A 1 348 ? -5.15600 24.00000 64.75900 1.000 46.84000 312 GLY A CA 1
ATOM 2389 C C . GLY A 1 348 ? -4.31700 23.26100 65.77500 1.000 46.60000 312 GLY A C 1
ATOM 2390 O O . GLY A 1 348 ? -4.33900 23.63000 66.95500 1.000 57.68000 312 GLY A O 1
ATOM 2391 N N . VAL A 1 349 ? -3.57800 22.23000 65.36000 1.000 58.56000 313 VAL A N 1
ATOM 2392 C CA . VAL A 1 349 ? -2.69200 21.51000 66.27700 1.000 52.04000 313 VAL A CA 1
ATOM 2393 C C . VAL A 1 349 ? -1.51900 22.39600 66.68500 1.000 47.89000 313 VAL A C 1
ATOM 2394 O O . VAL A 1 349 ? -1.21800 22.55600 67.87500 1.000 56.33000 313 VAL A O 1
ATOM 2398 N N . ILE A 1 350 ? -0.84700 22.98600 65.70200 1.000 43.51000 314 ILE A N 1
ATOM 2399 C CA . ILE A 1 350 ? 0.24200 23.93300 65.91400 1.000 56.33000 314 ILE A CA 1
ATOM 2400 C C . ILE A 1 350 ? -0.32700 25.33600 65.76400 1.000 59.69000 314 ILE A C 1
ATOM 2401 O O . ILE A 1 350 ? -0.80700 25.70100 64.68400 1.000 56.64000 314 ILE A O 1
ATOM 2406 N N . LEU A 1 351 ? -0.25000 26.13600 66.83000 1.000 54.12000 315 LEU A N 1
ATOM 2407 C CA . LEU A 1 351 ? -0.93900 27.42200 66.82200 1.000 58.22000 315 LEU A CA 1
ATOM 2408 C C . LEU A 1 351 ? -0.23000 28.44200 65.93200 1.000 67.23000 315 LEU A C 1
ATOM 2409 O O . LEU A 1 351 ? -0.87300 29.10700 65.10900 1.000 61.04000 315 LEU A O 1
ATOM 2414 N N . HIS A 1 352 ? 1.08800 28.59000 66.07300 1.000 65.81000 316 HIS A N 1
ATOM 2415 C CA . HIS A 1 352 ? 1.82800 29.55100 65.25800 1.000 72.26000 316 HIS A CA 1
ATOM 2416 C C . HIS A 1 352 ? 2.96500 28.87600 64.50100 1.000 69.43000 316 HIS A C 1
ATOM 2417 O O . HIS A 1 352 ? 3.61700 27.95800 65.01100 1.000 69.63000 316 HIS A O 1
ATOM 2424 N N . ASP A 1 353 ? 3.20200 29.35500 63.28200 1.000 65.90000 317 ASP A N 1
ATOM 2425 C CA . ASP A 1 353 ? 4.23300 28.81000 62.40900 1.000 57.93000 317 ASP A CA 1
ATOM 2426 C C . ASP A 1 353 ? 5.54200 29.52000 62.72900 1.000 85.34000 317 ASP A C 1
ATOM 2427 O O . ASP A 1 353 ? 5.87300 30.55400 62.14600 1.000 88.09000 317 ASP A O 1
ATOM 2432 N N . TYR A 1 354 ? 6.30400 28.95300 63.66100 1.000 83.87000 318 TYR A N 1
ATOM 2433 C CA . TYR A 1 354 ? 7.56300 29.57000 64.04400 1.000 75.33000 318 TYR A CA 1
ATOM 2434 C C . TYR A 1 354 ? 8.67200 29.20400 63.06600 1.000 83.44000 318 TYR A C 1
ATOM 2435 O O . TYR A 1 354 ? 8.60600 28.20600 62.33800 1.000 80.74000 318 TYR A O 1
ATOM 2444 N N . ALA A 1 355 ? 9.71700 30.03600 63.08000 1.000 93.92000 319 ALA A N 1
ATOM 2445 C CA . ALA A 1 355 ? 10.77400 29.95400 62.07900 1.000 85.96000 319 ALA A CA 1
ATOM 2446 C C . ALA A 1 355 ? 11.32400 28.53800 61.95800 1.000 81.48000 319 ALA A C 1
ATOM 2447 O O . ALA A 1 355 ? 11.41900 27.98900 60.85500 1.000 79.38000 319 ALA A O 1
ATOM 2449 N N . ASP A 1 356 ? 11.71000 27.93500 63.07900 1.000 81.18000 320 ASP A N 1
ATOM 2450 C CA . ASP A 1 356 ? 12.10300 26.53300 63.07500 1.000 73.64000 320 ASP A CA 1
ATOM 2451 C C . ASP A 1 356 ? 11.55500 25.87800 64.34000 1.000 87.53000 320 ASP A C 1
ATOM 2452 O O . ASP A 1 356 ? 10.77900 26.47700 65.09800 1.000 85.30000 320 ASP A O 1
ATOM 2457 N N . THR A 1 357 ? 11.97300 24.63700 64.57100 1.000 69.06000 321 THR A N 1
ATOM 2458 C CA . THR A 1 357 ? 11.02700 23.66100 65.09200 1.000 83.56000 321 THR A CA 1
ATOM 2459 C C . THR A 1 357 ? 10.81000 23.77200 66.60400 1.000 78.87000 321 THR A C 1
ATOM 2460 O O . THR A 1 357 ? 9.66400 23.79600 67.05900 1.000 72.86000 321 THR A O 1
ATOM 2464 N N . GLU A 1 358 ? 11.88100 23.79200 67.40200 1.000 72.23000 322 GLU A N 1
ATOM 2465 C CA . GLU A 1 358 ? 11.67900 23.61900 68.84200 1.000 83.15000 322 GLU A CA 1
ATOM 2466 C C . GLU A 1 358 ? 10.77800 24.70000 69.43700 1.000 76.03000 322 GLU A C 1
ATOM 2467 O O . GLU A 1 358 ? 10.20000 24.47700 70.50300 1.000 76.64000 322 GLU A O 1
ATOM 2473 N N . LEU A 1 359 ? 10.63300 25.85700 68.78000 1.000 77.96000 323 LEU A N 1
ATOM 2474 C CA . LEU A 1 359 ? 9.55400 26.77600 69.13900 1.000 81.74000 323 LEU A CA 1
ATOM 2475 C C . LEU A 1 359 ? 8.22000 26.27000 68.60100 1.000 83.79000 323 LEU A C 1
ATOM 2476 O O . LEU A 1 359 ? 7.19500 26.32100 69.29600 1.000 71.92000 323 LEU A O 1
ATOM 2481 N N . LEU A 1 360 ? 8.24200 25.76900 67.36400 1.000 70.87000 324 LEU A N 1
ATOM 2482 C CA . LEU A 1 360 ? 7.04000 25.27400 66.71000 1.000 65.13000 324 LEU A CA 1
ATOM 2483 C C . LEU A 1 360 ? 6.37600 24.16700 67.51800 1.000 76.25000 324 LEU A C 1
ATOM 2484 O O . LEU A 1 360 ? 5.14100 24.11200 67.61000 1.000 65.63000 324 LEU A O 1
ATOM 2489 N N . LEU A 1 361 ? 7.17300 23.27800 68.11800 1.000 64.19000 325 LEU A N 1
ATOM 2490 C CA . LEU A 1 361 ? 6.64100 22.09100 68.77500 1.000 52.70000 325 LEU A CA 1
ATOM 2491 C C . LEU A 1 361 ? 6.65600 22.19800 70.29500 1.000 60.26000 325 LEU A C 1
ATOM 2492 O O . LEU A 1 361 ? 6.64800 21.17300 70.98200 1.000 63.67000 325 LEU A O 1
ATOM 2497 N N . SER A 1 362 ? 6.65500 23.41200 70.83900 1.000 72.21000 326 SER A N 1
ATOM 2498 C CA . SER A 1 362 ? 6.64800 23.59500 72.28400 1.000 63.42000 326 SER A CA 1
ATOM 2499 C C . SER A 1 362 ? 5.23800 23.47300 72.83000 1.000 74.69000 326 SER A C 1
ATOM 2500 O O . SER A 1 362 ? 4.26100 23.79300 72.14500 1.000 74.67000 326 SER A O 1
ATOM 2503 N N . ARG A 1 363 ? 5.13000 22.98400 74.06800 1.000 71.04000 327 ARG A N 1
ATOM 2504 C CA . ARG A 1 363 ? 3.81200 22.80400 74.66300 1.000 79.38000 327 ARG A CA 1
ATOM 2505 C C . ARG A 1 363 ? 3.00100 24.09300 74.64000 1.000 79.11000 327 ARG A C 1
ATOM 2506 O O . ARG A 1 363 ? 1.76600 24.04600 74.69700 1.000 76.36000 327 ARG A O 1
ATOM 2514 N N . GLU A 1 364 ? 3.66900 25.24500 74.56800 1.000 85.53000 328 GLU A N 1
ATOM 2515 C CA . GLU A 1 364 ? 2.95700 26.51100 74.47500 1.000 77.94000 328 GLU A CA 1
ATOM 2516 C C . GLU A 1 364 ? 2.35000 26.71000 73.09300 1.000 75.22000 328 GLU A C 1
ATOM 2517 O O . GLU A 1 364 ? 1.26400 27.28600 72.98200 1.000 80.07000 328 GLU A O 1
ATOM 2523 N N . ASN A 1 365 ? 3.01300 26.22900 72.04300 1.000 68.03000 329 ASN A N 1
ATOM 2524 C CA . ASN A 1 365 ? 2.54900 26.40600 70.67400 1.000 62.16000 329 ASN A CA 1
ATOM 2525 C C . ASN A 1 365 ? 1.71200 25.23400 70.15600 1.000 69.70000 329 ASN A C 1
ATOM 2526 O O . ASN A 1 365 ? 1.47100 25.15700 68.94500 1.000 56.71000 329 ASN A O 1
ATOM 2531 N N . VAL A 1 366 ? 1.26100 24.32000 71.01800 1.000 58.01000 330 VAL A N 1
ATOM 2532 C CA . VAL A 1 366 ? 0.54200 23.14000 70.54600 1.000 66.26000 330 VAL A CA 1
ATOM 2533 C C . VAL A 1 366 ? -0.75800 22.98900 71.32800 1.000 64.22000 330 VAL A C 1
ATOM 2534 O O . VAL A 1 366 ? -0.73700 22.86100 72.56100 1.000 66.45000 330 VAL A O 1
ATOM 2538 N N . ASP A 1 367 ? -1.88500 22.99800 70.60800 1.000 59.20000 331 ASP A N 1
ATOM 2539 C CA . ASP A 1 367 ? -3.20700 22.80600 71.19600 1.000 53.02000 331 ASP A CA 1
ATOM 2540 C C . ASP A 1 367 ? -3.44300 21.31900 71.43800 1.000 59.17000 331 ASP A C 1
ATOM 2541 O O . ASP A 1 367 ? -3.62900 20.54600 70.49000 1.000 54.26000 331 ASP A O 1
ATOM 2546 N N . GLN A 1 368 ? -3.45900 20.91700 72.70900 1.000 53.17000 332 GLN A N 1
ATOM 2547 C CA . GLN A 1 368 ? -3.51700 19.49400 73.01400 1.000 54.65000 332 GLN A CA 1
ATOM 2548 C C . GLN A 1 368 ? -4.81000 18.85800 72.49600 1.000 56.15000 332 GLN A C 1
ATOM 2549 O O . GLN A 1 368 ? -4.78000 17.75800 71.92700 1.000 53.30000 332 GLN A O 1
ATOM 2555 N N . GLU A 1 369 ? -5.95200 19.53200 72.66500 1.000 55.35000 333 GLU A N 1
ATOM 2556 C CA . GLU A 1 369 ? -7.22000 18.92500 72.25600 1.000 51.77000 333 GLU A CA 1
ATOM 2557 C C . GLU A 1 369 ? -7.28400 18.73600 70.74400 1.000 54.00000 333 GLU A C 1
ATOM 2558 O O . GLU A 1 369 ? -7.78700 17.71200 70.25500 1.000 53.64000 333 GLU A O 1
ATOM 2564 N N . ALA A 1 370 ? -6.78300 19.70500 69.98500 1.000 53.99000 334 ALA A N 1
ATOM 2565 C CA . ALA A 1 370 ? -6.71600 19.51800 68.54100 1.000 43.13000 334 ALA A CA 1
ATOM 2566 C C . ALA A 1 370 ? -5.76800 18.38300 68.18200 1.000 47.81000 334 ALA A C 1
ATOM 2567 O O . ALA A 1 370 ? -6.02300 17.64000 67.22600 1.000 42.65000 334 ALA A O 1
ATOM 2569 N N . LEU A 1 371 ? -4.66500 18.23500 68.92900 1.000 49.01000 335 LEU A N 1
ATOM 2570 C CA . LEU A 1 371 ? -3.73000 17.14100 68.66200 1.000 48.10000 335 LEU A CA 1
ATOM 2571 C C . LEU A 1 371 ? -4.41300 15.78800 68.84800 1.000 45.07000 335 LEU A C 1
ATOM 2572 O O . LEU A 1 371 ? -4.32800 14.89600 67.98300 1.000 38.30000 335 LEU A O 1
ATOM 2577 N N . LEU A 1 372 ? -5.11100 15.62500 69.97500 1.000 47.60000 336 LEU A N 1
ATOM 2578 C CA . LEU A 1 372 ? -5.90400 14.41900 70.19600 1.000 50.29000 336 LEU A CA 1
ATOM 2579 C C . LEU A 1 372 ? -6.87100 14.17700 69.04200 1.000 52.72000 336 LEU A C 1
ATOM 2580 O O . LEU A 1 372 ? -7.01100 13.04300 68.55700 1.000 42.14000 336 LEU A O 1
ATOM 2585 N N . SER A 1 373 ? -7.54800 15.23600 68.58600 1.000 43.94000 337 SER A N 1
ATOM 2586 C CA . SER A 1 373 ? -8.54800 15.06800 67.54100 1.000 44.62000 337 SER A CA 1
ATOM 2587 C C . SER A 1 373 ? -7.90200 14.61000 66.24500 1.000 40.54000 337 SER A C 1
ATOM 2588 O O . SER A 1 373 ? -8.40300 13.70500 65.57700 1.000 40.75000 337 SER A O 1
ATOM 2591 N N . TYR A 1 374 ? -6.79800 15.25500 65.87200 1.000 41.00000 338 TYR A N 1
ATOM 2592 C CA . TYR A 1 374 ? -6.06900 14.91200 64.65700 1.000 43.92000 338 TYR A CA 1
ATOM 2593 C C . TYR A 1 374 ? -5.63200 13.45300 64.68100 1.000 46.83000 338 TYR A C 1
ATOM 2594 O O . TYR A 1 374 ? -5.83800 12.70400 63.70700 1.000 36.38000 338 TYR A O 1
ATOM 2603 N N . ALA A 1 375 ? -5.04100 13.02300 65.80100 1.000 40.36000 339 ALA A N 1
ATOM 2604 C CA . ALA A 1 375 ? -4.58100 11.63900 65.89100 1.000 42.15000 339 ALA A CA 1
ATOM 2605 C C . ALA A 1 375 ? -5.74200 10.66400 65.76300 1.000 39.46000 339 ALA A C 1
ATOM 2606 O O . ALA A 1 375 ? -5.67800 9.70900 64.97100 1.000 35.08000 339 ALA A O 1
ATOM 2608 N N . ARG A 1 376 ? -6.81400 10.88200 66.55400 1.000 35.74000 340 ARG A N 1
ATOM 2609 C CA . ARG A 1 376 ? -7.97000 9.99100 66.49000 1.000 33.95000 340 ARG A CA 1
ATOM 2610 C C . ARG A 1 376 ? -8.54200 9.95600 65.08200 1.000 33.37000 340 ARG A C 1
ATOM 2611 O O . ARG A 1 376 ? -8.88000 8.88700 64.56200 1.000 37.03000 340 ARG A O 1
ATOM 2619 N N . GLU A 1 377 ? -8.66100 11.11600 64.44400 1.000 34.19000 341 GLU A N 1
ATOM 2620 C CA . GLU A 1 377 ? -9.25400 11.16500 63.11500 1.000 30.37000 341 GLU A CA 1
ATOM 2621 C C . GLU A 1 377 ? -8.41200 10.38800 62.10800 1.000 36.91000 341 GLU A C 1
ATOM 2622 O O . GLU A 1 377 ? -8.95100 9.61700 61.29400 1.000 35.20000 341 GLU A O 1
ATOM 2628 N N . ALA A 1 378 ? -7.08200 10.55000 62.17100 1.000 33.88000 342 ALA A N 1
ATOM 2629 C CA . ALA A 1 378 ? -6.19100 9.82700 61.26500 1.000 33.70000 342 ALA A CA 1
ATOM 2630 C C . ALA A 1 378 ? -6.27300 8.32400 61.50100 1.000 31.31000 342 ALA A C 1
ATOM 2631 O O . ALA A 1 378 ? -6.35700 7.53100 60.55300 1.000 31.68000 342 ALA A O 1
ATOM 2633 N N . ALA A 1 379 ? -6.25600 7.91500 62.77100 1.000 30.26000 343 ALA A N 1
ATOM 2634 C CA . ALA A 1 379 ? -6.39300 6.50100 63.10200 1.000 29.91000 343 ALA A CA 1
ATOM 2635 C C . ALA A 1 379 ? -7.70800 5.92900 62.58000 1.000 34.94000 343 ALA A C 1
ATOM 2636 O O . ALA A 1 379 ? -7.72900 4.85800 61.95700 1.000 37.91000 343 ALA A O 1
ATOM 2638 N N . ASP A 1 380 ? -8.82500 6.62900 62.83600 1.000 36.14000 344 ASP A N 1
ATOM 2639 C CA . ASP A 1 380 ? -10.14800 6.11600 62.45500 1.000 31.98000 344 ASP A CA 1
ATOM 2640 C C . ASP A 1 380 ? -10.24800 5.94300 60.94700 1.000 32.62000 344 ASP A C 1
ATOM 2641 O O . ASP A 1 380 ? -10.68200 4.89400 60.45200 1.000 37.39000 344 ASP A O 1
ATOM 2646 N N . PHE A 1 381 ? -9.85100 6.96900 60.19700 1.000 30.92000 345 PHE A N 1
ATOM 2647 C CA . PHE A 1 381 ? -9.90800 6.87300 58.74000 1.000 33.62000 345 PHE A CA 1
ATOM 2648 C C . PHE A 1 381 ? -8.97000 5.76700 58.22200 1.000 46.22000 345 PHE A C 1
ATOM 2649 O O . PHE A 1 381 ? -9.36000 4.97200 57.35600 1.000 33.83000 345 PHE A O 1
ATOM 2657 N N . SER A 1 382 ? -7.75300 5.64600 58.78800 1.000 38.16000 346 SER A N 1
ATOM 2658 C CA . SER A 1 382 ? -6.79500 4.66100 58.26300 1.000 41.30000 346 SER A CA 1
ATOM 2659 C C . SER A 1 382 ? -7.27200 3.21800 58.47700 1.000 44.27000 346 SER A C 1
ATOM 2660 O O . SER A 1 382 ? -6.88100 2.31400 57.72100 1.000 37.75000 346 SER A O 1
ATOM 2663 N N . THR A 1 383 ? -8.06300 2.95900 59.52300 1.000 34.37000 347 THR A N 1
ATOM 2664 C CA . THR A 1 383 ? -8.61500 1.62500 59.72200 1.000 35.55000 347 THR A CA 1
ATOM 2665 C C . THR A 1 383 ? -10.07300 1.56100 59.27800 1.000 39.83000 347 THR A C 1
ATOM 2666 O O . THR A 1 383 ? -10.79100 0.63300 59.65800 1.000 39.81000 347 THR A O 1
ATOM 2670 N N . GLN A 1 384 ? -10.51800 2.57000 58.51200 1.000 40.50000 348 GLN A N 1
ATOM 2671 C CA . GLN A 1 384 ? -11.80600 2.58100 57.81000 1.000 41.14000 348 GLN A CA 1
ATOM 2672 C C . GLN A 1 384 ? -12.98100 2.44200 58.77500 1.000 45.77000 348 GLN A C 1
ATOM 2673 O O . GLN A 1 384 ? -13.97100 1.77400 58.48100 1.000 42.10000 348 GLN A O 1
ATOM 2679 N N . GLN A 1 385 ? -12.85100 3.04200 59.95800 1.000 39.77000 349 GLN A N 1
ATOM 2680 C CA . GLN A 1 385 ? -13.93100 3.07900 60.93900 1.000 51.35000 349 GLN A CA 1
ATOM 2681 C C . GLN A 1 385 ? -14.42900 1.68100 61.29100 1.000 43.60000 349 GLN A C 1
ATOM 2682 O O . GLN A 1 385 ? -15.60300 1.48200 61.60600 1.000 48.94000 349 GLN A O 1
ATOM 2688 N N . GLN A 1 386 ? -13.53100 0.70100 61.25100 1.000 39.75000 350 GLN A N 1
ATOM 2689 C CA . GLN A 1 386 ? -13.85800 -0.64900 61.69000 1.000 37.19000 350 GLN A CA 1
ATOM 2690 C C . GLN A 1 386 ? -13.57400 -0.88000 63.16400 1.000 39.45000 350 GLN A C 1
ATOM 2691 O O . GLN A 1 386 ? -14.03800 -1.88300 63.71400 1.000 37.48000 350 GLN A O 1
ATOM 2697 N N . LEU A 1 387 ? -12.81300 -0.00300 63.81200 1.000 37.79000 351 LEU A N 1
ATOM 2698 C CA . LEU A 1 387 ? -12.62500 -0.14600 65.25100 1.000 38.92000 351 LEU A CA 1
ATOM 2699 C C . LEU A 1 387 ? -13.83700 0.43000 65.95700 1.000 40.45000 351 LEU A C 1
ATOM 2700 O O . LEU A 1 387 ? -14.22600 1.57000 65.67000 1.000 37.41000 351 LEU A O 1
ATOM 2705 N N . PRO A 1 388 ? -14.47400 -0.32300 66.85600 1.000 44.01000 352 PRO A N 1
ATOM 2706 C CA . PRO A 1 388 ? -15.71000 0.19400 67.46800 1.000 44.15000 352 PRO A CA 1
ATOM 2707 C C . PRO A 1 388 ? -15.50400 1.54000 68.13600 1.000 41.37000 352 PRO A C 1
ATOM 2708 O O . PRO A 1 388 ? -16.30800 2.46100 67.94500 1.000 44.02000 352 PRO A O 1
ATOM 2712 N N . SER A 1 389 ? -14.42700 1.69000 68.89700 1.000 34.57000 353 SER A N 1
ATOM 2713 C CA . SER A 1 389 ? -14.20100 2.91000 69.65400 1.000 40.57000 353 SER A CA 1
ATOM 2714 C C . SER A 1 389 ? -12.71700 3.23700 69.65600 1.000 38.72000 353 SER A C 1
ATOM 2715 O O . SER A 1 389 ? -11.85900 2.35500 69.52000 1.000 41.97000 353 SER A O 1
ATOM 2718 N N . LEU A 1 390 ? -12.43200 4.52200 69.81000 1.000 40.09000 354 LEU A N 1
ATOM 2719 C CA . LEU A 1 390 ? -11.07400 5.05300 69.82100 1.000 34.42000 354 LEU A CA 1
ATOM 2720 C C . LEU A 1 390 ? -10.92800 5.91100 71.07700 1.000 30.42000 354 LEU A C 1
ATOM 2721 O O . LEU A 1 390 ? -10.91900 7.14000 71.01800 1.000 33.48000 354 LEU A O 1
ATOM 2726 N N . ASP A 1 391 ? -10.84600 5.25000 72.22300 1.000 33.87000 355 ASP A N 1
ATOM 2727 C CA . ASP A 1 391 ? -10.65400 5.92300 73.49900 1.000 39.47000 355 ASP A CA 1
ATOM 2728 C C . ASP A 1 391 ? -9.17400 5.91200 73.83800 1.000 36.89000 355 ASP A C 1
ATOM 2729 O O . ASP A 1 391 ? -8.55400 4.84800 73.86100 1.000 35.31000 355 ASP A O 1
ATOM 2734 N N . PHE A 1 392 ? -8.61200 7.09200 74.08300 1.000 34.75000 356 PHE A N 1
ATOM 2735 C CA . PHE A 1 392 ? -7.19900 7.17900 74.40900 1.000 38.72000 356 PHE A CA 1
ATOM 2736 C C . PHE A 1 392 ? -6.89700 6.40600 75.68700 1.000 40.03000 356 PHE A C 1
ATOM 2737 O O . PHE A 1 392 ? -7.59000 6.55000 76.69700 1.000 43.35000 356 PHE A O 1
ATOM 2745 N N . ALA A 1 393 ? -5.86900 5.56100 75.62300 1.000 44.25000 357 ALA A N 1
ATOM 2746 C CA . ALA A 1 393 ? -5.22100 5.06200 76.82500 1.000 32.57000 357 ALA A CA 1
ATOM 2747 C C . ALA A 1 393 ? -4.63600 6.23900 77.60200 1.000 41.11000 357 ALA A C 1
ATOM 2748 O O . ALA A 1 393 ? -4.43300 7.33000 77.06500 1.000 34.94000 357 ALA A O 1
ATOM 2750 N N . ILE A 1 394 ? -4.37600 6.03200 78.88700 1.000 44.38000 358 ILE A N 1
ATOM 2751 C CA . ILE A 1 394 ? -3.93100 7.11400 79.75800 1.000 55.22000 358 ILE A CA 1
ATOM 2752 C C . ILE A 1 394 ? -2.47000 6.88700 80.11100 1.000 51.03000 358 ILE A C 1
ATOM 2753 O O . ILE A 1 394 ? -2.06300 5.77400 80.46300 1.000 66.50000 358 ILE A O 1
ATOM 2758 N N . ASN A 1 395 ? -1.67700 7.93600 79.97000 1.000 54.27000 359 ASN A N 1
ATOM 2759 C CA . ASN A 1 395 ? -0.23400 7.83000 80.04900 1.000 55.59000 359 ASN A CA 1
ATOM 2760 C C . ASN A 1 395 ? 0.25100 8.02200 81.49000 1.000 57.47000 359 ASN A C 1
ATOM 2761 O O . ASN A 1 395 ? -0.52900 8.14400 82.44300 1.000 58.53000 359 ASN A O 1
ATOM 2766 N N . HIS A 1 396 ? 1.58000 8.01100 81.62200 1.000 64.64000 360 HIS A N 1
ATOM 2767 C CA . HIS A 1 396 ? 2.30500 8.29700 82.86200 1.000 76.38000 360 HIS A CA 1
ATOM 2768 C C . HIS A 1 396 ? 1.63500 9.35500 83.73900 1.000 70.24000 360 HIS A C 1
ATOM 2769 O O . HIS A 1 396 ? 1.35700 9.11700 84.92400 1.000 65.92000 360 HIS A O 1
ATOM 2776 N N . TYR A 1 397 ? 1.32700 10.51400 83.15300 1.000 73.23000 361 TYR A N 1
ATOM 2777 C CA . TYR A 1 397 ? 0.81600 11.69500 83.83600 1.000 56.73000 361 TYR A CA 1
ATOM 2778 C C . TYR A 1 397 ? -0.69000 11.69100 84.02200 1.000 54.96000 361 TYR A C 1
ATOM 2779 O O . TYR A 1 397 ? -1.23800 12.71800 84.43300 1.000 62.61000 361 TYR A O 1
ATOM 2788 N N . GLY A 1 398 ? -1.37600 10.59300 83.71500 1.000 62.64000 362 GLY A N 1
ATOM 2789 C CA . GLY A 1 398 ? -2.82400 10.58300 83.79800 1.000 53.41000 362 GLY A CA 1
ATOM 2790 C C . GLY A 1 398 ? -3.54800 11.27700 82.66300 1.000 61.04000 362 GLY A C 1
ATOM 2791 O O . GLY A 1 398 ? -4.74600 11.55000 82.79400 1.000 59.07000 362 GLY A O 1
ATOM 2792 N N . GLN A 1 399 ? -2.86900 11.57300 81.55800 1.000 53.70000 363 GLN A N 1
ATOM 2793 C CA . GLN A 1 399 ? -3.45700 12.24200 80.40800 1.000 57.24000 363 GLN A CA 1
ATOM 2794 C C . GLN A 1 399 ? -3.67400 11.26300 79.25600 1.000 53.36000 363 GLN A C 1
ATOM 2795 O O . GLN A 1 399 ? -3.06900 10.18600 79.21400 1.000 39.33000 363 GLN A O 1
ATOM 2801 N N . PRO A 1 400 ? -4.54500 11.59800 78.30700 1.000 50.20000 364 PRO A N 1
ATOM 2802 C CA . PRO A 1 400 ? -4.70100 10.73400 77.12900 1.000 45.79000 364 PRO A CA 1
ATOM 2803 C C . PRO A 1 400 ? -3.38700 10.63500 76.35600 1.000 42.98000 364 PRO A C 1
ATOM 2804 O O . PRO A 1 400 ? -2.64600 11.61100 76.21300 1.000 39.10000 364 PRO A O 1
ATOM 2808 N N . ASP A 1 401 ? -3.08700 9.43300 75.86400 1.000 45.20000 365 ASP A N 1
ATOM 2809 C CA . ASP A 1 401 ? -1.72200 9.11700 75.41800 1.000 44.58000 365 ASP A CA 1
ATOM 2810 C C . ASP A 1 401 ? -1.55500 9.42200 73.92500 1.000 35.25000 365 ASP A C 1
ATOM 2811 O O . ASP A 1 401 ? -1.65500 8.55300 73.05500 1.000 37.00000 365 ASP A O 1
ATOM 2816 N N . VAL A 1 402 ? -1.27400 10.69500 73.64300 1.000 37.28000 366 VAL A N 1
ATOM 2817 C CA . VAL A 1 402 ? -0.85700 11.19300 72.33600 1.000 38.62000 366 VAL A CA 1
ATOM 2818 C C . VAL A 1 402 ? 0.47700 11.91300 72.52400 1.000 38.04000 366 VAL A C 1
ATOM 2819 O O . VAL A 1 402 ? 0.74500 12.47900 73.58700 1.000 45.19000 366 VAL A O 1
ATOM 2823 N N . ALA A 1 403 ? 1.31900 11.90000 71.49200 1.000 39.01000 367 ALA A N 1
ATOM 2824 C CA . ALA A 1 403 ? 2.57700 12.63200 71.60400 1.000 39.11000 367 ALA A CA 1
ATOM 2825 C C . ALA A 1 403 ? 3.11300 12.97700 70.22600 1.000 37.88000 367 ALA A C 1
ATOM 2826 O O . ALA A 1 403 ? 2.84100 12.29900 69.23600 1.000 43.01000 367 ALA A O 1
ATOM 2828 N N . MET A 1 404 ? 3.89100 14.05000 70.18500 1.000 45.71000 368 MET A N 1
ATOM 2829 C CA . MET A 1 404 ? 4.45700 14.58300 68.95800 1.000 45.25000 368 MET A CA 1
ATOM 2830 C C . MET A 1 404 ? 5.97400 14.64400 69.11500 1.000 40.30000 368 MET A C 1
ATOM 2831 O O . MET A 1 404 ? 6.48400 14.96900 70.18900 1.000 41.72000 368 MET A O 1
ATOM 2836 N N . PHE A 1 405 ? 6.69300 14.30000 68.05300 1.000 33.93000 369 PHE A N 1
ATOM 2837 C CA . PHE A 1 405 ? 8.14900 14.21600 68.08200 1.000 37.98000 369 PHE A CA 1
ATOM 2838 C C . PHE A 1 405 ? 8.72300 14.84300 66.82300 1.000 36.84000 369 PHE A C 1
ATOM 2839 O O . PHE A 1 405 ? 8.10900 14.80600 65.74300 1.000 44.34000 369 PHE A O 1
ATOM 2847 N N . ASP A 1 406 ? 9.92100 15.40100 66.97700 1.000 44.38000 370 ASP A N 1
ATOM 2848 C CA . ASP A 1 406 ? 10.66100 16.03300 65.89400 1.000 37.49000 370 ASP A CA 1
ATOM 2849 C C . ASP A 1 406 ? 11.73400 15.07100 65.41700 1.000 39.84000 370 ASP A C 1
ATOM 2850 O O . ASP A 1 406 ? 12.60200 14.67900 66.19600 1.000 36.19000 370 ASP A O 1
ATOM 2855 N N . PHE A 1 407 ? 11.66600 14.68200 64.14900 1.000 37.27000 371 PHE A N 1
ATOM 2856 C CA . PHE A 1 407 ? 12.66400 13.80600 63.56300 1.000 40.24000 371 PHE A CA 1
ATOM 2857 C C . PHE A 1 407 ? 13.52300 14.53400 62.52800 1.000 47.07000 371 PHE A C 1
ATOM 2858 O O . PHE A 1 407 ? 14.28000 13.88700 61.79700 1.000 41.60000 371 PHE A O 1
ATOM 2866 N N . THR A 1 408 ? 13.43100 15.87100 62.46900 1.000 38.31000 372 THR A N 1
ATOM 2867 C CA . THR A 1 408 ? 14.16100 16.64500 61.46800 1.000 47.96000 372 THR A CA 1
ATOM 2868 C C . THR A 1 408 ? 15.65200 16.33000 61.50400 1.000 43.15000 372 THR A C 1
ATOM 2869 O O . THR A 1 408 ? 16.27800 16.13500 60.45500 1.000 43.10000 372 THR A O 1
ATOM 2873 N N . CYS A 1 409 ? 16.23800 16.25600 62.70000 1.000 48.22000 373 CYS A N 1
ATOM 2874 C CA . CYS A 1 409 ? 17.64900 15.91600 62.87200 1.000 53.65000 373 CYS A CA 1
ATOM 2875 C C . CYS A 1 409 ? 17.79300 14.64500 63.69000 1.000 43.57000 373 CYS A C 1
ATOM 2876 O O . CYS A 1 409 ? 17.23200 14.53800 64.78500 1.000 40.43000 373 CYS A O 1
ATOM 2879 N N . MET A 1 410 ? 18.56400 13.69500 63.17600 1.000 42.54000 374 MET A N 1
ATOM 2880 C CA . MET A 1 410 ? 18.85400 12.48000 63.90900 1.000 38.14000 374 MET A CA 1
ATOM 2881 C C . MET A 1 410 ? 20.35800 12.36500 64.13600 1.000 43.48000 374 MET A C 1
ATOM 2882 O O . MET A 1 410 ? 21.15900 12.95600 63.41300 1.000 34.76000 374 MET A O 1
ATOM 2887 N N . TYR A 1 411 ? 20.74300 11.61800 65.17000 1.000 33.70000 375 TYR A N 1
ATOM 2888 C CA . TYR A 1 411 ? 22.12800 11.58600 65.60900 1.000 31.28000 375 TYR A CA 1
ATOM 2889 C C . TYR A 1 411 ? 22.63800 10.16100 65.69100 1.000 40.34000 375 TYR A C 1
ATOM 2890 O O . TYR A 1 411 ? 21.87400 9.20600 65.89100 1.000 38.37000 375 TYR A O 1
ATOM 2899 N N . ALA A 1 412 ? 23.95100 10.03700 65.52200 1.000 36.08000 376 ALA A N 1
ATOM 2900 C CA . ALA A 1 412 ? 24.62000 8.76700 65.76200 1.000 33.64000 376 ALA A CA 1
ATOM 2901 C C . ALA A 1 412 ? 26.05100 9.06800 66.17100 1.000 35.28000 376 ALA A C 1
ATOM 2902 O O . ALA A 1 412 ? 26.65800 9.99400 65.64200 1.000 37.03000 376 ALA A O 1
ATOM 2904 N N . SER A 1 413 ? 26.58600 8.29900 67.11300 1.000 32.50000 377 SER A N 1
ATOM 2905 C CA . SER A 1 413 ? 27.93800 8.56200 67.59600 1.000 36.07000 377 SER A CA 1
ATOM 2906 C C . SER A 1 413 ? 28.98200 8.19400 66.53700 1.000 31.84000 377 SER A C 1
ATOM 2907 O O . SER A 1 413 ? 28.88100 7.16100 65.86600 1.000 32.49000 377 SER A O 1
ATOM 2910 N N . GLU A 1 414 ? 29.99200 9.05200 66.38300 1.000 36.10000 378 GLU A N 1
ATOM 2911 C CA . GLU A 1 414 ? 31.14000 8.70000 65.54600 1.000 40.06000 378 GLU A CA 1
ATOM 2912 C C . GLU A 1 414 ? 31.71600 7.35900 65.95600 1.000 38.61000 378 GLU A C 1
ATOM 2913 O O . GLU A 1 414 ? 32.08200 6.54800 65.09800 1.000 31.92000 378 GLU A O 1
ATOM 2919 N N . ASN A 1 415 ? 31.78000 7.09900 67.27200 1.000 28.73000 379 ASN A N 1
ATOM 2920 C CA . ASN A 1 415 ? 32.43200 5.91700 67.81000 1.000 32.41000 379 ASN A CA 1
ATOM 2921 C C . ASN A 1 415 ? 31.54800 5.26100 68.85800 1.000 31.83000 379 ASN A C 1
ATOM 2922 O O . ASN A 1 415 ? 30.90800 5.94000 69.66500 1.000 31.62000 379 ASN A O 1
ATOM 2927 N N . ALA A 1 416 ? 31.57500 3.93400 68.87500 1.000 32.32000 380 ALA A N 1
ATOM 2928 C CA . ALA A 1 416 ? 30.81600 3.16200 69.84500 1.000 33.69000 380 ALA A CA 1
ATOM 2929 C C . ALA A 1 416 ? 31.47900 3.10100 71.22600 1.000 36.71000 380 ALA A C 1
ATOM 2930 O O . ALA A 1 416 ? 30.76300 2.99500 72.23000 1.000 31.14000 380 ALA A O 1
ATOM 2932 N N . ALA A 1 417 ? 32.81900 3.15800 71.29900 1.000 32.04000 381 ALA A N 1
ATOM 2933 C CA . ALA A 1 417 ? 33.56900 2.93200 72.53100 1.000 37.62000 381 ALA A CA 1
ATOM 2934 C C . ALA A 1 417 ? 34.77200 3.86900 72.62800 1.000 35.40000 381 ALA A C 1
ATOM 2935 O O . ALA A 1 417 ? 35.19000 4.48400 71.64900 1.000 33.10000 381 ALA A O 1
ATOM 2937 N N . LEU A 1 418 ? 35.31700 3.97300 73.84200 1.000 36.72000 382 LEU A N 1
ATOM 2938 C CA . LEU A 1 418 ? 36.60200 4.61500 74.11800 1.000 36.04000 382 LEU A CA 1
ATOM 2939 C C . LEU A 1 418 ? 37.14600 4.03300 75.41500 1.000 33.02000 382 LEU A C 1
ATOM 2940 O O . LEU A 1 418 ? 36.44200 3.32900 76.13400 1.000 30.59000 382 LEU A O 1
ATOM 2945 N N . VAL A 1 419 ? 38.42200 4.31200 75.70000 1.000 38.38000 383 VAL A N 1
ATOM 2946 C CA . VAL A 1 419 ? 39.06700 3.83000 76.91900 1.000 31.78000 383 VAL A CA 1
ATOM 2947 C C . VAL A 1 419 ? 39.67700 5.02500 77.64300 1.000 42.91000 383 VAL A C 1
ATOM 2948 O O . VAL A 1 419 ? 40.25200 5.91800 77.01300 1.000 36.71000 383 VAL A O 1
ATOM 2952 N N . ARG A 1 420 ? 39.50700 5.06900 78.95800 1.000 38.91000 384 ARG A N 1
ATOM 2953 C CA . ARG A 1 420 ? 40.08000 6.11300 79.79200 1.000 36.37000 384 ARG A CA 1
ATOM 2954 C C . ARG A 1 420 ? 41.07100 5.46600 80.76000 1.000 38.21000 384 ARG A C 1
ATOM 2955 O O . ARG A 1 420 ? 40.79800 4.40500 81.31500 1.000 34.96000 384 ARG A O 1
ATOM 2963 N N . GLU A 1 421 ? 42.23700 6.07300 80.94900 1.000 44.46000 385 GLU A N 1
ATOM 2964 C CA . GLU A 1 421 ? 43.21900 5.54800 81.89800 1.000 42.90000 385 GLU A CA 1
ATOM 2965 C C . GLU A 1 421 ? 43.66700 6.69000 82.78300 1.000 46.33000 385 GLU A C 1
ATOM 2966 O O . GLU A 1 421 ? 44.12300 7.72000 82.27900 1.000 43.99000 385 GLU A O 1
ATOM 2972 N N . GLN A 1 422 ? 43.50300 6.53000 84.09100 1.000 46.95000 386 GLN A N 1
ATOM 2973 C CA . GLN A 1 422 ? 44.08600 7.51400 84.99200 1.000 46.25000 386 GLN A CA 1
ATOM 2974 C C . GLN A 1 422 ? 44.50800 6.84500 86.28800 1.000 50.07000 386 GLN A C 1
ATOM 2975 O O . GLN A 1 422 ? 43.78500 5.98900 86.82100 1.000 40.75000 386 GLN A O 1
ATOM 2981 N N . ASN A 1 423 ? 45.71800 7.19100 86.74400 1.000 42.62000 387 ASN A N 1
ATOM 2982 C CA . ASN A 1 423 ? 46.23000 6.76000 88.04700 1.000 31.69000 387 ASN A CA 1
ATOM 2983 C C . ASN A 1 423 ? 46.27500 5.24600 88.13600 1.000 37.32000 387 ASN A C 1
ATOM 2984 O O . ASN A 1 423 ? 45.94100 4.65200 89.16400 1.000 44.15000 387 ASN A O 1
ATOM 2989 N N . GLY A 1 424 ? 46.70200 4.62200 87.04000 1.000 39.10000 388 GLY A N 1
ATOM 2990 C CA . GLY A 1 424 ? 46.80800 3.18300 86.96500 1.000 33.30000 388 GLY A CA 1
ATOM 2991 C C . GLY A 1 424 ? 45.51000 2.42800 86.69300 1.000 47.04000 388 GLY A C 1
ATOM 2992 O O . GLY A 1 424 ? 45.53900 1.19000 86.66400 1.000 43.52000 388 GLY A O 1
ATOM 2993 N N . HIS A 1 425 ? 44.36900 3.09400 86.49200 1.000 37.91000 389 HIS A N 1
ATOM 2994 C CA . HIS A 1 425 ? 43.12300 2.35200 86.27500 1.000 36.54000 389 HIS A CA 1
ATOM 2995 C C . HIS A 1 425 ? 42.54700 2.63300 84.89000 1.000 26.90000 389 HIS A C 1
ATOM 2996 O O . HIS A 1 425 ? 42.33900 3.79600 84.52100 1.000 35.55000 389 HIS A O 1
ATOM 3003 N N . GLN A 1 426 ? 42.27000 1.56600 84.14300 1.000 28.81000 390 GLN A N 1
ATOM 3004 C CA . GLN A 1 426 ? 41.64900 1.64200 82.81700 1.000 39.54000 390 GLN A CA 1
ATOM 3005 C C . GLN A 1 426 ? 40.14200 1.40500 82.89000 1.000 34.58000 390 GLN A C 1
ATOM 3006 O O . GLN A 1 426 ? 39.67900 0.49000 83.57200 1.000 41.12000 390 GLN A O 1
ATOM 3012 N N . LEU A 1 427 ? 39.38300 2.22000 82.16200 1.000 35.98000 391 LEU A N 1
ATOM 3013 C CA . LEU A 1 427 ? 37.92700 2.16900 82.12400 1.000 37.95000 391 LEU A CA 1
ATOM 3014 C C . LEU A 1 427 ? 37.48500 2.03000 80.67400 1.000 35.77000 391 LEU A C 1
ATOM 3015 O O . LEU A 1 427 ? 37.77100 2.91200 79.85500 1.000 33.49000 391 LEU A O 1
ATOM 3020 N N . LEU A 1 428 ? 36.79200 0.93700 80.35200 1.000 34.00000 392 LEU A N 1
ATOM 3021 C CA . LEU A 1 428 ? 36.19500 0.76700 79.02400 1.000 25.02000 392 LEU A CA 1
ATOM 3022 C C . LEU A 1 428 ? 34.81000 1.40900 79.02800 1.000 31.99000 392 LEU A C 1
ATOM 3023 O O . LEU A 1 428 ? 33.96000 1.06300 79.86200 1.000 32.48000 392 LEU A O 1
ATOM 3028 N N . VAL A 1 429 ? 34.59200 2.36000 78.12100 1.000 30.72000 393 VAL A N 1
ATOM 3029 C CA . VAL A 1 429 ? 33.37000 3.14900 78.04200 1.000 33.34000 393 VAL A CA 1
ATOM 3030 C C . VAL A 1 429 ? 32.72400 2.85000 76.69800 1.000 36.63000 393 VAL A C 1
ATOM 3031 O O . VAL A 1 429 ? 33.41700 2.86700 75.67500 1.000 31.82000 393 VAL A O 1
ATOM 3035 N N . ALA A 1 430 ? 31.41100 2.58800 76.68500 1.000 28.11000 394 ALA A N 1
ATOM 3036 C CA . ALA A 1 430 ? 30.78300 2.37800 75.37500 1.000 31.71000 394 ALA A CA 1
ATOM 3037 C C . ALA A 1 430 ? 29.30700 2.75400 75.40800 1.000 42.03000 394 ALA A C 1
ATOM 3038 O O . ALA A 1 430 ? 28.66600 2.74700 76.46700 1.000 29.96000 394 ALA A O 1
ATOM 3040 N N . LEU A 1 431 ? 28.77800 3.06000 74.21500 1.000 32.17000 395 LEU A N 1
ATOM 3041 C CA . LEU A 1 431 ? 27.38200 3.40200 73.99200 1.000 27.95000 395 LEU A CA 1
ATOM 3042 C C . LEU A 1 431 ? 26.65500 2.22800 73.35300 1.000 30.83000 395 LEU A C 1
ATOM 3043 O O . LEU A 1 431 ? 27.24400 1.46300 72.58500 1.000 28.29000 395 LEU A O 1
ATOM 3048 N N . VAL A 1 432 ? 25.36600 2.10000 73.67200 1.000 28.80000 396 VAL A N 1
ATOM 3049 C CA . VAL A 1 432 ? 24.51900 1.02900 73.14500 1.000 36.98000 396 VAL A CA 1
ATOM 3050 C C . VAL A 1 432 ? 23.09500 1.57200 72.99300 1.000 28.92000 396 VAL A C 1
ATOM 3051 O O . VAL A 1 432 ? 22.59700 2.29400 73.86100 1.000 32.51000 396 VAL A O 1
ATOM 3055 N N . GLY A 1 433 ? 22.42800 1.22800 71.89400 1.000 30.77000 397 GLY A N 1
ATOM 3056 C CA . GLY A 1 433 ? 21.01800 1.59800 71.78000 1.000 26.11000 397 GLY A CA 1
ATOM 3057 C C . GLY A 1 433 ? 20.78900 2.97500 71.18400 1.000 32.78000 397 GLY A C 1
ATOM 3058 O O . GLY A 1 433 ? 21.57600 3.41700 70.33700 1.000 28.27000 397 GLY A O 1
ATOM 3059 N N . ASP A 1 434 ? 19.72100 3.66600 71.61400 1.000 29.06000 398 ASP A N 1
ATOM 3060 C CA . ASP A 1 434 ? 19.40100 4.97500 71.04300 1.000 30.45000 398 ASP A CA 1
ATOM 3061 C C . ASP A 1 434 ? 20.51500 5.99700 71.25800 1.000 34.00000 398 ASP A C 1
ATOM 3062 O O . ASP A 1 434 ? 20.67900 6.91800 70.43800 1.000 32.45000 398 ASP A O 1
ATOM 3067 N N . SER A 1 435 ? 21.26900 5.88100 72.35800 1.000 30.34000 399 SER A N 1
ATOM 3068 C CA . SER A 1 435 ? 22.38800 6.80300 72.57100 1.000 32.12000 399 SER A CA 1
ATOM 3069 C C . SER A 1 435 ? 23.49300 6.59900 71.53400 1.000 32.14000 399 SER A C 1
ATOM 3070 O O . SER A 1 435 ? 24.23200 7.53700 71.21400 1.000 29.14000 399 SER A O 1
ATOM 3073 N N . LEU A 1 436 ? 23.63600 5.37900 71.02800 1.000 28.73000 400 LEU A N 1
ATOM 3074 C CA . LEU A 1 436 ? 24.62400 5.07600 70.00100 1.000 24.88000 400 LEU A CA 1
ATOM 3075 C C . LEU A 1 436 ? 24.14700 5.49700 68.62000 1.000 36.68000 400 LEU A C 1
ATOM 3076 O O . LEU A 1 436 ? 24.88200 6.16900 67.88800 1.000 32.12000 400 LEU A O 1
ATOM 3081 N N . LEU A 1 437 ? 22.92200 5.09400 68.24800 1.000 28.41000 401 LEU A N 1
ATOM 3082 C CA . LEU A 1 437 ? 22.40100 5.27300 66.89500 1.000 32.26000 401 LEU A CA 1
ATOM 3083 C C . LEU A 1 437 ? 20.89100 5.44000 66.98500 1.000 35.94000 401 LEU A C 1
ATOM 3084 O O . LEU A 1 437 ? 20.18700 4.50400 67.39500 1.000 28.43000 401 LEU A O 1
ATOM 3089 N N . GLU A 1 438 ? 20.39200 6.61800 66.59300 1.000 26.96000 402 GLU A N 1
ATOM 3090 C CA . GLU A 1 438 ? 18.96700 6.91000 66.78600 1.000 31.36000 402 GLU A CA 1
ATOM 3091 C C . GLU A 1 438 ? 18.12700 6.28100 65.68100 1.000 35.68000 402 GLU A C 1
ATOM 3092 O O . GLU A 1 438 ? 18.42100 6.47700 64.49800 1.000 39.37000 402 GLU A O 1
ATOM 3098 N N . PRO A 1 439 ? 17.08800 5.52800 66.03500 1.000 35.91000 403 PRO A N 1
ATOM 3099 C CA . PRO A 1 439 ? 16.19700 4.93100 65.03200 1.000 41.48000 403 PRO A CA 1
ATOM 3100 C C . PRO A 1 439 ? 15.10600 5.89400 64.58600 1.000 35.58000 403 PRO A C 1
ATOM 3101 O O . PRO A 1 439 ? 14.63800 6.74000 65.35200 1.000 33.19000 403 PRO A O 1
ATOM 3105 N N . PHE A 1 440 ? 14.70000 5.74600 63.32800 1.000 37.50000 404 PHE A N 1
ATOM 3106 C CA . PHE A 1 440 ? 13.46600 6.34500 62.83000 1.000 36.61000 404 PHE A CA 1
ATOM 3107 C C . PHE A 1 440 ? 12.37300 5.29100 62.97800 1.000 33.92000 404 PHE A C 1
ATOM 3108 O O . PHE A 1 440 ? 12.36100 4.29200 62.25100 1.000 36.65000 404 PHE A O 1
ATOM 3116 N N . TRP A 1 441 ? 11.47400 5.49600 63.93800 1.000 36.95000 405 TRP A N 1
ATOM 3117 C CA . TRP A 1 441 ? 10.56200 4.43000 64.36300 1.000 33.53000 405 TRP A CA 1
ATOM 3118 C C . TRP A 1 441 ? 9.82300 3.74100 63.22000 1.000 41.31000 405 TRP A C 1
ATOM 3119 O O . TRP A 1 441 ? 9.77600 2.49900 63.21700 1.000 37.23000 405 TRP A O 1
ATOM 3130 N N . PRO A 1 442 ? 9.22700 4.44500 62.25500 1.000 36.82000 406 PRO A N 1
ATOM 3131 C CA . PRO A 1 442 ? 8.49100 3.74400 61.18900 1.000 42.54000 406 PRO A CA 1
ATOM 3132 C C . PRO A 1 442 ? 9.30400 2.69500 60.46000 1.000 32.72000 406 PRO A C 1
ATOM 3133 O O . PRO A 1 442 ? 8.71400 1.77900 59.87800 1.000 46.50000 406 PRO A O 1
ATOM 3137 N N . MET A 1 443 ? 10.63600 2.78400 60.46500 1.000 40.53000 407 MET A N 1
ATOM 3138 C CA . MET A 1 443 ? 11.41600 1.74800 59.81000 1.000 32.40000 407 MET A CA 1
ATOM 3139 C C . MET A 1 443 ? 11.61900 0.51200 60.68100 1.000 35.95000 407 MET A C 1
ATOM 3140 O O . MET A 1 443 ? 12.02800 -0.52500 60.14900 1.000 37.13000 407 MET A O 1
ATOM 3145 N N . GLY A 1 444 ? 11.35600 0.57900 61.99200 1.000 31.74000 408 GLY A N 1
ATOM 3146 C CA . GLY A 1 444 ? 11.43300 -0.63000 62.81000 1.000 30.36000 408 GLY A CA 1
ATOM 3147 C C . GLY A 1 444 ? 12.83700 -1.13900 63.11200 1.000 38.45000 408 GLY A C 1
ATOM 3148 O O . GLY A 1 444 ? 13.03900 -2.35700 63.23500 1.000 38.01000 408 GLY A O 1
ATOM 3149 N N . THR A 1 445 ? 13.81200 -0.23900 63.26200 1.000 33.58000 409 THR A N 1
ATOM 3150 C CA . THR A 1 445 ? 15.20600 -0.62500 63.47000 1.000 35.42000 409 THR A CA 1
ATOM 3151 C C . THR A 1 445 ? 15.69400 -0.43600 64.89900 1.000 30.99000 409 THR A C 1
ATOM 3152 O O . THR A 1 445 ? 16.84600 -0.77500 65.18500 1.000 35.99000 409 THR A O 1
ATOM 3156 N N . GLY A 1 446 ? 14.88300 0.14100 65.78000 1.000 29.83000 410 GLY A N 1
ATOM 3157 C CA . GLY A 1 446 ? 15.32700 0.46200 67.12100 1.000 31.73000 410 GLY A CA 1
ATOM 3158 C C . GLY A 1 446 ? 15.82500 -0.72900 67.90800 1.000 25.29000 410 GLY A C 1
ATOM 3159 O O . GLY A 1 446 ? 16.97600 -0.76600 68.36200 1.000 34.82000 410 GLY A O 1
ATOM 3160 N N . ILE A 1 447 ? 14.96600 -1.72900 68.06800 1.000 30.38000 411 ILE A N 1
ATOM 3161 C CA . ILE A 1 447 ? 15.33900 -2.89000 68.87500 1.000 22.68000 411 ILE A CA 1
ATOM 3162 C C . ILE A 1 447 ? 16.35600 -3.75100 68.14400 1.000 34.71000 411 ILE A C 1
ATOM 3163 O O . ILE A 1 447 ? 17.28300 -4.29100 68.76700 1.000 28.14000 411 ILE A O 1
ATOM 3168 N N . ALA A 1 448 ? 16.20900 -3.89800 66.81400 1.000 24.76000 412 ALA A N 1
ATOM 3169 C CA . ALA A 1 448 ? 17.11600 -4.76400 66.06500 1.000 27.54000 412 ALA A CA 1
ATOM 3170 C C . ALA A 1 448 ? 18.57600 -4.29300 66.19100 1.000 27.61000 412 ALA A C 1
ATOM 3171 O O . ALA A 1 448 ? 19.48900 -5.08900 66.46800 1.000 28.33000 412 ALA A O 1
ATOM 3173 N N . ARG A 1 449 ? 18.81400 -2.99600 65.99100 1.000 26.34000 413 ARG A N 1
ATOM 3174 C CA . ARG A 1 449 ? 20.17700 -2.47200 66.01000 1.000 27.52000 413 ARG A CA 1
ATOM 3175 C C . ARG A 1 449 ? 20.65400 -2.19800 67.43100 1.000 34.14000 413 ARG A C 1
ATOM 3176 O O . ARG A 1 449 ? 21.85600 -2.34600 67.71500 1.000 28.40000 413 ARG A O 1
ATOM 3184 N N . GLY A 1 450 ? 19.73100 -1.86600 68.34600 1.000 27.86000 414 GLY A N 1
ATOM 3185 C CA . GLY A 1 450 ? 20.08400 -1.88300 69.76200 1.000 26.66000 414 GLY A CA 1
ATOM 3186 C C . GLY A 1 450 ? 20.57400 -3.24800 70.22700 1.000 32.00000 414 GLY A C 1
ATOM 3187 O O . GLY A 1 450 ? 21.55100 -3.34800 70.97800 1.000 33.19000 414 GLY A O 1
ATOM 3188 N N . PHE A 1 451 ? 19.91900 -4.32400 69.77600 1.000 29.34000 415 PHE A N 1
ATOM 3189 C CA . PHE A 1 451 ? 20.29700 -5.65900 70.24100 1.000 28.15000 415 PHE A CA 1
ATOM 3190 C C . PHE A 1 451 ? 21.56200 -6.14900 69.54800 1.000 31.11000 415 PHE A C 1
ATOM 3191 O O . PHE A 1 451 ? 22.40200 -6.81400 70.17200 1.000 28.79000 415 PHE A O 1
ATOM 3199 N N . LEU A 1 452 ? 21.72800 -5.83600 68.25900 1.000 29.62000 416 LEU A N 1
ATOM 3200 C CA . LEU A 1 452 ? 23.01900 -6.10600 67.63800 1.000 31.05000 416 LEU A CA 1
ATOM 3201 C C . LEU A 1 452 ? 24.13400 -5.42100 68.42200 1.000 26.93000 416 LEU A C 1
ATOM 3202 O O . LEU A 1 452 ? 25.13900 -6.05000 68.77500 1.000 29.57000 416 LEU A O 1
ATOM 3207 N N . ALA A 1 453 ? 23.95600 -4.13200 68.74300 1.000 29.39000 417 ALA A N 1
ATOM 3208 C CA . ALA A 1 453 ? 25.01500 -3.42500 69.45000 1.000 27.98000 417 ALA A CA 1
ATOM 3209 C C . ALA A 1 453 ? 25.18500 -3.93900 70.88300 1.000 36.06000 417 ALA A C 1
ATOM 3210 O O . ALA A 1 453 ? 26.30300 -3.94400 71.41100 1.000 32.16000 417 ALA A O 1
ATOM 3212 N N . ALA A 1 454 ? 24.10800 -4.40200 71.52000 1.000 25.01000 418 ALA A N 1
ATOM 3213 C CA . ALA A 1 454 ? 24.25700 -5.04200 72.82100 1.000 32.92000 418 ALA A CA 1
ATOM 3214 C C . ALA A 1 454 ? 25.16800 -6.25700 72.72100 1.000 29.99000 418 ALA A C 1
ATOM 3215 O O . ALA A 1 454 ? 26.07000 -6.45000 73.54800 1.000 29.17000 418 ALA A O 1
ATOM 3217 N N . MET A 1 455 ? 24.92300 -7.11200 71.73000 1.000 27.26000 419 MET A N 1
ATOM 3218 C CA . MET A 1 455 ? 25.75100 -8.30400 71.59000 1.000 29.98000 419 MET A CA 1
ATOM 3219 C C . MET A 1 455 ? 27.19100 -7.93700 71.23100 1.000 33.44000 419 MET A C 1
ATOM 3220 O O . MET A 1 455 ? 28.14300 -8.54600 71.73800 1.000 29.11000 419 MET A O 1
ATOM 3225 N N . ASP A 1 456 ? 27.36000 -6.94400 70.34900 1.000 29.03000 420 ASP A N 1
ATOM 3226 C CA . ASP A 1 456 ? 28.68000 -6.46200 69.96700 1.000 33.71000 420 ASP A CA 1
ATOM 3227 C C . ASP A 1 456 ? 29.44100 -5.94800 71.18100 1.000 34.50000 420 ASP A C 1
ATOM 3228 O O . ASP A 1 456 ? 30.65300 -6.17100 71.31500 1.000 29.83000 420 ASP A O 1
ATOM 3233 N N . SER A 1 457 ? 28.73700 -5.26200 72.08300 1.000 29.62000 421 SER A N 1
ATOM 3234 C CA . SER A 1 457 ? 29.35100 -4.74700 73.29900 1.000 42.11000 421 SER A CA 1
ATOM 3235 C C . SER A 1 457 ? 29.74700 -5.87800 74.24000 1.000 34.73000 421 SER A C 1
ATOM 3236 O O . SER A 1 457 ? 30.77600 -5.79400 74.92400 1.000 30.04000 421 SER A O 1
ATOM 3239 N N . ALA A 1 458 ? 28.88600 -6.89900 74.34700 1.000 31.19000 422 ALA A N 1
ATOM 3240 C CA . ALA A 1 458 ? 29.24100 -8.06900 75.15400 1.000 32.52000 422 ALA A CA 1
ATOM 3241 C C . ALA A 1 458 ? 30.52000 -8.70200 74.64200 1.000 36.63000 422 ALA A C 1
ATOM 3242 O O . ALA A 1 458 ? 31.39000 -9.09700 75.42800 1.000 31.49000 422 ALA A O 1
ATOM 3244 N N . TRP A 1 459 ? 30.63200 -8.83200 73.31800 1.000 28.52000 423 TRP A N 1
ATOM 3245 C CA . TRP A 1 459 ? 31.81900 -9.42000 72.71900 1.000 31.51000 423 TRP A CA 1
ATOM 3246 C C . TRP A 1 459 ? 33.04500 -8.55700 72.99300 1.000 31.75000 423 TRP A C 1
ATOM 3247 O O . TRP A 1 459 ? 34.13500 -9.06700 73.28400 1.000 31.14000 423 TRP A O 1
ATOM 3258 N N . MET A 1 460 ? 32.86900 -7.23500 72.92000 1.000 35.08000 424 MET A N 1
ATOM 3259 C CA . MET A 1 460 ? 33.93400 -6.31000 73.28300 1.000 33.56000 424 MET A CA 1
ATOM 3260 C C . MET A 1 460 ? 34.37900 -6.49500 74.73600 1.000 32.79000 424 MET A C 1
ATOM 3261 O O . MET A 1 460 ? 35.57400 -6.46800 75.03500 1.000 31.18000 424 MET A O 1
ATOM 3266 N N . VAL A 1 461 ? 33.43500 -6.66000 75.66300 1.000 31.09000 425 VAL A N 1
ATOM 3267 C CA . VAL A 1 461 ? 33.83100 -6.78400 77.06800 1.000 39.43000 425 VAL A CA 1
ATOM 3268 C C . VAL A 1 461 ? 34.50600 -8.12300 77.30900 1.000 30.81000 425 VAL A C 1
ATOM 3269 O O . VAL A 1 461 ? 35.45500 -8.21800 78.09100 1.000 33.32000 425 VAL A O 1
ATOM 3273 N N . ARG A 1 462 ? 34.01700 -9.17500 76.65100 1.000 31.60000 426 ARG A N 1
ATOM 3274 C CA . ARG A 1 462 ? 34.68500 -10.47300 76.65400 1.000 22.63000 426 ARG A CA 1
ATOM 3275 C C . ARG A 1 462 ? 36.14800 -10.33600 76.23500 1.000 39.65000 426 ARG A C 1
ATOM 3276 O O . ARG A 1 462 ? 37.05500 -10.88300 76.86900 1.000 32.49000 426 ARG A O 1
ATOM 3284 N N . SER A 1 463 ? 36.39200 -9.61800 75.14200 1.000 32.79000 427 SER A N 1
ATOM 3285 C CA . SER A 1 463 ? 37.76600 -9.46700 74.68400 1.000 38.76000 427 SER A CA 1
ATOM 3286 C C . SER A 1 463 ? 38.58100 -8.64100 75.67200 1.000 33.30000 427 SER A C 1
ATOM 3287 O O . SER A 1 463 ? 39.73400 -8.96800 75.95500 1.000 39.66000 427 SER A O 1
ATOM 3290 N N . TRP A 1 464 ? 37.98900 -7.58800 76.23700 1.000 39.08000 428 TRP A N 1
ATOM 3291 C CA . TRP A 1 464 ? 38.65300 -6.81700 77.29200 1.000 36.56000 428 TRP A CA 1
ATOM 3292 C C . TRP A 1 464 ? 39.08200 -7.70500 78.46000 1.000 40.56000 428 TRP A C 1
ATOM 3293 O O . TRP A 1 464 ? 40.24100 -7.67900 78.88800 1.000 36.02000 428 TRP A O 1
ATOM 3304 N N . SER A 1 465 ? 38.15200 -8.48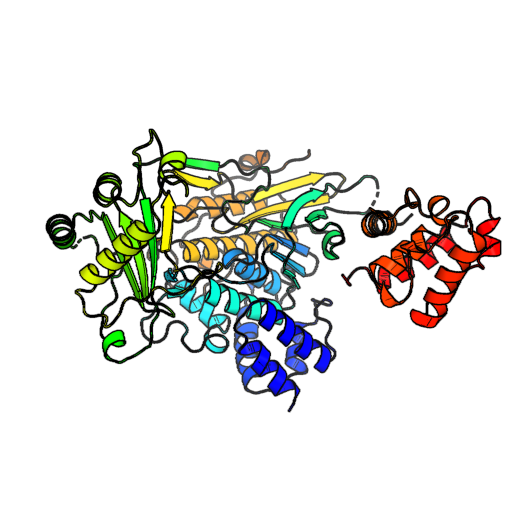900 79.00000 1.000 32.70000 429 SER A N 1
ATOM 3305 C CA . SER A 1 465 ? 38.44500 -9.27300 80.20200 1.000 37.40000 429 SER A CA 1
ATOM 3306 C C . SER A 1 465 ? 39.52700 -10.31300 79.96100 1.000 43.41000 429 SER A C 1
ATOM 3307 O O . SER A 1 465 ? 40.26700 -10.66100 80.88900 1.000 36.01000 429 SER A O 1
ATOM 3310 N N . LEU A 1 466 ? 39.64000 -10.81900 78.74000 1.000 39.39000 430 LEU A N 1
ATOM 3311 C CA . LEU A 1 466 ? 40.62700 -11.83600 78.43100 1.000 47.74000 430 LEU A CA 1
ATOM 3312 C C . LEU A 1 466 ? 42.01100 -11.25000 78.22400 1.000 34.81000 430 LEU A C 1
ATOM 3313 O O . LEU A 1 466 ? 42.94900 -12.00100 77.94600 1.000 56.27000 430 LEU A O 1
ATOM 3318 N N . GLY A 1 467 ? 42.14200 -9.93200 78.32500 1.000 43.83000 431 GLY A N 1
ATOM 3319 C CA . GLY A 1 467 ? 43.42400 -9.27500 78.29200 1.000 44.74000 431 GLY A CA 1
ATOM 3320 C C . GLY A 1 467 ? 43.85200 -8.73400 76.94800 1.000 49.09000 431 GLY A C 1
ATOM 3321 O O . GLY A 1 467 ? 45.01800 -8.34000 76.81000 1.000 52.49000 431 GLY A O 1
ATOM 3322 N N . THR A 1 468 ? 42.96900 -8.70600 75.94900 1.000 40.13000 432 THR A N 1
ATOM 3323 C CA . THR A 1 468 ? 43.33500 -8.08500 74.68000 1.000 33.98000 432 THR A CA 1
ATOM 3324 C C . THR A 1 468 ? 43.73000 -6.62900 74.90300 1.000 35.81000 432 THR A C 1
ATOM 3325 O O . THR A 1 468 ? 43.10900 -5.92000 75.70500 1.000 39.16000 432 THR A O 1
ATOM 3329 N N . SER A 1 469 ? 44.74900 -6.16100 74.18000 1.000 40.37000 433 SER A N 1
ATOM 3330 C CA . SER A 1 469 ? 45.18900 -4.79100 74.42000 1.000 41.78000 433 SER A CA 1
ATOM 3331 C C . SER A 1 469 ? 44.08100 -3.79600 74.05600 1.000 35.23000 433 SER A C 1
ATOM 3332 O O . SER A 1 469 ? 43.31300 -4.01900 73.11700 1.000 39.20000 433 SER A O 1
ATOM 3335 N N . PRO A 1 470 ? 44.00200 -2.67400 74.78500 1.000 35.16000 434 PRO A N 1
ATOM 3336 C CA . PRO A 1 470 ? 42.91100 -1.71400 74.55600 1.000 35.62000 434 PRO A CA 1
ATOM 3337 C C . PRO A 1 470 ? 42.73700 -1.28200 73.10100 1.000 38.44000 434 PRO A C 1
ATOM 3338 O O . PRO A 1 470 ? 41.59100 -1.19100 72.62400 1.000 36.43000 434 PRO A O 1
ATOM 3342 N N . LEU A 1 471 ? 43.82500 -0.98200 72.38000 1.000 35.03000 435 LEU A N 1
ATOM 3343 C CA . LEU A 1 471 ? 43.63500 -0.50300 71.01600 1.000 37.24000 435 LEU A CA 1
ATOM 3344 C C . LEU A 1 471 ? 43.05000 -1.59800 70.12900 1.000 32.09000 435 LEU A C 1
ATOM 3345 O O . LEU A 1 471 ? 42.27600 -1.29600 69.22500 1.000 31.25000 435 LEU A O 1
ATOM 3350 N N . GLU A 1 472 ? 43.37300 -2.87100 70.37900 1.000 35.16000 43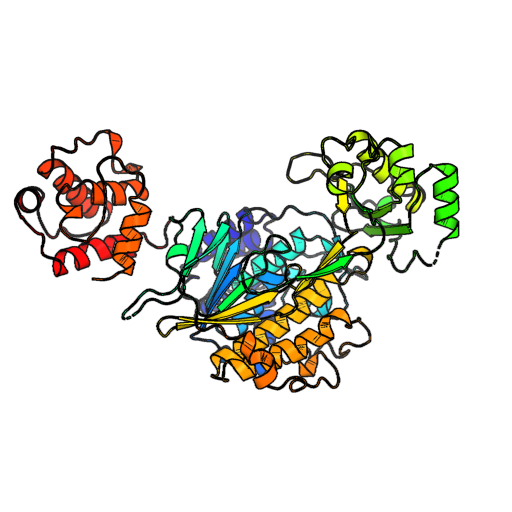6 GLU A N 1
ATOM 3351 C CA . GLU A 1 472 ? 42.80700 -3.93100 69.54800 1.000 33.01000 436 GLU A CA 1
ATOM 3352 C C . GLU A 1 472 ? 41.34000 -4.18400 69.86900 1.000 38.97000 436 GLU A C 1
ATOM 3353 O O . GLU A 1 472 ? 40.55600 -4.47400 68.95600 1.000 29.86000 436 GLU A O 1
ATOM 3359 N N . VAL A 1 473 ? 40.96500 -4.06200 71.14900 1.000 33.85000 437 VAL A N 1
ATOM 3360 C CA . VAL A 1 473 ? 39.56200 -4.09800 71.54600 1.000 36.44000 437 VAL A CA 1
ATOM 3361 C C . VAL A 1 473 ? 38.79100 -3.00800 70.82000 1.000 38.66000 437 VAL A C 1
ATOM 3362 O O . VAL A 1 473 ? 37.73900 -3.25700 70.20400 1.000 32.16000 437 VAL A O 1
ATOM 3366 N N . LEU A 1 474 ? 39.30600 -1.77400 70.88800 1.000 33.51000 438 LEU A N 1
ATOM 3367 C CA . LEU A 1 474 ? 38.61200 -0.66600 70.24800 1.000 34.89000 438 LEU A CA 1
ATOM 3368 C C . LEU A 1 474 ? 38.56900 -0.84500 68.73400 1.000 37.68000 438 LEU A C 1
ATOM 3369 O O . LEU A 1 474 ? 37.54100 -0.59400 68.10000 1.000 37.74000 438 LEU A O 1
ATOM 3374 N N . ALA A 1 475 ? 39.68000 -1.25700 68.12700 1.000 33.69000 439 ALA A N 1
ATOM 3375 C CA . ALA A 1 475 ? 39.69800 -1.41000 66.67900 1.000 37.86000 439 ALA A CA 1
ATOM 3376 C C . ALA A 1 475 ? 38.64000 -2.41000 66.22900 1.000 33.99000 439 ALA A C 1
ATOM 3377 O O . ALA A 1 475 ? 37.90100 -2.16100 65.26200 1.000 29.65000 439 ALA A O 1
ATOM 3379 N N . GLU A 1 476 ? 38.52900 -3.53500 66.94500 1.000 26.10000 440 GLU A N 1
ATOM 3380 C CA . GLU A 1 476 ? 37.54100 -4.52700 66.57700 1.000 27.70000 440 GLU A CA 1
ATOM 3381 C C . GLU A 1 476 ? 36.12500 -3.96600 66.74500 1.000 34.05000 440 GLU A C 1
ATOM 3382 O O . GLU A 1 476 ? 35.28800 -4.07900 65.83300 1.000 31.31000 440 GLU A O 1
ATOM 3388 N N . ARG A 1 477 ? 35.86000 -3.31800 67.88900 1.000 32.56000 441 ARG A N 1
ATOM 3389 C CA . ARG A 1 477 ? 34.53900 -2.74500 68.14300 1.000 33.57000 441 ARG A CA 1
ATOM 3390 C C . ARG A 1 477 ? 34.13800 -1.76400 67.04200 1.000 36.97000 441 ARG A C 1
ATOM 3391 O O . ARG A 1 477 ? 33.00500 -1.79600 66.54000 1.000 33.83000 441 ARG A O 1
ATOM 3399 N N . GLU A 1 478 ? 35.05100 -0.86600 66.66800 1.000 34.43000 442 GLU A N 1
ATOM 3400 C CA . GLU A 1 478 ? 34.71200 0.14300 65.66700 1.000 35.93000 442 GLU A CA 1
ATOM 3401 C C . GLU A 1 478 ? 34.57000 -0.47800 64.28100 1.000 27.54000 442 GLU A C 1
ATOM 3402 O O . GLU A 1 478 ? 33.74000 -0.02600 63.47900 1.000 33.82000 442 GLU A O 1
ATOM 3408 N N . SER A 1 479 ? 35.30800 -1.55600 64.01300 1.000 30.64000 443 SER A N 1
ATOM 3409 C CA . SER A 1 479 ? 35.15400 -2.24900 62.74000 1.000 33.66000 443 SER A CA 1
ATOM 3410 C C . SER A 1 479 ? 33.76200 -2.85100 62.63500 1.000 28.84000 443 SER A C 1
ATOM 3411 O O . SER A 1 479 ? 33.13800 -2.80400 61.57000 1.000 34.91000 443 SER A O 1
ATOM 3414 N N . ILE A 1 480 ? 33.25700 -3.40400 63.73800 1.000 34.48000 444 ILE A N 1
ATOM 3415 C CA . ILE A 1 480 ? 31.89800 -3.93800 63.74200 1.000 34.49000 444 ILE A CA 1
ATOM 3416 C C . ILE A 1 480 ? 30.88400 -2.80600 63.63500 1.000 32.76000 444 ILE A C 1
ATOM 3417 O O . ILE A 1 480 ? 29.94200 -2.86200 62.83800 1.000 33.70000 444 ILE A O 1
ATOM 3422 N N . TYR A 1 481 ? 31.08300 -1.74600 64.42500 1.000 31.52000 445 TYR A N 1
ATOM 3423 C CA . TYR A 1 481 ? 30.12300 -0.65400 64.48200 1.000 26.41000 445 TYR A CA 1
ATOM 3424 C C . TYR A 1 481 ? 29.89600 -0.02600 63.11500 1.000 35.69000 445 TYR A C 1
ATOM 3425 O O . TYR A 1 481 ? 28.78700 0.47100 62.84700 1.000 27.17000 445 TYR A O 1
ATOM 3434 N N . ARG A 1 482 ? 30.92900 -0.01300 62.24700 1.000 30.62000 446 ARG A N 1
ATOM 3435 C CA . ARG A 1 482 ? 30.75500 0.67700 60.96600 1.000 39.43000 446 ARG A CA 1
ATOM 3436 C C . ARG A 1 482 ? 29.61400 0.08800 60.13100 1.000 34.48000 446 ARG A C 1
ATOM 3437 O O . ARG A 1 482 ? 29.02000 0.80800 59.32600 1.000 33.90000 446 ARG A O 1
ATOM 3445 N N . LEU A 1 483 ? 29.26800 -1.18700 60.32800 1.000 29.48000 447 LEU A N 1
ATOM 3446 C CA . LEU A 1 483 ? 28.17100 -1.80200 59.58600 1.000 28.55000 447 LEU A CA 1
ATOM 3447 C C . LEU A 1 483 ? 26.78100 -1.44900 60.11400 1.000 26.46000 447 LEU A C 1
ATOM 3448 O O . LEU A 1 483 ? 25.80700 -1.54200 59.35500 1.000 33.32000 447 LEU A O 1
ATOM 3453 N N . LEU A 1 484 ? 26.65900 -1.03600 61.37500 1.000 33.43000 448 LEU A N 1
ATOM 3454 C CA . LEU A 1 484 ? 25.33900 -0.95800 61.99600 1.000 32.31000 448 LEU A CA 1
ATOM 3455 C C . LEU A 1 484 ? 24.30000 -0.19900 61.16500 1.000 36.77000 448 LEU A C 1
ATOM 3456 O O . LEU A 1 484 ? 23.18400 -0.72400 61.01000 1.000 28.13000 448 LEU A O 1
ATOM 3461 N N . PRO A 1 485 ? 24.57200 0.97900 60.59700 1.000 41.37000 449 PRO A N 1
ATOM 3462 C CA . PRO A 1 485 ? 23.52500 1.68600 59.84600 1.000 29.62000 449 PRO A CA 1
ATOM 3463 C C . PRO A 1 485 ? 23.20500 1.07000 58.48400 1.000 37.30000 449 PRO A C 1
ATOM 3464 O O . PRO A 1 485 ? 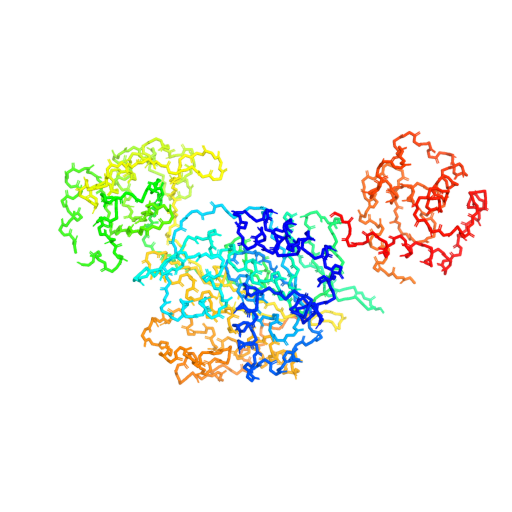22.28400 1.54600 57.81100 1.000 33.14000 449 PRO A O 1
ATOM 3468 N N . GLN A 1 486 ? 23.88900 0.00200 58.08000 1.000 35.03000 450 GLN A N 1
ATOM 3469 C CA . GLN A 1 486 ? 23.57900 -0.71700 56.84900 1.000 31.92000 450 GLN A CA 1
ATOM 3470 C C . GLN A 1 486 ? 22.77200 -1.99200 57.07100 1.000 34.14000 450 GLN A C 1
ATOM 3471 O O . GLN A 1 486 ? 22.36700 -2.61700 56.08500 1.000 34.47000 450 GLN A O 1
ATOM 3477 N N . THR A 1 487 ? 22.58200 -2.42600 58.32200 1.000 26.75000 451 THR A N 1
ATOM 3478 C CA . THR A 1 487 ? 21.95600 -3.72000 58.58200 1.000 28.19000 451 THR A CA 1
ATOM 3479 C C . THR A 1 487 ? 20.47400 -3.68700 58.19300 1.000 29.54000 451 THR A C 1
ATOM 3480 O O . THR A 1 487 ? 19.79800 -2.66800 58.35000 1.000 28.63000 451 THR A O 1
ATOM 3484 N N . THR A 1 488 ? 19.99700 -4.79200 57.62700 1.000 34.43000 452 THR A N 1
ATOM 3485 C CA . THR A 1 488 ? 18.59400 -5.06100 57.33000 1.000 33.77000 452 THR A CA 1
ATOM 3486 C C . THR A 1 488 ? 18.30800 -6.50200 57.69700 1.000 33.68000 452 THR A C 1
ATOM 3487 O O . THR A 1 488 ? 19.23800 -7.31000 57.86400 1.000 38.00000 452 THR A O 1
ATOM 3491 N N . PRO A 1 489 ? 17.02900 -6.87900 57.83400 1.000 31.18000 453 PRO A N 1
ATOM 3492 C CA . PRO A 1 489 ? 16.71100 -8.29600 58.07000 1.000 47.29000 453 PRO A CA 1
ATOM 3493 C C . PRO A 1 489 ? 17.29700 -9.22300 57.02400 1.000 35.98000 453 PRO A C 1
ATOM 3494 O O . PRO A 1 489 ? 17.49400 -10.40900 57.30800 1.000 52.31000 453 PRO A O 1
ATOM 3498 N N . GLU A 1 490 ? 17.60900 -8.73000 55.83300 1.000 41.16000 454 GLU A N 1
ATOM 3499 C CA . GLU A 1 490 ? 18.09300 -9.62100 54.79100 1.000 45.56000 454 GLU A CA 1
ATOM 3500 C C . GLU A 1 490 ? 19.60600 -9.65500 54.64700 1.000 38.93000 454 GLU A C 1
ATOM 3501 O O . GLU A 1 490 ? 20.13000 -10.66300 54.17100 1.000 49.27000 454 GLU A O 1
ATOM 3507 N N . ASN A 1 491 ? 20.34100 -8.59500 54.99800 1.000 30.50000 455 ASN A N 1
ATOM 3508 C CA . ASN A 1 491 ? 21.79700 -8.67100 54.86800 1.000 31.32000 455 ASN A CA 1
ATOM 3509 C C . ASN A 1 491 ? 22.48300 -9.10500 56.16300 1.000 33.47000 455 ASN A C 1
ATOM 3510 O O . ASN A 1 491 ? 23.71500 -9.19700 56.20900 1.000 44.20000 455 ASN A O 1
ATOM 3515 N N . VAL A 1 492 ? 21.72600 -9.38400 57.20300 1.000 45.55000 456 VAL A N 1
ATOM 3516 C CA . VAL A 1 492 ? 22.27800 -9.91100 58.43500 1.000 43.86000 456 VAL A CA 1
ATOM 3517 C C . VAL A 1 492 ? 22.05700 -11.41900 58.42100 1.000 38.44000 456 VAL A C 1
ATOM 3518 O O . VAL A 1 492 ? 21.25400 -11.94100 57.64800 1.000 48.09000 456 VAL A O 1
ATOM 3522 N N . SER A 1 493 ? 22.80700 -12.14900 59.24100 1.000 45.15000 457 SER A N 1
ATOM 3523 C CA . SER A 1 493 ? 22.76500 -13.60100 59.10800 1.000 43.99000 457 SER A CA 1
ATOM 3524 C C . SER A 1 493 ? 21.34900 -14.14200 59.31300 1.000 49.18000 457 SER A C 1
ATOM 3525 O O . SER A 1 493 ? 20.54400 -13.58400 60.06600 1.000 39.85000 457 SER A O 1
ATOM 3528 N N . LYS A 1 494 ? 21.07000 -15.26000 58.63300 1.000 46.50000 458 LYS A N 1
ATOM 3529 C CA . LYS A 1 494 ? 19.76900 -15.91100 58.59800 1.000 52.30000 458 LYS A CA 1
ATOM 3530 C C . LYS A 1 494 ? 19.62600 -17.07400 59.57200 1.000 45.33000 458 LYS A C 1
ATOM 3531 O O . LYS A 1 494 ? 18.49400 -17.45100 59.88600 1.000 49.92000 458 LYS A O 1
ATOM 3537 N N . ASN A 1 495 ? 20.72800 -17.66600 60.03800 1.000 43.51000 459 ASN A N 1
ATOM 3538 C CA . ASN A 1 495 ? 20.65900 -18.86900 60.87100 1.000 44.43000 459 ASN A CA 1
ATOM 3539 C C . ASN A 1 495 ? 20.54900 -18.45000 62.33700 1.000 48.17000 459 ASN A C 1
ATOM 3540 O O . ASN A 1 495 ? 21.53000 -18.40300 63.08200 1.000 44.80000 459 ASN A O 1
ATOM 3545 N N . PHE A 1 496 ? 19.30600 -18.17500 62.75700 1.000 42.28000 460 PHE A N 1
ATOM 3546 C CA . PHE A 1 496 ? 19.05600 -17.64600 64.09500 1.000 42.83000 460 PHE A CA 1
ATOM 3547 C C . PHE A 1 496 ? 19.46900 -18.61600 65.18200 1.000 45.59000 460 PHE A C 1
ATOM 3548 O O . PHE A 1 496 ? 19.84700 -18.18700 66.27700 1.000 43.12000 460 PHE A O 1
ATOM 3556 N N . SER A 1 497 ? 19.36700 -19.91700 64.91500 1.000 45.68000 461 SER A N 1
ATOM 3557 C CA . SER A 1 497 ? 19.71400 -20.92000 65.91500 1.000 47.77000 461 SER A CA 1
ATOM 3558 C C . SER A 1 497 ? 21.18700 -20.88100 66.29300 1.000 55.78000 461 SER A C 1
ATOM 3559 O O . SER A 1 497 ? 21.57100 -21.44000 67.32600 1.000 50.79000 461 SER A O 1
ATOM 3562 N N . GLN A 1 498 ? 22.02900 -20.24900 65.48100 1.000 49.56000 462 GLN A N 1
ATOM 3563 C CA . GLN A 1 498 ? 23.44700 -20.17100 65.78500 1.000 50.98000 462 GLN A CA 1
ATOM 3564 C C . GLN A 1 498 ? 23.90200 -18.75700 66.14400 1.000 44.88000 462 GLN A C 1
ATOM 3565 O O . GLN A 1 498 ? 25.10100 -18.53600 66.34400 1.000 47.72000 462 GLN A O 1
ATOM 3571 N N . TYR A 1 499 ? 22.97500 -17.81600 66.30600 1.000 37.87000 463 TYR A N 1
ATOM 3572 C CA . TYR A 1 499 ? 23.35400 -16.47900 66.74400 1.000 43.70000 463 TYR A CA 1
ATOM 3573 C C . TYR A 1 499 ? 24.04100 -16.55300 68.10300 1.000 43.60000 463 TYR A C 1
ATOM 3574 O O . TYR A 1 499 ? 23.52900 -17.18100 69.03200 1.000 38.22000 463 TYR A O 1
ATOM 3583 N N . SER A 1 500 ? 25.19400 -15.89800 68.22400 1.000 41.55000 464 SER A N 1
ATOM 3584 C CA . SER A 1 500 ? 25.83600 -15.69100 69.51600 1.000 34.78000 464 SER A CA 1
ATOM 3585 C C . SER A 1 500 ? 26.47200 -14.30700 69.54700 1.000 36.61000 464 SER A C 1
ATOM 3586 O O . SER A 1 500 ? 26.46800 -13.57100 68.55700 1.000 33.20000 464 SER A O 1
ATOM 3589 N N . ILE A 1 501 ? 27.05900 -13.95400 70.69000 1.000 34.47000 465 ILE A N 1
ATOM 3590 C CA . ILE A 1 501 ? 27.72400 -12.66900 70.76400 1.000 39.33000 465 ILE A CA 1
ATOM 3591 C C . ILE A 1 501 ? 28.91700 -12.60800 69.81100 1.000 39.61000 465 ILE A C 1
ATOM 3592 O O . ILE A 1 501 ? 29.34300 -11.51200 69.43600 1.000 33.83000 465 ILE A O 1
ATOM 3597 N N . ASP A 1 502 ? 29.44600 -13.75300 69.38200 1.000 38.44000 466 ASP A N 1
ATOM 3598 C CA . ASP A 1 502 ? 30.49400 -13.78500 68.35200 1.000 43.37000 466 ASP A CA 1
ATOM 3599 C C . ASP A 1 502 ? 29.99700 -13.11900 67.06600 1.000 37.15000 466 ASP A C 1
ATOM 3600 O O . ASP A 1 502 ? 29.11800 -13.67200 66.40000 1.000 29.79000 466 ASP A O 1
ATOM 3605 N N . PRO A 1 503 ? 30.58200 -11.99200 66.64700 1.000 33.79000 467 PRO A N 1
ATOM 3606 C CA . PRO A 1 503 ? 30.02100 -11.25100 65.50300 1.000 29.14000 467 PRO A CA 1
ATOM 3607 C C . PRO A 1 503 ? 29.95300 -12.06700 64.21200 1.000 38.55000 467 PRO A C 1
ATOM 3608 O O . PRO A 1 503 ? 29.09700 -11.79600 63.35800 1.000 36.39000 467 PRO A O 1
ATOM 3612 N N . VAL A 1 504 ? 30.86000 -13.03200 64.03000 1.000 44.37000 468 VAL A N 1
ATOM 3613 C CA . VAL A 1 504 ? 30.88800 -13.87100 62.83300 1.000 36.22000 468 VAL A CA 1
ATOM 3614 C C . VAL A 1 504 ? 29.56700 -14.63200 62.67600 1.000 43.61000 468 VAL A C 1
ATOM 3615 O O . VAL A 1 504 ? 29.13200 -14.90900 61.54900 1.000 33.28000 468 VAL A O 1
ATOM 3619 N N . THR A 1 505 ? 28.88300 -14.94000 63.78900 1.000 29.51000 469 THR A N 1
ATOM 3620 C CA . THR A 1 505 ? 27.58500 -15.60300 63.68500 1.000 36.16000 469 THR A CA 1
ATOM 3621 C C . THR A 1 505 ? 26.46800 -14.68100 63.21600 1.000 37.66000 469 THR A C 1
ATOM 3622 O O . THR A 1 505 ? 25.38100 -15.18000 62.91600 1.000 35.55000 469 THR A O 1
ATOM 3626 N N . ARG A 1 506 ? 26.68000 -13.35900 63.17500 1.000 34.63000 470 ARG A N 1
ATOM 3627 C CA . ARG A 1 506 ? 25.58000 -12.43000 62.90900 1.000 39.08000 470 ARG A CA 1
ATOM 3628 C C . ARG A 1 506 ? 25.77900 -11.55100 61.68000 1.000 34.85000 470 ARG A C 1
ATOM 3629 O O . ARG A 1 506 ? 24.78400 -11.10400 61.09400 1.000 34.75000 470 ARG A O 1
ATOM 3637 N N . TYR A 1 507 ? 27.01400 -11.30500 61.26000 1.000 28.41000 471 TYR A N 1
ATOM 3638 C CA . TYR A 1 507 ? 27.31400 -10.40500 60.14500 1.000 37.43000 471 TYR A CA 1
ATOM 3639 C C . TYR A 1 507 ? 28.04300 -11.21600 59.08600 1.000 41.44000 471 TYR A C 1
ATOM 3640 O O . TYR A 1 507 ? 29.26300 -11.43700 59.21400 1.000 35.44000 471 TYR A O 1
ATOM 3649 N N . PRO A 1 508 ? 27.36200 -11.69900 58.04500 1.000 36.03000 472 PRO A N 1
ATOM 3650 C CA . PRO A 1 508 ? 28.04100 -12.58500 57.08700 1.000 40.82000 472 PRO A CA 1
ATOM 3651 C C . PRO A 1 508 ? 29.26500 -11.91500 56.46900 1.000 42.95000 472 PRO A C 1
A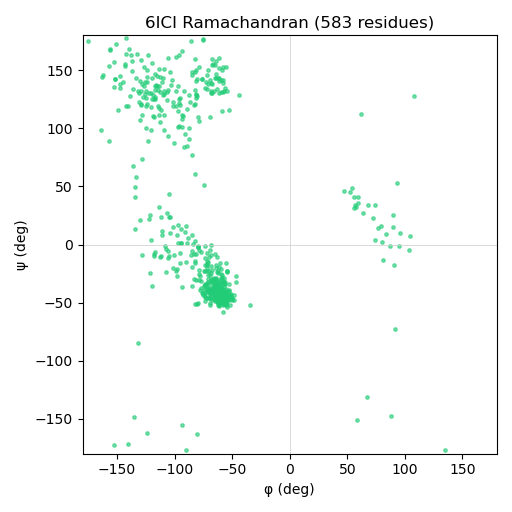TOM 3652 O O . PRO A 1 508 ? 29.21000 -10.76200 56.03500 1.000 41.32000 472 PRO A O 1
ATOM 3656 N N . ASN A 1 509 ? 30.39200 -12.64500 56.48200 1.000 37.33000 473 ASN A N 1
ATOM 3657 C CA . ASN A 1 509 ? 31.65300 -12.20800 55.87100 1.000 38.59000 473 ASN A CA 1
ATOM 3658 C C . ASN A 1 509 ? 32.22300 -10.95400 56.53300 1.000 47.94000 473 ASN A C 1
ATOM 3659 O O . ASN A 1 509 ? 32.96100 -10.18900 55.90800 1.000 42.00000 473 ASN A O 1
ATOM 3664 N N . ILE A 1 510 ? 31.92300 -10.72700 57.81200 1.000 48.12000 474 ILE A N 1
ATOM 3665 C CA . ILE A 1 510 ? 32.41900 -9.51500 58.44900 1.000 40.88000 474 ILE A CA 1
ATOM 3666 C C . ILE A 1 510 ? 33.94600 -9.52100 58.46100 1.000 38.01000 474 ILE A C 1
ATOM 3667 O O . ILE A 1 510 ? 34.58500 -10.56900 58.61400 1.000 39.04000 474 ILE A O 1
ATOM 3672 N N . ASN A 1 511 ? 34.53900 -8.34100 58.27400 1.000 30.62000 475 ASN A N 1
ATOM 3673 C CA . ASN A 1 511 ? 35.98100 -8.12800 58.47100 1.000 34.28000 475 ASN A CA 1
ATOM 3674 C C . ASN A 1 511 ? 36.18200 -7.34400 59.76800 1.000 29.72000 475 ASN A C 1
ATOM 3675 O O . ASN A 1 511 ? 36.15700 -6.11600 59.77700 1.000 33.29000 475 ASN A O 1
ATOM 3680 N N . VAL A 1 512 ? 36.40700 -8.05800 60.87600 1.000 40.23000 476 VAL A N 1
ATOM 3681 C CA . VAL A 1 512 ? 36.63000 -7.37100 62.15000 1.000 36.52000 476 VAL A CA 1
ATOM 3682 C C . VAL A 1 512 ? 37.98200 -6.66900 62.23200 1.000 40.56000 476 VAL A C 1
ATOM 3683 O O . VAL A 1 512 ? 38.21400 -5.93600 63.20000 1.000 40.94000 476 VAL A O 1
ATOM 3687 N N . ASN A 1 513 ? 38.87700 -6.84500 61.24800 1.000 34.01000 477 ASN A N 1
ATOM 3688 C CA . ASN A 1 513 ? 40.12700 -6.08700 61.18000 1.000 37.88000 477 ASN A CA 1
ATOM 3689 C C . ASN A 1 513 ? 40.09100 -4.99300 60.12600 1.000 48.83000 477 ASN A C 1
ATOM 3690 O O . ASN A 1 513 ? 41.14400 -4.56800 59.63700 1.000 44.99000 477 ASN A O 1
ATOM 3695 N N . PHE A 1 514 ? 38.90100 -4.52200 59.76900 1.000 42.32000 478 PHE A N 1
ATOM 3696 C CA . PHE A 1 514 ? 38.81100 -3.41800 58.82500 1.000 44.04000 478 PHE A CA 1
ATOM 3697 C C . PHE A 1 514 ? 39.64700 -2.22800 59.27400 1.000 39.45000 478 PHE A C 1
ATOM 3698 O O . PHE A 1 514 ? 40.32900 -1.59400 58.46400 1.000 33.91000 478 PHE A O 1
ATOM 3706 N N . LEU A 1 515 ? 39.56600 -1.87200 60.55500 1.000 40.27000 479 LEU A N 1
ATOM 3707 C CA . LEU A 1 515 ? 40.39600 -0.80300 61.09600 1.000 38.50000 479 LEU A CA 1
ATOM 3708 C C . LEU A 1 515 ? 41.56000 -1.40500 61.88300 1.000 44.00000 479 LEU A C 1
ATOM 3709 O O . LEU A 1 515 ? 41.39600 -2.41200 62.58100 1.000 41.78000 479 LEU A O 1
ATOM 3714 N N . ARG A 1 516 ? 42.75000 -0.77500 61.75400 1.000 38.07000 480 ARG A N 1
ATOM 3715 C CA . ARG A 1 516 ? 43.99100 -1.07700 62.45700 1.000 40.21000 480 ARG A CA 1
ATOM 3716 C C . ARG A 1 516 ? 43.96400 -0.43600 63.84200 1.000 38.74000 480 ARG A C 1
ATOM 3717 O O . ARG A 1 516 ? 43.35100 0.61700 64.02100 1.000 33.81000 480 ARG A O 1
ATOM 3725 N N . PRO A 1 517 ? 44.63800 -1.02400 64.83800 1.000 39.89000 481 PRO A N 1
ATOM 3726 C CA . PRO A 1 517 ? 44.72400 -0.34000 66.14100 1.000 34.66000 481 PRO A CA 1
ATOM 3727 C C . PRO A 1 517 ? 45.23300 1.09000 66.03700 1.000 41.60000 481 PRO A C 1
ATOM 3728 O O . PRO A 1 517 ? 44.76200 1.96200 66.79100 1.000 38.11000 481 PRO A O 1
ATOM 3732 N N . SER A 1 518 ? 46.14600 1.37900 65.09600 1.000 38.96000 482 SER A N 1
ATOM 3733 C CA . SER A 1 518 ? 46.67400 2.73800 65.00000 1.000 34.47000 482 SER A CA 1
ATOM 3734 C C . SER A 1 518 ? 45.60400 3.72500 64.55100 1.000 35.10000 482 SER A C 1
ATOM 3735 O O . SER A 1 518 ? 45.71900 4.93300 64.79400 1.000 45.13000 482 SER A O 1
ATOM 3738 N N . GLN A 1 519 ? 44.55300 3.23400 63.90200 1.000 40.45000 483 GLN A N 1
ATOM 3739 C CA . GLN A 1 519 ? 43.46000 4.11200 63.50500 1.000 43.02000 483 GLN A CA 1
ATOM 3740 C C . GLN A 1 519 ? 42.53500 4.47700 64.65600 1.000 39.62000 483 GLN A C 1
ATOM 3741 O O . GLN A 1 519 ? 41.65800 5.32500 64.46800 1.000 44.13000 483 GLN A O 1
ATOM 3747 N N . VAL A 1 520 ? 42.70000 3.89600 65.84000 1.000 38.94000 484 VAL A N 1
ATOM 3748 C CA . VAL A 1 520 ? 41.81500 4.29500 66.93000 1.000 40.24000 484 VAL A CA 1
ATOM 3749 C C . VAL A 1 520 ? 42.59900 4.82500 68.13600 1.000 50.44000 484 VAL A C 1
ATOM 3750 O O . VAL A 1 520 ? 42.06800 4.86200 69.25400 1.000 39.99000 484 VAL A O 1
ATOM 3754 N N . ARG A 1 521 ? 43.84800 5.28500 67.91400 1.000 32.03000 485 ARG A N 1
ATOM 3755 C CA . ARG A 1 521 ? 44.65300 5.84800 69.00300 1.000 35.06000 485 ARG A CA 1
ATOM 3756 C C . ARG A 1 521 ? 43.93200 6.97900 69.71600 1.000 35.64000 485 ARG A C 1
ATOM 3757 O O . ARG A 1 521 ? 44.05500 7.12900 70.93900 1.000 37.44000 485 ARG A O 1
ATOM 3765 N N . HIS A 1 522 ? 43.21100 7.81300 68.95800 1.000 35.24000 486 HIS A N 1
ATOM 3766 C CA . HIS A 1 522 ? 42.46600 8.93100 69.52100 1.000 41.22000 486 HIS A CA 1
ATOM 3767 C C . HIS A 1 522 ? 41.32800 8.49300 70.44600 1.000 37.89000 486 HIS A C 1
ATOM 3768 O O . HIS A 1 522 ? 40.73300 9.35200 71.10500 1.000 43.23000 486 HIS A O 1
ATOM 3775 N N . LEU A 1 523 ? 41.00700 7.20000 70.52000 1.000 34.98000 487 LEU A N 1
ATOM 3776 C CA . LEU A 1 523 ? 39.93400 6.72700 71.39900 1.000 37.74000 487 LEU A CA 1
ATOM 3777 C C . LEU A 1 523 ? 40.46200 6.20300 72.73200 1.000 40.57000 487 LEU A C 1
ATOM 3778 O O . LEU A 1 523 ? 39.67600 5.75500 73.56600 1.000 35.13000 487 LEU A O 1
ATOM 3783 N N . TYR A 1 524 ? 41.77900 6.26000 72.94800 1.000 41.12000 488 TYR A N 1
ATOM 3784 C CA . TYR A 1 524 ? 42.41500 5.92200 74.22000 1.000 48.79000 488 TYR A CA 1
ATOM 3785 C C . TYR A 1 524 ? 42.92700 7.21300 74.83800 1.000 42.76000 488 TYR A C 1
ATOM 3786 O O . TYR A 1 524 ? 43.87400 7.80700 74.32900 1.000 42.84000 488 TYR A O 1
ATOM 3795 N N . ASP A 1 525 ? 42.32100 7.63300 75.93900 1.000 41.21000 489 ASP A N 1
ATOM 3796 C CA . ASP A 1 525 ? 42.56600 8.94100 76.53200 1.000 43.15000 489 ASP A CA 1
ATOM 3797 C C . ASP A 1 525 ? 43.29000 8.76700 77.86500 1.000 60.34000 489 ASP A C 1
ATOM 3798 O O . ASP A 1 525 ? 42.72300 8.19100 78.80400 1.000 42.29000 489 ASP A O 1
ATOM 3803 N N . THR A 1 526 ? 44.53700 9.26300 77.94800 1.000 48.13000 490 THR A N 1
ATOM 3804 C CA . THR A 1 526 ? 45.32100 9.20200 79.18100 1.000 57.28000 490 THR A CA 1
ATOM 3805 C C . THR A 1 526 ? 45.15300 10.43700 80.07400 1.000 67.77000 490 THR A C 1
ATOM 3806 O O . THR A 1 526 ? 45.90100 10.58800 81.04600 1.000 67.10000 490 THR A O 1
ATOM 3810 N N . GLY A 1 527 ? 44.19500 11.31400 79.78100 1.000 68.71000 491 GLY A N 1
ATOM 3811 C CA . GLY A 1 527 ? 43.92800 12.44900 80.64800 1.000 69.82000 491 GLY A CA 1
ATOM 3812 C C . GLY A 1 527 ? 43.74900 13.77300 79.92900 1.000 86.02000 491 GLY A C 1
ATOM 3813 O O . GLY A 1 527 ? 43.15200 14.70800 80.47400 1.000 87.14000 491 GLY A O 1
ATOM 3814 N N . ARG A 1 556 ? 44.49600 4.67400 106.66700 1.000 91.65000 520 ARG A N 1
ATOM 3815 C CA . ARG A 1 556 ? 43.22900 5.28800 106.27200 1.000 101.97000 520 ARG A CA 1
ATOM 3816 C C . ARG A 1 556 ? 42.54100 4.53600 105.13900 1.000 102.63000 520 ARG A C 1
ATOM 3817 O O . ARG A 1 556 ? 43.04100 4.54700 104.01300 1.000 107.34000 520 ARG A O 1
ATOM 3825 N N . SER A 1 557 ? 41.39600 3.89800 105.40100 1.000 84.35000 521 SER A N 1
ATOM 3826 C CA . SER A 1 557 ? 40.52000 3.55400 104.28500 1.000 83.58000 521 SER A CA 1
ATOM 3827 C C . SER A 1 557 ? 39.94400 4.86000 103.75100 1.000 72.91000 521 SER A C 1
ATOM 3828 O O . SER A 1 557 ? 39.20500 5.55800 104.46200 1.000 59.54000 521 SER A O 1
ATOM 3831 N N . SER A 1 558 ? 40.38000 5.26300 102.55400 1.000 80.02000 522 SER A N 1
ATOM 3832 C CA . SER A 1 558 ? 39.81000 6.43900 101.91400 1.000 64.30000 522 SER A CA 1
ATOM 3833 C C . SER A 1 558 ? 38.34000 6.22200 101.56000 1.000 49.04000 522 SER A C 1
ATOM 3834 O O . SER A 1 558 ? 37.53600 7.16300 101.62100 1.000 42.19000 522 SER A O 1
ATOM 3837 N N . LYS A 1 559 ? 37.96100 4.99300 101.20200 1.000 41.90000 523 LYS A N 1
ATOM 3838 C CA . LYS A 1 559 ? 36.55000 4.73200 100.92800 1.000 50.86000 523 LYS A CA 1
ATOM 3839 C C . LYS A 1 559 ? 35.70600 4.99400 102.16900 1.000 44.06000 523 LYS A C 1
ATOM 3840 O O . LYS A 1 559 ? 34.71900 5.75100 102.12500 1.000 40.43000 523 LYS A O 1
ATOM 3846 N N . LEU A 1 560 ? 36.09400 4.38700 103.29200 1.000 50.21000 524 LEU A N 1
ATOM 3847 C CA . LEU A 1 560 ? 35.36400 4.58800 104.53600 1.000 45.91000 524 LEU A CA 1
ATOM 3848 C C . LEU A 1 560 ? 35.16100 6.07300 104.81700 1.000 35.20000 524 LEU A C 1
ATOM 3849 O O . LEU A 1 560 ? 34.05400 6.52000 105.13400 1.000 39.58000 524 LEU A O 1
ATOM 3854 N N . LEU A 1 561 ? 36.22800 6.85400 104.68700 1.000 40.79000 525 LEU A N 1
ATOM 3855 C CA . LEU A 1 561 ? 36.11900 8.29200 104.90600 1.000 40.46000 525 LEU A CA 1
ATOM 3856 C C . LEU A 1 561 ? 35.11300 8.91000 103.95100 1.000 40.16000 525 LEU A C 1
ATOM 3857 O O . LEU A 1 561 ? 34.26200 9.71000 104.36400 1.000 45.43000 525 LEU A O 1
ATOM 3862 N N . GLY A 1 562 ? 35.20200 8.57500 102.65600 1.000 42.63000 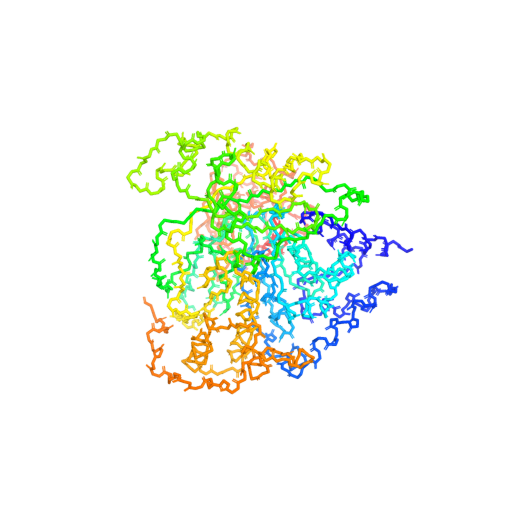526 GLY A N 1
ATOM 3863 C CA . GLY A 1 562 ? 34.26300 9.15800 101.70700 1.000 41.33000 526 GLY A CA 1
ATOM 3864 C C . GLY A 1 562 ? 32.82500 8.78100 102.01900 1.000 39.77000 526 GLY A C 1
ATOM 3865 O O . GLY A 1 562 ? 31.91000 9.61000 101.92900 1.000 39.41000 526 GLY A O 1
ATOM 3866 N N . TRP A 1 563 ? 32.60700 7.52600 102.41500 1.000 43.77000 527 TRP A N 1
ATOM 3867 C CA . TRP A 1 563 ? 31.27300 7.11700 102.84200 1.000 38.58000 527 TRP A CA 1
ATOM 3868 C C . TRP A 1 563 ? 30.77900 7.98200 104.00200 1.000 43.17000 527 TRP A C 1
ATOM 3869 O O . TRP A 1 563 ? 29.66200 8.51400 103.95100 1.000 42.15000 527 TRP A O 1
ATOM 3880 N N . CYS A 1 564 ? 31.58900 8.14900 105.06900 1.000 41.79000 528 CYS A N 1
ATOM 3881 C CA . CYS A 1 564 ? 31.08300 8.94700 106.19300 1.000 44.74000 528 CYS A CA 1
ATOM 3882 C C . CYS A 1 564 ? 30.80300 10.38700 105.77700 1.000 41.53000 528 CYS A C 1
ATOM 3883 O O . CYS A 1 564 ? 29.85500 11.01200 106.26900 1.000 46.01000 528 CYS A O 1
ATOM 3886 N N . GLN A 1 565 ? 31.62800 10.93600 104.88600 1.000 48.68000 529 GLN A N 1
ATOM 3887 C CA . GLN A 1 565 ? 31.39500 12.30400 104.42600 1.000 40.38000 529 GLN A CA 1
ATOM 3888 C C . GLN A 1 565 ? 30.04300 12.42800 103.74300 1.000 43.33000 529 GLN A C 1
ATOM 3889 O O . GLN A 1 565 ? 29.26700 13.34200 104.04700 1.000 47.74000 529 GLN A O 1
ATOM 3895 N N . ARG A 1 566 ? 29.73100 11.51600 102.81900 1.000 46.35000 530 ARG A N 1
ATOM 3896 C CA . ARG A 1 566 ? 28.48200 11.67200 102.07300 1.000 41.42000 530 ARG A CA 1
ATOM 3897 C C . ARG A 1 566 ? 27.27700 11.44400 102.97600 1.000 42.45000 530 ARG A C 1
ATOM 3898 O O . ARG A 1 566 ? 26.29800 12.19400 102.92000 1.000 47.50000 530 ARG A O 1
ATOM 3906 N N . GLN A 1 567 ? 27.34200 10.42900 103.83600 1.000 44.37000 531 GLN A N 1
ATOM 3907 C CA . GLN A 1 567 ? 26.20000 10.11700 104.69300 1.000 43.08000 531 GLN A CA 1
ATOM 3908 C C . GLN A 1 567 ? 25.96000 11.18700 105.76200 1.000 43.72000 531 GLN A C 1
ATOM 3909 O O . GLN A 1 567 ? 24.82300 11.35500 106.21200 1.000 40.79000 531 GLN A O 1
ATOM 3915 N N . THR A 1 568 ? 26.99700 11.92400 106.17600 1.000 48.98000 532 THR A N 1
ATOM 3916 C CA . THR A 1 568 ? 26.83800 12.96700 107.19000 1.000 47.91000 532 THR A CA 1
ATOM 3917 C C . THR A 1 568 ? 26.62600 14.35300 106.60000 1.000 56.31000 532 THR A C 1
ATOM 3918 O O . THR A 1 568 ? 26.32200 15.28800 107.35500 1.000 52.05000 532 THR A O 1
ATOM 3922 N N . ASP A 1 569 ? 26.76100 14.50400 105.28200 1.000 49.24000 533 ASP A N 1
ATOM 3923 C CA . ASP A 1 569 ? 26.53700 15.79300 104.63600 1.000 61.35000 533 ASP A CA 1
ATOM 3924 C C . ASP A 1 569 ? 25.14300 16.33300 104.95000 1.000 56.27000 533 ASP A C 1
ATOM 3925 O O . ASP A 1 569 ? 24.14400 15.60600 104.88500 1.000 50.74000 533 ASP A O 1
ATOM 3930 N N . GLY A 1 570 ? 25.07600 17.61900 105.29500 1.000 53.59000 534 GLY A N 1
ATOM 3931 C CA . GLY A 1 570 ? 23.81000 18.26300 105.58800 1.000 52.87000 534 GLY A CA 1
ATOM 3932 C C . GLY A 1 570 ? 23.42000 18.29900 107.05100 1.000 55.78000 534 GLY A C 1
ATOM 3933 O O . GLY A 1 570 ? 22.36300 18.85600 107.37900 1.000 62.62000 534 GLY A O 1
ATOM 3934 N N . TYR A 1 571 ? 24.23300 17.73800 107.94100 1.000 51.45000 535 TYR A N 1
ATOM 3935 C CA . TYR A 1 571 ? 23.89100 17.62900 109.35500 1.000 51.46000 535 TYR A CA 1
ATOM 3936 C C . TYR A 1 571 ? 24.51900 18.79300 110.11100 1.000 42.02000 535 TYR A C 1
ATOM 3937 O O . TYR A 1 571 ? 25.74100 18.96800 110.08700 1.000 51.82000 535 TYR A O 1
ATOM 3946 N N . ALA A 1 572 ? 23.67900 19.58600 110.77500 1.000 52.81000 536 ALA A N 1
ATOM 3947 C CA . ALA A 1 572 ? 24.16400 20.74000 111.51900 1.000 47.85000 536 ALA A CA 1
ATOM 3948 C C . ALA A 1 572 ? 25.19800 20.31500 112.56000 1.000 54.09000 536 ALA A C 1
ATOM 3949 O O . ALA A 1 572 ? 24.99300 19.35200 113.30900 1.000 52.65000 536 ALA A O 1
ATOM 3951 N N . GLY A 1 573 ? 26.32500 21.02200 112.59200 1.000 50.73000 537 GLY A N 1
ATOM 3952 C CA . GLY A 1 573 ? 27.35200 20.77200 113.57900 1.000 47.22000 537 GLY A CA 1
ATOM 3953 C C . GLY A 1 573 ? 28.35800 19.71300 113.20600 1.000 47.96000 537 GLY A C 1
ATOM 3954 O O . GLY A 1 573 ? 29.28400 19.45500 113.98200 1.000 50.77000 537 GLY A O 1
ATOM 3955 N N . VAL A 1 574 ? 28.21300 19.09500 112.04700 1.000 53.49000 538 VAL A N 1
ATOM 3956 C CA . VAL A 1 574 ? 29.07300 17.99100 111.65400 1.000 49.31000 538 VAL A CA 1
ATOM 3957 C C . VAL A 1 574 ? 29.88200 18.41200 110.44000 1.000 48.07000 538 VAL A C 1
ATOM 3958 O O . VAL A 1 574 ? 29.42000 19.16900 109.58100 1.000 53.18000 538 VAL A O 1
ATOM 3962 N N . ASN A 1 575 ? 31.11100 17.92000 110.38500 1.000 49.06000 539 ASN A N 1
ATOM 3963 C CA . ASN A 1 575 ? 31.96900 18.18500 109.24400 1.000 46.31000 539 ASN A CA 1
ATOM 3964 C C . ASN A 1 575 ? 33.10500 17.17000 109.32100 1.000 52.82000 539 ASN A C 1
ATOM 3965 O O . ASN A 1 575 ? 34.06900 17.36900 110.06800 1.000 60.09000 539 ASN A O 1
ATOM 3970 N N . VAL A 1 576 ? 32.97600 16.09700 108.55100 1.000 47.08000 540 VAL A N 1
ATOM 3971 C CA . VAL A 1 576 ? 33.90300 14.97900 108.62800 1.000 42.92000 540 VAL A CA 1
ATOM 3972 C C . VAL A 1 576 ? 35.00700 15.21800 107.60000 1.000 61.92000 540 VAL A C 1
ATOM 3973 O O . VAL A 1 576 ? 34.76500 15.20200 106.38700 1.000 50.88000 540 VAL A O 1
ATOM 3977 N N . THR A 1 577 ? 36.21800 15.49500 108.10300 1.000 50.75000 541 THR A N 1
ATOM 3978 C CA . THR A 1 577 ? 37.40200 15.73200 107.28700 1.000 53.03000 541 THR A CA 1
ATOM 3979 C C . THR A 1 577 ? 38.48900 14.70800 107.54300 1.000 56.71000 541 THR A C 1
ATOM 3980 O O . THR A 1 577 ? 39.47700 14.67300 106.80400 1.000 57.80000 541 THR A O 1
ATOM 3984 N N . ASP A 1 578 ? 38.33400 13.88100 108.56600 1.000 58.31000 542 ASP A N 1
ATOM 3985 C CA . ASP A 1 578 ? 39.24900 12.79500 108.85400 1.000 51.97000 542 ASP A CA 1
ATOM 3986 C C . ASP A 1 578 ? 38.45400 11.72000 109.58600 1.000 49.23000 542 ASP A C 1
ATOM 3987 O O . ASP A 1 578 ? 37.22700 11.80200 109.70600 1.000 49.90000 542 ASP A O 1
ATOM 3992 N N . LEU A 1 579 ? 39.15700 10.70700 110.07900 1.000 47.50000 543 LEU A N 1
ATOM 3993 C CA . LEU A 1 579 ? 38.55600 9.65800 110.88500 1.000 53.17000 543 LEU A CA 1
ATOM 3994 C C . LEU A 1 579 ? 39.02600 9.69600 112.33800 1.000 55.11000 543 LEU A C 1
ATOM 3995 O O . LEU A 1 579 ? 38.98800 8.66400 113.01700 1.000 51.09000 543 LEU A O 1
ATOM 4000 N N . THR A 1 580 ? 39.48200 10.86000 112.81500 1.000 50.99000 544 THR A N 1
ATOM 4001 C CA . THR A 1 580 ? 39.88900 11.06800 114.20800 1.000 62.84000 544 THR A CA 1
ATOM 4002 C C . THR A 1 580 ? 39.25600 12.34600 114.75400 1.000 60.05000 544 THR A C 1
ATOM 4003 O O . THR A 1 580 ? 38.17700 12.31100 115.36500 1.000 57.83000 544 THR A O 1
ATOM 4007 N N . MET A 1 581 ? 39.90900 13.48600 114.49300 1.000 58.86000 545 MET A N 1
ATOM 4008 C CA . MET A 1 581 ? 39.46700 14.76200 115.05400 1.000 53.58000 545 MET A CA 1
ATOM 4009 C C . MET A 1 581 ? 37.99300 15.05200 114.77300 1.000 59.17000 545 MET A C 1
ATOM 4010 O O . MET A 1 581 ? 37.28900 15.58500 115.64200 1.000 58.31000 545 MET A O 1
ATOM 4015 N N . SER A 1 582 ? 37.50100 14.72400 113.56600 1.000 50.63000 546 SER A N 1
ATOM 4016 C CA . SER A 1 582 ? 36.11300 15.05700 113.22900 1.000 51.08000 546 SER A CA 1
ATOM 4017 C C . SER A 1 582 ? 35.09600 14.23300 114.00900 1.000 43.96000 546 SER A C 1
ATOM 4018 O O . SER A 1 582 ? 33.89200 14.49200 113.88300 1.000 46.16000 546 SER A O 1
ATOM 4021 N N . TRP A 1 583 ? 35.53900 13.26100 114.80500 1.000 48.93000 547 TRP A N 1
ATOM 4022 C CA . TRP A 1 583 ? 34.63000 12.39500 115.54300 1.000 53.45000 547 TRP A CA 1
ATOM 4023 C C . TRP A 1 583 ? 34.58600 12.67200 117.04800 1.000 61.85000 547 TRP A C 1
ATOM 4024 O O . TRP A 1 583 ? 33.75400 12.07100 117.74600 1.000 51.94000 547 TRP A O 1
ATOM 4035 N N . LYS A 1 584 ? 35.41000 13.60000 117.55600 1.000 50.72000 548 LYS A N 1
ATOM 4036 C CA . LYS A 1 584 ? 35.48300 13.82900 118.99900 1.000 49.80000 548 LYS A CA 1
ATOM 4037 C C . LYS A 1 584 ? 34.20000 14.42200 119.57100 1.000 47.41000 548 LYS A C 1
ATOM 4038 O O . LYS A 1 584 ? 33.88400 14.18400 120.74600 1.000 42.96000 548 LYS A O 1
ATOM 4044 N N . SER A 1 585 ? 33.46500 15.21300 118.78300 1.000 36.58000 549 SER A N 1
ATOM 4045 C CA . SER A 1 585 ? 32.27000 15.85600 119.31100 1.000 38.55000 549 SER A CA 1
ATOM 4046 C C . SER A 1 585 ? 31.11400 14.88100 119.50500 1.000 49.91000 549 SER A C 1
ATOM 4047 O O . SER A 1 585 ? 30.15700 15.21000 120.21900 1.000 43.43000 549 SER A O 1
ATOM 4050 N N . GLY A 1 586 ? 31.17300 13.70300 118.87500 1.000 42.93000 550 GLY A N 1
ATOM 4051 C CA . GLY A 1 586 ? 30.09300 12.74500 118.92100 1.000 49.49000 550 GLY A CA 1
ATOM 4052 C C . GLY A 1 586 ? 28.94500 12.99500 117.96100 1.000 51.35000 550 GLY A C 1
ATOM 4053 O O . GLY A 1 586 ? 28.11000 12.09700 117.77600 1.000 49.23000 550 GLY A O 1
ATOM 4054 N N . LEU A 1 587 ? 28.85500 14.18100 117.34800 1.000 44.61000 551 LEU A N 1
ATOM 4055 C CA . LEU A 1 587 ? 27.72300 14.45600 116.46500 1.000 42.01000 551 LEU A CA 1
ATOM 4056 C C . LEU A 1 587 ? 27.81400 13.67200 115.16500 1.000 47.17000 551 LEU A C 1
ATOM 4057 O O . LEU A 1 587 ? 26.78300 13.28400 114.60900 1.000 40.01000 551 LEU A O 1
ATOM 4062 N N . ALA A 1 588 ? 29.02600 13.43300 114.66800 1.000 47.02000 552 ALA A N 1
ATOM 4063 C CA . ALA A 1 588 ? 29.18000 12.71800 113.40600 1.000 47.77000 552 ALA A CA 1
ATOM 4064 C C . ALA A 1 588 ? 28.59200 11.31100 113.49200 1.000 42.25000 552 ALA A C 1
ATOM 4065 O O . ALA A 1 588 ? 27.87900 10.86400 112.58000 1.000 37.21000 552 ALA A O 1
ATOM 4067 N N . LEU A 1 589 ? 28.89500 10.58600 114.58000 1.000 36.71000 553 LEU A N 1
ATOM 4068 C CA . LEU A 1 589 ? 28.38600 9.22600 114.72400 1.000 30.03000 553 LEU A CA 1
ATOM 4069 C C . LEU A 1 589 ? 26.88900 9.23400 115.00700 1.000 42.67000 553 LEU A C 1
ATOM 4070 O O . LEU A 1 589 ? 26.14300 8.41800 114.44400 1.000 38.85000 553 LEU A O 1
ATOM 4075 N N . CYS A 1 590 ? 26.42400 10.16100 115.85300 1.000 40.42000 554 CYS A N 1
ATOM 4076 C CA . CYS A 1 590 ? 24.98600 10.34700 116.02200 1.000 39.13000 554 CYS A CA 1
ATOM 4077 C C . CYS A 1 590 ? 24.31300 10.59300 114.67100 1.000 46.69000 554 CYS A C 1
ATOM 4078 O O . CYS A 1 590 ? 23.21300 10.09700 114.41600 1.000 39.05000 554 CYS A O 1
ATOM 4081 N N . ALA A 1 591 ? 24.97000 11.37500 113.80200 1.000 44.86000 555 ALA A N 1
ATOM 4082 C CA . ALA A 1 591 ? 24.44000 11.62700 112.45900 1.000 44.23000 555 ALA A CA 1
ATOM 4083 C C . ALA A 1 591 ? 24.41700 10.34600 111.62300 1.000 39.47000 555 ALA A C 1
ATOM 4084 O O . ALA A 1 591 ? 23.42100 10.06400 110.95700 1.000 37.04000 555 ALA A O 1
ATOM 4086 N N . ILE A 1 592 ? 25.50100 9.55900 111.64000 1.000 36.24000 556 ILE A N 1
ATOM 4087 C CA . ILE A 1 592 ? 25.50400 8.28200 110.92500 1.000 36.78000 556 ILE A CA 1
ATOM 4088 C C . ILE A 1 592 ? 24.34500 7.40300 111.38600 1.000 45.83000 556 ILE A C 1
ATOM 4089 O O . ILE A 1 592 ? 23.67500 6.75300 110.57000 1.000 35.00000 556 ILE A O 1
ATOM 4094 N N . ILE A 1 593 ? 24.10000 7.35500 112.69900 1.000 37.74000 557 ILE A N 1
ATOM 4095 C CA . ILE A 1 593 ? 23.01700 6.52800 113.21300 1.000 41.35000 557 ILE A CA 1
ATOM 4096 C C . ILE A 1 593 ? 21.67300 7.08900 112.77300 1.000 34.41000 557 ILE A C 1
ATOM 4097 O O . ILE A 1 593 ? 20.77100 6.33800 112.40600 1.000 37.27000 557 ILE A O 1
ATOM 4102 N N . HIS A 1 594 ? 21.51400 8.41400 112.81000 1.000 38.39000 558 HIS A N 1
ATOM 4103 C CA . HIS A 1 594 ? 20.24400 9.00200 112.41300 1.000 46.41000 558 HIS A CA 1
ATOM 4104 C C . HIS A 1 594 ? 19.99200 8.81600 110.92000 1.000 46.34000 558 HIS A C 1
ATOM 4105 O O . HIS A 1 594 ? 18.84400 8.66500 110.50600 1.000 38.40000 558 HIS A O 1
ATOM 4112 N N . ARG A 1 595 ? 21.04900 8.81500 110.10500 1.000 42.01000 559 ARG A N 1
ATOM 4113 C CA . ARG A 1 595 ? 20.87700 8.67300 108.66200 1.000 52.32000 559 ARG A CA 1
ATOM 4114 C C . ARG A 1 595 ? 20.17200 7.37000 108.32600 1.000 45.54000 559 ARG A C 1
ATOM 4115 O O . ARG A 1 595 ? 19.34000 7.32400 107.41500 1.000 42.43000 559 ARG A O 1
ATOM 4123 N N . TYR A 1 596 ? 20.47800 6.30100 109.06000 1.000 42.26000 560 TYR A N 1
ATOM 4124 C CA . TYR A 1 596 ? 19.94000 4.99300 108.74700 1.000 35.16000 560 TYR A CA 1
ATOM 4125 C C . TYR A 1 596 ? 18.87900 4.50800 109.71900 1.000 37.35000 560 TYR A C 1
ATOM 4126 O O . TYR A 1 596 ? 18.07000 3.66000 109.34200 1.000 39.62000 560 TYR A O 1
ATOM 4135 N N . ARG A 1 597 ? 18.85800 5.01400 110.95100 1.000 42.09000 561 ARG A N 1
ATOM 4136 C CA . ARG A 1 597 ? 17.88100 4.59200 111.95900 1.000 42.48000 561 ARG A CA 1
ATOM 4137 C C . ARG A 1 597 ? 17.35500 5.82200 112.68300 1.000 48.11000 561 ARG A C 1
ATOM 4138 O O . ARG A 1 597 ? 17.61200 6.02700 113.87300 1.000 40.96000 561 ARG A O 1
ATOM 4146 N N . PRO A 1 598 ? 16.60900 6.67700 111.98000 1.000 44.68000 562 PRO A N 1
ATOM 4147 C CA . PRO A 1 598 ? 16.03300 7.86300 112.63400 1.000 43.73000 562 PRO A CA 1
ATOM 4148 C C . PRO A 1 598 ? 15.08600 7.52300 113.77100 1.000 49.08000 562 PRO A C 1
ATOM 4149 O O . PRO A 1 598 ? 14.76600 8.39800 114.59000 1.000 46.50000 562 PRO A O 1
ATOM 4153 N N . ASP A 1 599 ? 14.61900 6.27800 113.84800 1.000 44.13000 563 ASP A N 1
ATOM 4154 C CA . ASP A 1 599 ? 13.75000 5.88300 114.94700 1.000 48.19000 563 ASP A CA 1
ATOM 4155 C C . ASP A 1 599 ? 14.50200 5.76800 116.27100 1.000 50.01000 563 ASP A C 1
ATOM 4156 O O . ASP A 1 599 ? 13.86200 5.77800 117.32700 1.000 49.34000 563 ASP A O 1
ATOM 4161 N N . LEU A 1 600 ? 15.84100 5.67600 116.23800 1.000 42.08000 564 LEU A N 1
ATOM 4162 C CA . LEU A 1 600 ? 16.64500 5.45900 117.43500 1.000 37.88000 564 LEU A CA 1
ATOM 4163 C C . LEU A 1 600 ? 17.18300 6.73900 118.05800 1.000 44.25000 564 LEU A C 1
ATOM 4164 O O . LEU A 1 600 ? 17.64500 6.69500 119.20300 1.000 42.48000 564 LEU A O 1
ATOM 4169 N N . ILE A 1 601 ? 17.17100 7.86300 117.34500 1.000 44.68000 565 ILE A N 1
ATOM 4170 C CA . ILE A 1 601 ? 17.79200 9.07800 117.86400 1.000 47.22000 565 ILE A CA 1
ATOM 4171 C C . ILE A 1 601 ? 17.09800 10.29000 117.26300 1.000 59.18000 565 ILE A C 1
ATOM 4172 O O . ILE A 1 601 ? 16.82700 10.34000 116.05700 1.000 43.99000 565 ILE A O 1
ATOM 4177 N N . ASP A 1 602 ? 16.82400 11.27100 118.12300 1.000 46.53000 566 ASP A N 1
ATOM 4178 C CA . ASP A 1 602 ? 16.39600 12.60200 117.71200 1.000 43.28000 566 ASP A CA 1
ATOM 4179 C C . ASP A 1 602 ? 17.65500 13.45700 117.57000 1.000 53.37000 566 ASP A C 1
ATOM 4180 O O . ASP A 1 602 ? 18.15400 14.00400 118.55500 1.000 53.71000 566 ASP A O 1
ATOM 4185 N N . PHE A 1 603 ? 18.18600 13.56300 116.34300 1.000 49.17000 567 PHE A N 1
ATOM 4186 C CA . PHE A 1 603 ? 19.41200 14.33000 116.13100 1.000 56.13000 567 PHE A CA 1
ATOM 4187 C C . PHE A 1 603 ? 19.19400 15.81700 116.40100 1.000 63.56000 567 PHE A C 1
ATOM 4188 O O . PHE A 1 603 ? 20.09400 16.50400 116.90700 1.000 51.13000 567 PHE A O 1
ATOM 4196 N N . ASP A 1 604 ? 18.00000 16.32900 116.07100 1.000 60.75000 568 ASP A N 1
ATOM 4197 C CA . ASP A 1 604 ? 17.72100 17.75800 116.20800 1.000 60.42000 568 ASP A CA 1
ATOM 4198 C C . ASP A 1 604 ? 17.75300 18.21500 117.66000 1.000 65.96000 568 ASP A C 1
ATOM 4199 O O . ASP A 1 604 ? 18.10700 19.36700 117.93800 1.000 62.40000 568 ASP A O 1
ATOM 4204 N N . SER A 1 605 ? 17.34600 17.35100 118.59300 1.000 57.49000 569 SER A N 1
ATOM 4205 C CA . SER A 1 605 ? 17.33600 17.71300 120.00300 1.000 60.74000 569 SER A CA 1
ATOM 4206 C C . SER A 1 605 ? 18.73300 17.87900 120.59100 1.000 67.27000 569 SER A C 1
ATOM 4207 O O . SER A 1 605 ? 18.84100 18.36300 121.71900 1.000 59.34000 569 SER A O 1
ATOM 4210 N N . LEU A 1 606 ? 19.79000 17.50600 119.86400 1.000 61.41000 570 LEU A N 1
ATOM 4211 C CA . LEU A 1 606 ? 21.12100 17.37900 120.45000 1.000 57.85000 570 LEU A CA 1
ATOM 4212 C C . LEU A 1 606 ? 21.81700 18.73000 120.55500 1.000 61.84000 570 LEU A C 1
ATOM 4213 O O . LEU A 1 606 ? 21.72300 19.57100 119.65500 1.000 59.89000 570 LEU A O 1
ATOM 4218 N N . ASP A 1 607 ? 22.52300 18.92700 121.66600 1.000 53.72000 571 ASP A N 1
ATOM 4219 C CA . ASP A 1 607 ? 23.28100 20.14400 121.92600 1.000 58.64000 571 ASP A CA 1
ATOM 4220 C C . ASP A 1 607 ? 24.74700 19.86000 121.63600 1.000 54.01000 571 ASP A C 1
ATOM 4221 O O . ASP A 1 607 ? 25.33300 18.94600 122.22700 1.000 61.61000 571 ASP A O 1
ATOM 4226 N N . GLU A 1 608 ? 25.34200 20.64000 120.73500 1.000 65.27000 572 GLU A N 1
ATOM 4227 C CA . GLU A 1 608 ? 26.71400 20.34800 120.34500 1.000 55.31000 572 GLU A CA 1
ATOM 4228 C C . GLU A 1 608 ? 27.69800 20.44100 121.48700 1.000 60.88000 572 GLU A C 1
ATOM 4229 O O . GLU A 1 608 ? 28.78800 19.87500 121.37100 1.000 54.66000 572 GLU A O 1
ATOM 4235 N N . GLN A 1 609 ? 27.35500 21.12100 122.58000 1.000 53.19000 573 GLN A N 1
ATOM 4236 C CA . GLN A 1 609 ? 28.32300 21.27800 123.65600 1.000 63.16000 573 GLN A CA 1
ATOM 4237 C C . GLN A 1 609 ? 28.38100 20.07800 124.59100 1.000 47.82000 573 GLN A C 1
ATOM 4238 O O . GLN A 1 609 ? 29.36400 19.94200 125.32700 1.000 53.19000 573 GLN A O 1
ATOM 4244 N N . ASN A 1 610 ? 27.37700 19.19800 124.55400 1.000 49.85000 574 ASN A N 1
ATOM 4245 C CA . ASN A 1 610 ? 27.31900 18.00200 125.39900 1.000 47.38000 574 ASN A CA 1
ATOM 4246 C C . ASN A 1 610 ? 28.15200 16.86600 124.80200 1.000 51.50000 574 ASN A C 1
ATOM 4247 O O . ASN A 1 610 ? 27.65400 15.78300 124.49300 1.000 53.80000 574 ASN A O 1
ATOM 4252 N N . VAL A 1 611 ? 29.45300 17.13100 124.66200 1.000 47.97000 575 VAL A N 1
ATOM 4253 C CA . VAL A 1 611 ? 30.34700 16.18300 124.00100 1.000 48.99000 575 VAL A CA 1
ATOM 4254 C C . VAL A 1 611 ? 30.29100 14.81300 124.66500 1.000 49.36000 575 VAL A C 1
ATOM 4255 O O . VAL A 1 611 ? 30.27600 13.77700 123.98900 1.000 46.79000 575 VAL A O 1
ATOM 4259 N N . GLU A 1 612 ? 30.29700 14.77500 125.99600 1.000 48.44000 576 GLU A N 1
ATOM 4260 C CA . GLU A 1 612 ? 30.37100 13.48200 126.66600 1.000 46.00000 576 GLU A CA 1
ATOM 4261 C C . GLU A 1 612 ? 29.04700 12.75800 126.55400 1.000 41.44000 576 GLU A C 1
ATOM 4262 O O . GLU A 1 612 ? 29.01200 11.56300 126.25200 1.000 48.47000 576 GLU A O 1
ATOM 4268 N N . LYS A 1 613 ? 27.95000 13.49000 126.77200 1.000 44.09000 577 LYS A N 1
ATOM 4269 C CA . LYS A 1 613 ? 26.61000 12.92500 126.67500 1.000 40.00000 577 LYS A CA 1
ATOM 4270 C C . LYS A 1 613 ? 26.30200 12.43200 125.25400 1.000 45.08000 577 LYS A C 1
ATOM 4271 O O . LYS A 1 613 ? 25.78100 11.32500 125.06900 1.000 40.26000 577 LYS A O 1
ATOM 4277 N N . ASN A 1 614 ? 26.64900 13.21700 124.23400 1.000 44.74000 578 ASN A N 1
ATOM 4278 C CA . ASN A 1 614 ? 26.32100 12.83900 122.86000 1.000 44.69000 578 ASN A CA 1
ATOM 4279 C C . ASN A 1 614 ? 27.14200 11.63000 122.39800 1.000 44.13000 578 ASN A C 1
ATOM 4280 O O . ASN A 1 614 ? 26.61000 10.71100 121.75900 1.000 36.15000 578 ASN A O 1
ATOM 4285 N N . ASN A 1 615 ? 28.45000 11.62400 122.68400 1.000 38.61000 579 ASN A N 1
ATOM 4286 C CA . ASN A 1 615 ? 29.25800 10.44000 122.40200 1.000 35.42000 579 ASN A CA 1
ATOM 4287 C C . ASN A 1 615 ? 28.67300 9.19700 123.06600 1.000 45.98000 579 ASN A C 1
ATOM 4288 O O . ASN A 1 615 ? 28.48900 8.15800 122.42300 1.000 41.00000 579 ASN A O 1
ATOM 4293 N N . GLN A 1 616 ? 28.39400 9.27800 124.36900 1.000 37.76000 580 GLN A N 1
ATOM 4294 C CA . GLN A 1 616 ? 27.91800 8.09600 125.07800 1.000 37.21000 580 GLN A CA 1
ATOM 4295 C C . GLN A 1 616 ? 26.55600 7.64000 124.54000 1.000 40.48000 580 GLN A C 1
ATOM 4296 O O . GLN A 1 616 ? 26.26800 6.43800 124.49300 1.000 35.02000 580 GLN A O 1
ATOM 4302 N N . LEU A 1 617 ? 25.71400 8.57300 124.09900 1.000 31.84000 581 LEU A N 1
ATOM 4303 C CA . LEU A 1 617 ? 24.43700 8.17600 123.51300 1.000 40.76000 581 LEU A CA 1
ATOM 4304 C C . LEU A 1 617 ? 24.66400 7.36700 122.24100 1.000 40.99000 581 LEU A C 1
ATOM 4305 O O . LEU A 1 617 ? 24.10500 6.27500 122.07000 1.000 34.34000 581 LEU A O 1
ATOM 4310 N N . ALA A 1 618 ? 25.50500 7.88300 121.34200 1.000 38.93000 582 ALA A N 1
ATOM 4311 C CA . ALA A 1 618 ? 25.83900 7.14900 120.12700 1.000 36.30000 582 ALA A CA 1
ATOM 4312 C C . ALA A 1 618 ? 26.37900 5.76700 120.46600 1.000 42.56000 582 ALA A C 1
ATOM 4313 O O . ALA A 1 618 ? 25.96300 4.77000 119.86400 1.000 33.72000 582 ALA A O 1
ATOM 4315 N N . PHE A 1 619 ? 27.30700 5.69100 121.44600 1.000 33.25000 583 PHE A N 1
ATOM 4316 C CA . PHE A 1 619 ? 27.95500 4.42100 121.76400 1.000 32.38000 583 PHE A CA 1
ATOM 4317 C C . PHE A 1 619 ? 26.96200 3.42500 122.33800 1.000 40.12000 583 PHE A C 1
ATOM 4318 O O . PHE A 1 619 ? 27.05900 2.22200 122.06000 1.000 37.77000 583 PHE A O 1
ATOM 4326 N N . ASP A 1 620 ? 26.04500 3.90500 123.19200 1.000 33.15000 584 ASP A N 1
ATOM 4327 C CA . ASP A 1 620 ? 25.05400 3.03700 123.82800 1.000 41.90000 584 ASP A CA 1
ATOM 4328 C C . ASP A 1 620 ? 24.03800 2.51300 122.81200 1.000 39.90000 584 ASP A C 1
ATOM 4329 O O . ASP A 1 620 ? 23.73000 1.31300 122.79000 1.000 32.57000 584 ASP A O 1
ATOM 4334 N N . ILE A 1 621 ? 23.51100 3.39800 121.95700 1.000 36.47000 585 ILE A N 1
ATOM 4335 C CA . ILE A 1 621 ? 22.60800 2.96500 120.89100 1.000 33.36000 585 ILE A CA 1
ATOM 4336 C C . ILE A 1 621 ? 23.27100 1.89600 120.03300 1.000 39.55000 585 ILE A C 1
ATOM 4337 O O . ILE A 1 621 ? 22.69600 0.83300 119.77400 1.000 39.740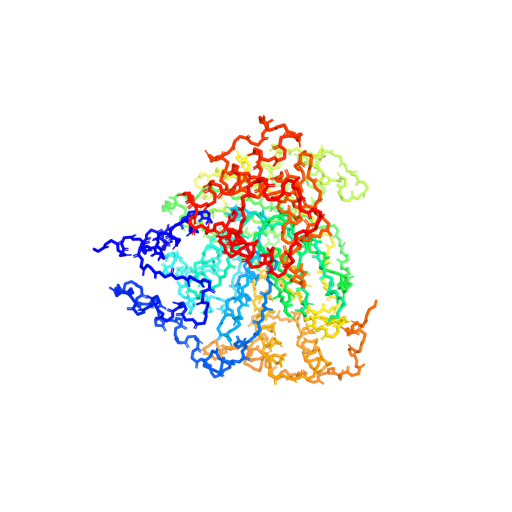00 585 ILE A O 1
ATOM 4342 N N . ALA A 1 622 ? 24.48800 2.17500 119.55800 1.000 38.12000 586 ALA A N 1
ATOM 4343 C CA . ALA A 1 622 ? 25.16500 1.23900 118.67000 1.000 36.18000 586 ALA A CA 1
ATOM 4344 C C . ALA A 1 622 ? 25.34500 -0.11500 119.34600 1.000 38.40000 586 ALA A C 1
ATOM 4345 O O . ALA A 1 622 ? 25.19200 -1.16600 118.70600 1.000 33.50000 586 ALA A O 1
ATOM 4347 N N . GLU A 1 623 ? 25.68100 -0.10500 120.64400 1.000 33.51000 587 GLU A N 1
ATOM 4348 C CA . GLU A 1 623 ? 25.84400 -1.34800 121.39900 1.000 33.68000 587 GLU A CA 1
ATOM 4349 C C . GLU A 1 623 ? 24.50000 -2.06300 121.60800 1.000 37.46000 587 GLU A C 1
ATOM 4350 O O . GLU A 1 623 ? 24.36700 -3.25100 121.29200 1.000 34.11000 587 GLU A O 1
ATOM 4356 N N . LYS A 1 624 ? 23.48500 -1.35000 122.13400 1.000 35.65000 588 LYS A N 1
ATOM 4357 C CA . LYS A 1 624 ? 22.22500 -1.98500 122.53500 1.000 33.40000 588 LYS A CA 1
ATOM 4358 C C . LYS A 1 624 ? 21.34600 -2.34900 121.33600 1.000 42.72000 588 LYS A C 1
ATOM 4359 O O . LYS A 1 624 ? 20.75500 -3.43400 121.31300 1.000 38.63000 588 LYS A O 1
ATOM 4365 N N . GLU A 1 625 ? 21.25100 -1.46800 120.33000 1.000 38.76000 589 GLU A N 1
ATOM 4366 C CA . GLU A 1 625 ? 20.38700 -1.66900 119.16900 1.000 35.37000 589 GLU A CA 1
ATOM 4367 C C . GLU A 1 625 ? 21.10100 -2.32700 117.99400 1.000 39.66000 589 GLU A C 1
ATOM 4368 O O . GLU A 1 625 ? 20.49600 -3.14000 117.28600 1.000 37.41000 589 GLU A O 1
ATOM 4374 N N . LEU A 1 626 ? 22.37800 -2.00000 117.76200 1.000 40.45000 590 LEU A N 1
ATOM 4375 C CA . LEU A 1 626 ? 23.09200 -2.47900 116.58000 1.000 32.44000 590 LEU A CA 1
ATOM 4376 C C . LEU A 1 626 ? 24.09300 -3.59000 116.88300 1.000 42.74000 590 LEU A C 1
ATOM 4377 O O . LEU A 1 626 ? 24.60300 -4.21200 115.94500 1.000 45.30000 590 LEU A O 1
ATOM 4382 N N . GLY A 1 627 ? 24.37900 -3.87100 118.15300 1.000 37.84000 591 GLY A N 1
ATOM 4383 C CA . GLY A 1 627 ? 25.29500 -4.94500 118.47000 1.000 29.78000 591 GLY A CA 1
ATOM 4384 C C . GLY A 1 627 ? 26.74300 -4.64700 118.16300 1.000 37.40000 591 GLY A C 1
ATOM 4385 O O . GLY A 1 627 ? 27.53000 -5.58200 117.98600 1.000 32.48000 591 GLY A O 1
ATOM 4386 N N . ILE A 1 628 ? 27.12100 -3.37300 118.09500 1.000 38.31000 592 ILE A N 1
ATOM 4387 C CA . ILE A 1 628 ? 28.50200 -2.95400 117.88200 1.000 37.93000 592 ILE A CA 1
ATOM 4388 C C . ILE A 1 628 ? 29.09800 -2.63100 119.25100 1.000 39.47000 592 ILE A C 1
ATOM 4389 O O . ILE A 1 628 ? 28.65800 -1.69400 119.92700 1.000 34.46000 592 ILE A O 1
ATOM 4394 N N . SER A 1 629 ? 30.09300 -3.41000 119.67000 1.000 41.10000 593 SER A N 1
ATOM 4395 C CA . SER A 1 629 ? 30.69200 -3.22500 120.98800 1.000 43.06000 593 SER A CA 1
ATOM 4396 C C . SER A 1 629 ? 31.46600 -1.90900 121.05800 1.000 41.87000 593 SER A C 1
ATOM 4397 O O . SER A 1 629 ? 32.19300 -1.57100 120.12100 1.000 43.20000 593 SER A O 1
ATOM 4400 N N . PRO A 1 630 ? 31.37100 -1.17300 122.16900 1.000 45.98000 594 PRO A N 1
ATOM 4401 C CA . PRO A 1 630 ? 32.09300 0.10100 122.26000 1.000 42.67000 594 PRO A CA 1
ATOM 4402 C C . PRO A 1 630 ? 33.59100 -0.11300 122.37800 1.000 40.88000 594 PRO A C 1
ATOM 4403 O O . PRO A 1 630 ? 34.06900 -1.12200 122.90900 1.000 45.09000 594 PRO A O 1
ATOM 4407 N N . ILE A 1 631 ? 34.34100 0.85600 121.86000 1.000 42.79000 595 ILE A N 1
ATOM 4408 C CA . ILE A 1 631 ? 35.78200 0.88200 122.08600 1.000 49.20000 595 ILE A CA 1
ATOM 4409 C C . ILE A 1 631 ? 36.16300 1.88200 123.17100 1.000 38.93000 595 ILE A C 1
ATOM 4410 O O . ILE A 1 631 ? 37.24300 1.75100 123.76100 1.000 48.45000 595 ILE A O 1
ATOM 4415 N N . MET A 1 632 ? 35.30400 2.85000 123.47200 1.000 44.61000 596 MET A N 1
ATOM 4416 C CA . MET A 1 632 ? 35.58900 3.81100 124.52400 1.000 47.46000 596 MET A CA 1
ATOM 4417 C C . MET A 1 632 ? 34.28400 4.29400 125.15000 1.000 47.68000 596 MET A C 1
ATOM 4418 O O . MET A 1 632 ? 33.18100 3.98500 124.68000 1.000 39.86000 596 MET A O 1
ATOM 4423 N N . THR A 1 633 ? 34.42100 5.05700 126.22900 1.000 37.09000 597 THR A N 1
ATOM 4424 C CA . THR A 1 633 ? 33.27500 5.72000 126.82700 1.000 44.26000 597 THR A CA 1
ATOM 4425 C C . THR A 1 633 ? 33.18100 7.15100 126.31500 1.000 36.97000 597 THR A C 1
ATOM 4426 O O . THR A 1 633 ? 34.12800 7.70000 125.75600 1.000 43.56000 597 THR A O 1
ATOM 4430 N N . GLY A 1 634 ? 32.00700 7.74800 126.50700 1.000 38.01000 598 GLY A N 1
ATOM 4431 C CA . GLY A 1 634 ? 31.84900 9.16000 126.20000 1.000 42.42000 598 GLY A CA 1
ATOM 4432 C C . GLY A 1 634 ? 32.89400 10.04300 126.85600 1.000 49.99000 598 GLY A C 1
ATOM 4433 O O . GLY A 1 634 ? 33.45000 10.94600 126.22000 1.000 46.54000 598 GLY A O 1
ATOM 4434 N N . LYS A 1 635 ? 33.16400 9.81400 128.14600 1.000 49.08000 599 LYS A N 1
ATOM 4435 C CA . LYS A 1 635 ? 34.08800 10.69800 128.84800 1.000 51.02000 599 LYS A CA 1
ATOM 4436 C C . LYS A 1 635 ? 35.51500 10.52800 128.32200 1.000 48.49000 599 LYS A C 1
ATOM 4437 O O . LYS A 1 635 ? 36.25500 11.51200 128.19400 1.000 47.00000 599 LYS A O 1
ATOM 4443 N N . GLU A 1 636 ? 35.92300 9.28700 128.01700 1.000 40.91000 600 GLU A N 1
ATOM 4444 C CA . GLU A 1 636 ? 37.21300 9.11000 127.35100 1.000 41.94000 600 GLU A CA 1
ATOM 4445 C C . GLU A 1 636 ? 37.27800 9.93600 126.07200 1.000 55.59000 600 GLU A C 1
ATOM 4446 O O . GLU A 1 636 ? 38.27700 10.61700 125.82500 1.000 55.91000 600 GLU A O 1
ATOM 4452 N N . MET A 1 637 ? 36.22500 9.89000 125.23900 1.000 46.92000 601 MET A N 1
ATOM 4453 C CA . MET A 1 637 ? 36.25600 10.65400 123.99300 1.000 52.69000 601 MET A CA 1
ATOM 4454 C C . MET A 1 637 ? 36.30200 12.15600 124.27100 1.000 54.98000 601 MET A C 1
ATOM 4455 O O . MET A 1 637 ? 37.03900 12.89400 123.60300 1.000 44.16000 601 MET A O 1
ATOM 4460 N N . ALA A 1 638 ? 35.54700 12.62200 125.27600 1.000 44.44000 602 ALA A N 1
ATOM 4461 C CA . ALA A 1 638 ? 35.45600 14.04900 125.58600 1.000 52.88000 602 ALA A CA 1
ATOM 4462 C C . ALA A 1 638 ? 36.78200 14.67600 126.02300 1.000 54.59000 602 ALA A C 1
ATOM 4463 O O . ALA A 1 638 ? 36.85400 15.90700 126.12200 1.000 53.73000 602 ALA A O 1
ATOM 4465 N N . SER A 1 639 ? 37.82300 13.88400 126.29300 1.000 51.17000 603 SER A N 1
ATOM 4466 C CA . SER A 1 639 ? 39.05600 14.43900 126.83900 1.000 55.79000 603 SER A CA 1
ATOM 4467 C C . SER A 1 639 ? 40.31600 13.92500 126.15100 1.000 60.68000 603 SER A C 1
ATOM 4468 O O . SER A 1 639 ? 41.42500 14.19600 126.63900 1.000 57.49000 603 SER A O 1
ATOM 4471 N N . VAL A 1 640 ? 40.18900 13.26400 124.99500 1.000 66.14000 604 VAL A N 1
ATOM 4472 C CA . VAL A 1 640 ? 41.30400 12.47500 124.47400 1.000 56.06000 604 VAL A CA 1
ATOM 4473 C C . VAL A 1 640 ? 42.35400 13.31100 123.73200 1.000 69.13000 604 VAL A C 1
ATOM 4474 O O . VAL A 1 640 ? 43.53400 12.94200 123.71500 1.000 76.72000 604 VAL A O 1
ATOM 4478 N N . GLY A 1 641 ? 41.98600 14.41400 123.09500 1.000 71.15000 605 GLY A N 1
ATOM 4479 C CA . GLY A 1 641 ? 42.99800 15.08300 122.28800 1.000 64.42000 605 GLY A CA 1
ATOM 4480 C C . GLY A 1 641 ? 42.99100 14.59400 120.85100 1.000 55.46000 605 GLY A C 1
ATOM 4481 O O . GLY A 1 641 ? 42.54600 15.32900 119.97000 1.000 70.03000 605 GLY A O 1
ATOM 4482 N N . GLU A 1 642 ? 43.47700 13.36400 120.59100 1.000 53.45000 606 GLU A N 1
ATOM 4483 C CA . GLU A 1 642 ? 43.31700 12.72200 119.28200 1.000 55.75000 606 GLU A CA 1
ATOM 4484 C C . GLU A 1 642 ? 43.05300 11.22400 119.42400 1.000 65.76000 606 GLU A C 1
ATOM 4485 O O . GLU A 1 642 ? 43.89700 10.48100 119.94700 1.000 55.89000 606 GLU A O 1
ATOM 4491 N N . PRO A 1 643 ? 41.90300 10.74500 118.94300 1.000 63.57000 607 PRO A N 1
ATOM 4492 C CA . PRO A 1 643 ? 41.57600 9.31700 119.06900 1.000 53.08000 607 PRO A CA 1
ATOM 4493 C C . PRO A 1 643 ? 42.53200 8.43000 118.27600 1.000 50.38000 607 PRO A C 1
ATOM 4494 O O . PRO A 1 643 ? 42.94800 8.77100 117.16700 1.000 57.61000 607 PRO A O 1
ATOM 4498 N N . ASP A 1 644 ? 42.85300 7.26400 118.83900 1.000 53.32000 608 ASP A N 1
ATOM 4499 C CA . ASP A 1 644 ? 43.63300 6.27900 118.09900 1.000 50.72000 608 ASP A CA 1
ATOM 4500 C C . ASP A 1 644 ? 42.94200 5.99400 116.77700 1.000 64.87000 608 ASP A C 1
ATOM 4501 O O . ASP A 1 644 ? 41.72500 5.77100 116.72800 1.000 63.26000 608 ASP A O 1
ATOM 4506 N N . LYS A 1 645 ? 43.71300 6.01800 115.69700 1.000 59.54000 609 LYS A N 1
ATOM 4507 C CA . LYS A 1 645 ? 43.08200 5.85200 114.40100 1.000 56.18000 609 LYS A CA 1
ATOM 4508 C C . LYS A 1 645 ? 42.88700 4.39800 114.01600 1.000 52.60000 609 LYS A C 1
ATOM 4509 O O . LYS A 1 645 ? 41.87900 4.07700 113.37700 1.000 57.62000 609 LYS A O 1
ATOM 4515 N N . LEU A 1 646 ? 43.81700 3.50700 114.37100 1.000 67.51000 610 LEU A N 1
ATOM 4516 C CA . LEU A 1 646 ? 43.55100 2.09000 114.15700 1.000 57.33000 610 LEU A CA 1
ATOM 4517 C C . LEU A 1 646 ? 42.26800 1.67300 114.86200 1.000 64.21000 610 LEU A C 1
ATOM 4518 O O . LEU A 1 646 ? 41.47200 0.89000 114.31500 1.000 55.85000 610 LEU A O 1
ATOM 4523 N N . SER A 1 647 ? 42.03500 2.19100 116.07100 1.000 56.10000 611 SER A N 1
ATOM 4524 C CA . SER A 1 647 ? 40.80500 1.84800 116.77200 1.000 60.04000 611 SER A CA 1
ATOM 4525 C C . SER A 1 647 ? 39.60500 2.55300 116.13800 1.000 38.12000 611 SER A C 1
ATOM 4526 O O . SER A 1 647 ? 38.56400 1.93800 115.93400 1.000 44.04000 611 SER A O 1
ATOM 4529 N N . MET A 1 648 ? 39.74100 3.84800 115.83000 1.000 45.23000 612 MET A N 1
ATOM 4530 C CA . MET A 1 648 ? 38.66000 4.54600 115.13900 1.000 45.25000 612 MET A CA 1
ATOM 4531 C C . MET A 1 648 ? 38.23400 3.78600 113.89100 1.000 50.93000 612 MET A C 1
ATOM 4532 O O . MET A 1 648 ? 37.03500 3.63000 113.63600 1.000 44.71000 612 MET A O 1
ATOM 4537 N N . VAL A 1 649 ? 39.19500 3.28000 113.11200 1.000 50.10000 613 VAL A N 1
ATOM 4538 C CA . VAL A 1 649 ? 38.84400 2.67300 111.82600 1.000 47.12000 613 VAL A CA 1
ATOM 4539 C C . VAL A 1 649 ? 38.17300 1.31600 112.03200 1.000 46.03000 613 VAL A C 1
ATOM 4540 O O . VAL A 1 649 ? 37.17500 0.99800 111.36800 1.000 44.73000 613 VAL A O 1
ATOM 4544 N N . MET A 1 650 ? 38.68500 0.51100 112.97600 1.000 50.03000 614 MET A N 1
ATOM 4545 C CA . MET A 1 650 ? 38.03900 -0.75500 113.32200 1.000 40.09000 614 MET A CA 1
ATOM 4546 C C . MET A 1 650 ? 36.58900 -0.54900 113.75100 1.000 48.00000 614 MET A C 1
ATOM 4547 O O . MET A 1 650 ? 35.73700 -1.40200 113.47500 1.000 45.52000 614 MET A O 1
ATOM 4552 N N . TYR A 1 651 ? 36.29600 0.57400 114.42100 1.000 43.10000 615 TYR A N 1
ATOM 4553 C CA . TYR A 1 651 ? 34.97200 0.84700 114.97700 1.000 36.91000 615 TYR A CA 1
ATOM 4554 C C . TYR A 1 651 ? 34.03300 1.40600 113.91500 1.000 39.96000 615 TYR A C 1
ATOM 4555 O O . TYR A 1 651 ? 32.91300 0.90500 113.72900 1.000 39.49000 615 TYR A O 1
ATOM 4564 N N . LEU A 1 652 ? 34.47400 2.45200 113.20500 1.000 46.69000 616 LEU A N 1
ATOM 4565 C CA . LEU A 1 652 ? 33.63400 3.03300 112.16200 1.000 46.31000 616 LEU A CA 1
ATOM 4566 C C . LEU A 1 652 ? 33.35600 2.02700 111.04500 1.000 43.60000 616 LEU A C 1
ATOM 4567 O O . LEU A 1 652 ? 32.25100 1.99300 110.48800 1.000 41.66000 616 LEU A O 1
ATOM 4572 N N . THR A 1 653 ? 34.32700 1.17700 110.71700 1.000 46.48000 617 THR A N 1
ATOM 4573 C CA . THR A 1 653 ? 34.12300 0.24900 109.61000 1.000 49.59000 617 THR A CA 1
ATOM 4574 C C . THR A 1 653 ? 32.92500 -0.67200 109.88000 1.000 44.16000 617 THR A C 1
ATOM 4575 O O . THR A 1 653 ? 32.20700 -1.05600 108.95200 1.000 48.14000 617 THR A O 1
ATOM 4579 N N . GLN A 1 654 ? 32.68800 -1.02100 111.15500 1.000 43.01000 618 GLN A N 1
ATOM 4580 C CA . GLN A 1 654 ? 31.52000 -1.84400 111.48800 1.000 42.64000 618 GLN A CA 1
ATOM 4581 C C . GLN A 1 654 ? 30.20700 -1.13600 111.16200 1.000 43.27000 618 GLN A C 1
ATOM 4582 O O . GLN A 1 654 ? 29.21900 -1.80300 110.82400 1.000 42.30000 618 GLN A O 1
ATOM 4588 N N . PHE A 1 655 ? 30.14200 0.19200 111.29300 1.000 34.53000 619 PHE A N 1
ATOM 4589 C CA . PHE A 1 655 ? 28.94300 0.89000 110.84400 1.000 42.56000 619 PHE A CA 1
ATOM 4590 C C . PHE A 1 655 ? 28.86000 0.86400 109.32300 1.000 47.86000 619 PHE A C 1
ATOM 4591 O O . PHE A 1 655 ? 27.78000 0.66900 108.74700 1.000 34.28000 619 PHE A O 1
ATOM 4599 N N . TYR A 1 656 ? 30.00800 1.06500 108.67400 1.000 42.79000 620 TYR A N 1
ATOM 4600 C CA . TYR A 1 656 ? 30.13100 1.00400 107.22400 1.000 47.91000 620 TYR A CA 1
ATOM 4601 C C . TYR A 1 656 ? 29.60500 -0.31300 106.68100 1.000 45.84000 620 TYR A C 1
ATOM 4602 O O . TYR A 1 656 ? 28.75300 -0.33900 105.78500 1.000 44.26000 620 TYR A O 1
ATOM 4611 N N . GLU A 1 657 ? 30.11900 -1.42100 107.21500 1.000 37.78000 621 GLU A N 1
ATOM 4612 C CA . GLU A 1 657 ? 29.72000 -2.73700 106.73700 1.000 45.21000 621 GLU A CA 1
ATOM 4613 C C . GLU A 1 657 ? 28.23200 -2.97700 106.97800 1.000 49.66000 621 GLU A C 1
ATOM 4614 O O . GLU A 1 657 ? 27.54300 -3.57300 106.14100 1.000 52.95000 621 GLU A O 1
ATOM 4620 N N . MET A 1 658 ? 27.71200 -2.48500 108.10300 1.000 39.21000 622 MET A N 1
ATOM 4621 C CA . MET A 1 658 ? 26.31000 -2.71300 108.43600 1.000 40.84000 622 MET A CA 1
ATOM 4622 C C . MET A 1 658 ? 25.37900 -1.97900 107.48100 1.000 38.47000 622 MET A C 1
ATOM 4623 O O . MET A 1 658 ? 24.30300 -2.48300 107.14800 1.000 41.05000 622 MET A O 1
ATOM 4628 N N . PHE A 1 659 ? 25.75800 -0.78000 107.04900 1.000 44.91000 623 PHE A N 1
ATOM 4629 C CA . PHE A 1 659 ? 24.81100 0.12400 106.41900 1.000 33.41000 623 PHE A CA 1
ATOM 4630 C C . PHE A 1 659 ? 25.12700 0.49500 104.97400 1.000 40.88000 623 PHE A C 1
ATOM 4631 O O . PHE A 1 659 ? 24.29400 1.14500 104.33600 1.000 40.43000 623 PHE A O 1
ATOM 4639 N N . LYS A 1 660 ? 26.28800 0.11700 104.44200 1.000 41.66000 624 LYS A N 1
ATOM 4640 C CA . LYS A 1 660 ? 26.72400 0.66300 103.16000 1.000 48.86000 624 LYS A CA 1
ATOM 4641 C C . LYS A 1 660 ? 25.79700 0.26500 102.00800 1.000 54.89000 624 LYS A C 1
ATOM 4642 O O . LYS A 1 660 ? 25.59400 1.05700 101.08300 1.000 45.80000 624 LYS A O 1
ATOM 4648 N N . ASP A 1 661 ? 25.22500 -0.93900 102.04500 1.000 48.89000 625 ASP A N 1
ATOM 4649 C CA . ASP A 1 661 ? 24.33000 -1.43300 101.00600 1.000 56.12000 625 ASP A CA 1
ATOM 4650 C C . ASP A 1 661 ? 22.87500 -1.10500 101.26800 1.000 50.40000 625 ASP A C 1
ATOM 4651 O O . ASP A 1 661 ? 21.99200 -1.69000 100.63300 1.000 64.13000 625 ASP A O 1
ATOM 4656 N N . SER A 1 662 ? 22.59700 -0.17800 102.17200 1.000 50.76000 626 SER A N 1
ATOM 4657 C CA . SER A 1 662 ? 21.34700 -0.20400 102.90000 1.000 45.04000 626 SER A CA 1
ATOM 4658 C C . SER A 1 662 ? 20.67700 1.16800 102.95800 1.000 67.84000 626 SER A C 1
ATOM 4659 O O . SER A 1 662 ? 20.38500 1.69500 104.03100 1.000 80.23000 626 SER A O 1
ATOM 4662 N N . LEU A 1 663 ? 20.38800 1.75000 101.80100 1.000 53.07000 627 LEU A N 1
ATOM 4663 C CA . LEU A 1 663 ? 19.71400 3.04900 101.81300 1.000 69.00000 627 LEU A CA 1
ATOM 4664 C C . LEU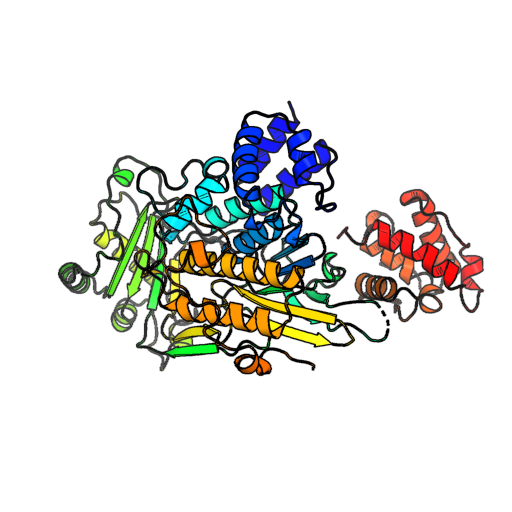 A 1 663 ? 18.38700 3.03100 101.04200 1.000 57.73000 627 LEU A C 1
ATOM 4665 O O . LEU A 1 663 ? 18.18900 2.24400 100.11200 1.000 63.57000 627 LEU A O 1
#

Foldseek 3Di:
DVLVVLVVQLLAPDKLVSNVVSLVVSCVVQVADLQVQQCRLVSSVVSDPDPLVVVQVVLLVVQLPPVLLVNQALAQPFEEEEEALFLLSLLLLLLLLSNNYAYEYEYQARTLFFFAKFFAFPLVLVVLVSNVLCSNPVCRCPDPAGMAGRSSSSSSSSSSSVSSSYHYHYNKAWDAKDQADADHAHIATCIPVCLALRRLDHGQEYEYAPAAVDDDPDWDKDKDFDPWKKKKKFWFADPPDPLRVPQDWDQLVNLVCVVLQVVLCVVPLWHWSTKTFHDYNTGMMMTITDPVSCCVQQQFPDDDPDDPVRFDPVRGDVVSQVVSVQSVVCVVSPNSPPDGHFDATPVRHRDMDMDIVRMAIATPAFWFWEDENHGIHIYGYAFNNHGNDDRSVNCRSVLRSLLSLLVSSLVSCVSNPDDVLLSRLLSRQVVVCSVVDDSPQWDDPSVPDHSPRCNTHPPRDSNPDDSVVCPVRYHHPVVPSLQVSLQSQQPPQPPAHRPDLKPRPLQLLSLVSLCCSQCVVQDDSVVDDSVPQLVNNQSSQVCCCPPVVQHDPDHSVCSNPPPIDDRVVSCVRSVVSCVVPSNPD

Sequence (585 aa):
NPAHVLFDRFVQATTCKGTLKAFQELCDHLELKPKDYRSFYHKLKSKLNYWKAKALWAKLDKRGSHKDYKKGKACTNTKCLIIGAGPCGLRTAIDLSLLGAKVVVIEKRDAFSRNNVLHLWPFTIHDLRGLGAKKFYGKFCAGAIDHISIRQLQLILLKVALILGIEIHVNVEFQGLIQPPEDRIGWRALVHPKTHPVSEYEFEVIIGGDGRRNTLEGFRRKEFRGKLAIAITANFINRNTTAEAKVEEISGVAFINQKFFQELREATGIDLENIVYYKDDTHYFVMTAKKQSLLDKGVILHDYADTELLLSRENVDQEALLSYAREAADFSTQQQLPSLDFAINHYGQPDVAMFDFTCMYASENAALVREQNGHQLLVALVGDSLLEPFWPMGTGIARGFLAAMDSAWMVRSWSLGTSPLEVLAERESIYRLLPQTTPENVSKNFSQYSIDPVTRYPNINVNFLRPSQVRHLYDTGRSSKLLGWCQRQTDGYAGVNVTDLTMSWKSGLALCAIIHRYRPDLIDFDSLDEQNVEKNNQLAFDIAEKELGISPIMTGKEMASVGEPDKLSMVMYLTQFYEMFKDSL